Protein AF-0000000076158398 (afdb_homodimer)

Structure (mmCIF, N/CA/C/O backbone):
data_AF-0000000076158398-model_v1
#
loop_
_entity.id
_entity.type
_entity.pdbx_description
1 polymer 'FAD-binding PCMH-type domain-containing protein'
#
loop_
_atom_site.group_PDB
_atom_site.id
_atom_site.type_symbol
_atom_site.label_atom_id
_atom_site.label_alt_id
_atom_site.label_comp_id
_atom_site.label_asym_id
_atom_site.label_entity_id
_atom_site.label_seq_id
_atom_site.pdbx_PDB_ins_code
_atom_site.Cartn_x
_atom_site.Cartn_y
_atom_site.Cartn_z
_atom_site.occupancy
_atom_site.B_iso_or_equiv
_atom_site.auth_seq_id
_atom_site.auth_comp_id
_atom_site.auth_asym_id
_atom_site.auth_atom_id
_atom_site.pdbx_PDB_model_num
ATOM 1 N N . MET A 1 1 ? -0.306 -36.719 -4.918 1 26.61 1 MET A N 1
ATOM 2 C CA . MET A 1 1 ? -0.001 -37.344 -6.203 1 26.61 1 MET A CA 1
ATOM 3 C C . MET A 1 1 ? 1.507 -37.438 -6.414 1 26.61 1 MET A C 1
ATOM 5 O O . MET A 1 1 ? 2.236 -36.5 -6.176 1 26.61 1 MET A O 1
ATOM 9 N N . ASP A 1 2 ? 2.043 -38.531 -6.297 1 33.72 2 ASP A N 1
ATOM 10 C CA . ASP A 1 2 ? 3.428 -38.938 -6.562 1 33.72 2 ASP A CA 1
ATOM 11 C C . ASP A 1 2 ? 3.898 -38.375 -7.91 1 33.72 2 ASP A C 1
ATOM 13 O O . ASP A 1 2 ? 3.098 -38.219 -8.828 1 33.72 2 ASP A O 1
ATOM 17 N N . VAL A 1 3 ? 4.977 -37.688 -7.906 1 36.06 3 VAL A N 1
ATOM 18 C CA . VAL A 1 3 ? 5.551 -37.25 -9.18 1 36.06 3 VAL A CA 1
ATOM 19 C C . VAL A 1 3 ? 5.285 -38.312 -10.242 1 36.06 3 VAL A C 1
ATOM 21 O O . VAL A 1 3 ? 4.938 -38 -11.383 1 36.06 3 VAL A O 1
ATOM 24 N N . ASP A 1 4 ? 5.367 -39.531 -9.734 1 40.75 4 ASP A N 1
ATOM 25 C CA . ASP A 1 4 ? 5.148 -40.625 -10.672 1 40.75 4 ASP A CA 1
ATOM 26 C C . ASP A 1 4 ? 3.699 -40.656 -11.148 1 40.75 4 ASP A C 1
ATOM 28 O O . ASP A 1 4 ? 3.432 -40.906 -12.32 1 40.75 4 ASP A O 1
ATOM 32 N N . GLN A 1 5 ? 2.85 -40.312 -10.234 1 38.97 5 GLN A N 1
ATOM 33 C CA . GLN A 1 5 ? 1.43 -40.312 -10.57 1 38.97 5 GLN A CA 1
ATOM 34 C C . GLN A 1 5 ? 1.07 -39.094 -11.43 1 38.97 5 GLN A C 1
ATOM 36 O O . GLN A 1 5 ? 0.305 -39.219 -12.391 1 38.97 5 GLN A O 1
ATOM 41 N N . LEU A 1 6 ? 1.661 -38 -11.117 1 35.81 6 LEU A N 1
ATOM 42 C CA . LEU A 1 6 ? 1.48 -36.844 -11.977 1 35.81 6 LEU A CA 1
ATOM 43 C C . LEU A 1 6 ? 2.029 -37.094 -13.375 1 35.81 6 LEU A C 1
ATOM 45 O O . LEU A 1 6 ? 1.368 -36.781 -14.367 1 35.81 6 LEU A O 1
ATOM 49 N N . LEU A 1 7 ? 3.18 -37.719 -13.422 1 40.75 7 LEU A N 1
ATOM 50 C CA . LEU A 1 7 ? 3.789 -38.062 -14.703 1 40.75 7 LEU A CA 1
ATOM 51 C C . LEU A 1 7 ? 2.947 -39.094 -15.461 1 40.75 7 LEU A C 1
ATOM 53 O O . LEU A 1 7 ? 2.803 -39 -16.688 1 40.75 7 LEU A O 1
ATOM 57 N N . GLN A 1 8 ? 2.406 -39.938 -14.672 1 44.41 8 GLN A N 1
ATOM 58 C CA . GLN A 1 8 ? 1.535 -40.906 -15.297 1 44.41 8 GLN A CA 1
ATOM 59 C C . GLN A 1 8 ? 0.284 -40.25 -15.875 1 44.41 8 GLN A C 1
ATOM 61 O O . GLN A 1 8 ? -0.149 -40.594 -16.984 1 44.41 8 GLN A O 1
ATOM 66 N N . LEU A 1 9 ? -0.227 -39.281 -15.203 1 39.94 9 LEU A N 1
ATOM 67 C CA . LEU A 1 9 ? -1.421 -38.594 -15.656 1 39.94 9 LEU A CA 1
ATOM 68 C C . LEU A 1 9 ? -1.114 -37.75 -16.891 1 39.94 9 LEU A C 1
ATOM 70 O O . LEU A 1 9 ? -1.893 -37.719 -17.844 1 39.94 9 LEU A O 1
ATOM 74 N N . LEU A 1 10 ? -0.004 -37.156 -16.797 1 41.72 10 LEU A N 1
ATOM 75 C CA . LEU A 1 10 ? 0.426 -36.406 -17.953 1 41.72 10 LEU A CA 1
ATOM 76 C C . LEU A 1 10 ? 0.712 -37.312 -19.141 1 41.72 10 LEU A C 1
ATOM 78 O O . LEU A 1 10 ? 0.401 -36.969 -20.281 1 41.72 10 LEU A O 1
ATOM 82 N N . ARG A 1 11 ? 1.265 -38.5 -18.812 1 45.75 11 ARG A N 1
ATOM 83 C CA . ARG A 1 11 ? 1.52 -39.531 -19.812 1 45.75 11 ARG A CA 1
ATOM 84 C C . ARG A 1 11 ? 0.226 -39.969 -20.484 1 45.75 11 ARG A C 1
ATOM 86 O O . ARG A 1 11 ? 0.204 -40.219 -21.703 1 45.75 11 ARG A O 1
ATOM 93 N N . ASN A 1 12 ? -0.706 -40.094 -19.672 1 44.56 12 ASN A N 1
ATOM 94 C CA . ASN A 1 12 ? -1.992 -40.562 -20.203 1 44.56 12 ASN A CA 1
ATOM 95 C C . ASN A 1 12 ? -2.609 -39.5 -21.125 1 44.56 12 ASN A C 1
ATOM 97 O O . ASN A 1 12 ? -3.217 -39.844 -22.141 1 44.56 12 ASN A O 1
ATOM 101 N N . ASP A 1 13 ? -2.455 -38.312 -20.75 1 38.97 13 ASP A N 1
ATOM 102 C CA . ASP A 1 13 ? -3.135 -37.25 -21.484 1 38.97 13 ASP A CA 1
ATOM 103 C C . ASP A 1 13 ? -2.312 -36.812 -22.688 1 38.97 13 ASP A C 1
ATOM 105 O O . ASP A 1 13 ? -2.869 -36.406 -23.719 1 38.97 13 ASP A O 1
ATOM 109 N N . HIS A 1 14 ? -0.946 -36.875 -22.547 1 42.91 14 HIS A N 1
ATOM 110 C CA . HIS A 1 14 ? -0.138 -36.281 -23.609 1 42.91 14 HIS A CA 1
ATOM 111 C C . HIS A 1 14 ? 0.733 -37.344 -24.281 1 42.91 14 HIS A C 1
ATOM 113 O O . HIS A 1 14 ? 1.525 -37 -25.172 1 42.91 14 HIS A O 1
ATOM 119 N N . GLY A 1 15 ? 0.537 -38.594 -24.047 1 41.97 15 GLY A N 1
ATOM 120 C CA . GLY A 1 15 ? 1.145 -39.75 -24.688 1 41.97 15 GLY A CA 1
ATOM 121 C C . GLY A 1 15 ? 2.654 -39.781 -24.547 1 41.97 15 GLY A C 1
ATOM 122 O O . GLY A 1 15 ? 3.203 -39.219 -23.578 1 41.97 15 GLY A O 1
ATOM 123 N N . ASP A 1 16 ? 3.334 -40.375 -25.578 1 44.88 16 ASP A N 1
ATOM 124 C CA . ASP A 1 16 ? 4.727 -40.812 -25.625 1 44.88 16 ASP A CA 1
ATOM 125 C C . ASP A 1 16 ? 5.676 -39.625 -25.562 1 44.88 16 ASP A C 1
ATOM 127 O O . ASP A 1 16 ? 6.855 -39.781 -25.234 1 44.88 16 ASP A O 1
ATOM 131 N N . ARG A 1 17 ? 5.27 -38.469 -25.859 1 44.91 17 ARG A N 1
ATOM 132 C CA . ARG A 1 17 ? 6.133 -37.281 -25.906 1 44.91 17 ARG A CA 1
ATOM 133 C C . ARG A 1 17 ? 6.543 -36.844 -24.5 1 44.91 17 ARG A C 1
ATOM 135 O O . ARG A 1 17 ? 7.625 -36.281 -24.312 1 44.91 17 ARG A O 1
ATOM 142 N N . ILE A 1 18 ? 5.789 -37.125 -23.531 1 45.56 18 ILE A N 1
ATOM 143 C CA . ILE A 1 18 ? 6.07 -36.812 -22.141 1 45.56 18 ILE A CA 1
ATOM 144 C C . ILE A 1 18 ? 7.098 -37.781 -21.578 1 45.56 18 ILE A C 1
ATOM 146 O O . ILE A 1 18 ? 7.906 -37.438 -20.719 1 45.56 18 ILE A O 1
ATOM 150 N N . ASN A 1 19 ? 7.062 -39 -22.016 1 46.5 19 ASN A N 1
ATOM 151 C CA . ASN A 1 19 ? 8.047 -40 -21.594 1 46.5 19 ASN A CA 1
ATOM 152 C C . ASN A 1 19 ? 9.469 -39.562 -21.891 1 46.5 19 ASN A C 1
ATOM 154 O O . ASN A 1 19 ? 10.375 -39.75 -21.078 1 46.5 19 ASN A O 1
ATOM 158 N N . ASP A 1 20 ? 9.586 -38.875 -22.969 1 48 20 ASP A N 1
ATOM 159 C CA . ASP A 1 20 ? 10.922 -38.438 -23.375 1 48 20 ASP A CA 1
ATOM 160 C C . ASP A 1 20 ? 11.391 -37.25 -22.531 1 48 20 ASP A C 1
ATOM 162 O O . ASP A 1 20 ? 12.555 -37.219 -22.125 1 48 20 ASP A O 1
ATOM 166 N N . VAL A 1 21 ? 10.406 -36.438 -22.203 1 47.53 21 VAL A N 1
ATOM 167 C CA . VAL A 1 21 ? 10.766 -35.281 -21.391 1 47.53 21 VAL A CA 1
ATOM 168 C C . VAL A 1 21 ? 11.047 -35.719 -19.953 1 47.53 21 VAL A C 1
ATOM 170 O O . VAL A 1 21 ? 12.008 -35.25 -19.344 1 47.53 21 VAL A O 1
ATOM 173 N N . ALA A 1 22 ? 10.273 -36.594 -19.453 1 48.44 22 ALA A N 1
ATOM 174 C CA . ALA A 1 22 ? 10.508 -37.094 -18.109 1 48.44 22 ALA A CA 1
ATOM 175 C C . ALA A 1 22 ? 11.859 -37.812 -18.016 1 48.44 22 ALA A C 1
ATOM 177 O O . ALA A 1 22 ? 12.586 -37.625 -17.031 1 48.44 22 ALA A O 1
ATOM 178 N N . ALA A 1 23 ? 12.133 -38.594 -18.984 1 55.09 23 ALA A N 1
ATOM 179 C CA . ALA A 1 23 ? 13.438 -39.281 -19.016 1 55.09 23 ALA A CA 1
ATOM 180 C C . ALA A 1 23 ? 14.57 -38.25 -19.125 1 55.09 23 ALA A C 1
ATOM 182 O O . ALA A 1 23 ? 15.602 -38.406 -18.453 1 55.09 23 ALA A O 1
ATOM 183 N N . LEU A 1 24 ? 14.211 -37.156 -19.797 1 53.91 24 LEU A N 1
ATOM 184 C CA . LEU A 1 24 ? 15.242 -36.156 -19.984 1 53.91 24 LEU A CA 1
ATOM 185 C C . LEU A 1 24 ? 15.414 -35.312 -18.719 1 53.91 24 LEU A C 1
ATOM 187 O O . LEU A 1 24 ? 16.547 -34.969 -18.344 1 53.91 24 LEU A O 1
ATOM 191 N N . ILE A 1 25 ? 14.328 -35.156 -18.016 1 52.47 25 ILE A N 1
ATOM 192 C CA . ILE A 1 25 ? 14.398 -34.406 -16.766 1 52.47 25 ILE A CA 1
ATOM 193 C C . ILE A 1 25 ? 15.133 -35.25 -15.719 1 52.47 25 ILE A C 1
ATOM 195 O O . ILE A 1 25 ? 15.969 -34.719 -14.969 1 52.47 25 ILE A O 1
ATOM 199 N N . ARG A 1 26 ? 14.844 -36.531 -15.688 1 56.84 26 ARG A N 1
ATOM 200 C CA . ARG A 1 26 ? 15.578 -37.406 -14.789 1 56.84 26 ARG A CA 1
ATOM 201 C C . ARG A 1 26 ? 17.062 -37.406 -15.133 1 56.84 26 ARG A C 1
ATOM 203 O O . ARG A 1 26 ? 17.922 -37.375 -14.242 1 56.84 26 ARG A O 1
ATOM 210 N N . MET A 1 27 ? 17.359 -37.375 -16.406 1 59.78 27 MET A N 1
ATOM 211 C CA . MET A 1 27 ? 18.75 -37.375 -16.844 1 59.78 27 MET A CA 1
ATOM 212 C C . MET A 1 27 ? 19.406 -36.031 -16.516 1 59.78 27 MET A C 1
ATOM 214 O O . MET A 1 27 ? 20.578 -36 -16.125 1 59.78 27 MET A O 1
ATOM 218 N N . LEU A 1 28 ? 18.578 -34.969 -16.609 1 57.34 28 LEU A N 1
ATOM 219 C CA . LEU A 1 28 ? 19.078 -33.656 -16.25 1 57.34 28 LEU A CA 1
ATOM 220 C C . LEU A 1 28 ? 19.438 -33.594 -14.773 1 57.34 28 LEU A C 1
ATOM 222 O O . LEU A 1 28 ? 20.484 -33.031 -14.414 1 57.34 28 LEU A O 1
ATOM 226 N N . HIS A 1 29 ? 18.656 -34.125 -13.938 1 55.5 29 HIS A N 1
ATOM 227 C CA . HIS A 1 29 ? 18.922 -34.188 -12.5 1 55.5 29 HIS A CA 1
ATOM 228 C C . HIS A 1 29 ? 20.156 -35.031 -12.211 1 55.5 29 HIS A C 1
ATOM 230 O O . HIS A 1 29 ? 20.953 -34.688 -11.352 1 55.5 29 HIS A O 1
ATOM 236 N N . GLU A 1 30 ? 20.266 -36.094 -12.914 1 60.34 30 GLU A N 1
ATOM 237 C CA . GLU A 1 30 ? 21.438 -36.969 -12.75 1 60.34 30 GLU A CA 1
ATOM 238 C C . GLU A 1 30 ? 22.719 -36.219 -13.148 1 60.34 30 GLU A C 1
ATOM 240 O O . GLU A 1 30 ? 23.734 -36.312 -12.461 1 60.34 30 GLU A O 1
ATOM 245 N N . HIS A 1 31 ? 22.578 -35.469 -14.219 1 59.12 31 HIS A N 1
ATOM 246 C CA . HIS A 1 31 ? 23.734 -34.719 -14.656 1 59.12 31 HIS A CA 1
ATOM 247 C C . HIS A 1 31 ? 24.062 -33.594 -13.68 1 59.12 31 HIS A C 1
ATOM 249 O O . HIS A 1 31 ? 25.234 -33.281 -13.422 1 59.12 31 HIS A O 1
ATOM 255 N N . HIS A 1 32 ? 23.078 -32.969 -13.109 1 55.41 32 HIS A N 1
ATOM 256 C CA . HIS A 1 32 ? 23.234 -31.938 -12.102 1 55.41 32 HIS A CA 1
ATOM 257 C C . HIS A 1 32 ? 23.891 -32.5 -10.836 1 55.41 32 HIS A C 1
ATOM 259 O O . HIS A 1 32 ? 24.828 -31.906 -10.305 1 55.41 32 HIS A O 1
ATOM 265 N N . GLU A 1 33 ? 23.469 -33.562 -10.414 1 59.75 33 GLU A N 1
ATOM 266 C CA . GLU A 1 33 ? 24.031 -34.219 -9.234 1 59.75 33 GLU A CA 1
ATOM 267 C C . GLU A 1 33 ? 25.469 -34.688 -9.477 1 59.75 33 GLU A C 1
ATOM 269 O O . GLU A 1 33 ? 26.297 -34.656 -8.57 1 59.75 33 GLU A O 1
ATOM 274 N N . ALA A 1 34 ? 25.766 -35 -10.703 1 63.75 34 ALA A N 1
ATOM 275 C CA . ALA A 1 34 ? 27.109 -35.469 -11.062 1 63.75 34 ALA A CA 1
ATOM 276 C C . ALA A 1 34 ? 28.016 -34.312 -11.461 1 63.75 34 ALA A C 1
ATOM 278 O O . ALA A 1 34 ? 29.188 -34.531 -11.789 1 63.75 34 ALA A O 1
ATOM 279 N N . ASN A 1 35 ? 27.453 -33.062 -11.367 1 58.34 35 ASN A N 1
ATOM 280 C CA . ASN A 1 35 ? 28.156 -31.844 -11.711 1 58.34 35 ASN A CA 1
ATOM 281 C C . ASN A 1 35 ? 28.719 -31.891 -13.125 1 58.34 35 ASN A C 1
ATOM 283 O O . ASN A 1 35 ? 29.844 -31.438 -13.375 1 58.34 35 ASN A O 1
ATOM 287 N N . ASN A 1 36 ? 28.125 -32.781 -13.914 1 55.84 36 ASN A N 1
ATOM 288 C CA . ASN A 1 36 ? 28.484 -32.781 -15.328 1 55.84 36 ASN A CA 1
ATOM 289 C C . ASN A 1 36 ? 27.812 -31.656 -16.094 1 55.84 36 ASN A C 1
ATOM 291 O O . ASN A 1 36 ? 26.766 -31.859 -16.734 1 55.84 36 ASN A O 1
ATOM 295 N N . ASN A 1 37 ? 28.312 -30.484 -16.141 1 54.47 37 ASN A N 1
ATOM 296 C CA . ASN A 1 37 ? 27.719 -29.25 -16.641 1 54.47 37 ASN A CA 1
ATOM 297 C C . ASN A 1 37 ? 27.5 -29.297 -18.156 1 54.47 37 ASN A C 1
ATOM 299 O O . ASN A 1 37 ? 26.516 -28.766 -18.656 1 54.47 37 ASN A O 1
ATOM 303 N N . ASP A 1 38 ? 28.406 -29.922 -18.859 1 58.16 38 ASP A N 1
ATOM 304 C CA . ASP A 1 38 ? 28.281 -30 -20.312 1 58.16 38 ASP A CA 1
ATOM 305 C C . ASP A 1 38 ? 27.062 -30.844 -20.719 1 58.16 38 ASP A C 1
ATOM 307 O O . ASP A 1 38 ? 26.266 -30.438 -21.578 1 58.16 38 ASP A O 1
ATOM 311 N N . LEU A 1 39 ? 26.906 -32 -20.141 1 63.22 39 LEU A N 1
ATOM 312 C CA . LEU A 1 39 ? 25.766 -32.875 -20.453 1 63.22 39 LEU A CA 1
ATOM 313 C C . LEU A 1 39 ? 24.469 -32.25 -19.922 1 63.22 39 LEU A C 1
ATOM 315 O O . LEU A 1 39 ? 23.422 -32.406 -20.562 1 63.22 39 LEU A O 1
ATOM 319 N N . PHE A 1 40 ? 24.625 -31.531 -18.828 1 56.44 40 PHE A N 1
ATOM 320 C CA . PHE A 1 40 ? 23.469 -30.812 -18.297 1 56.44 40 PHE A CA 1
ATOM 321 C C . PHE A 1 40 ? 22.984 -29.75 -19.281 1 56.44 40 PHE A C 1
ATOM 323 O O . PHE A 1 40 ? 21.797 -29.672 -19.594 1 56.44 40 PHE A O 1
ATOM 330 N N . ARG A 1 41 ? 23.891 -29.047 -19.812 1 54 41 ARG A N 1
ATOM 331 C CA . ARG A 1 41 ? 23.562 -28.031 -20.797 1 54 41 ARG A CA 1
ATOM 332 C C . ARG A 1 41 ? 23 -28.656 -22.062 1 54 41 ARG A C 1
ATOM 334 O O . ARG A 1 41 ? 22.016 -28.172 -22.625 1 54 41 ARG A O 1
ATOM 341 N N . ASP A 1 42 ? 23.594 -29.703 -22.516 1 58.56 42 ASP A N 1
ATOM 342 C CA . ASP A 1 42 ? 23.125 -30.359 -23.734 1 58.56 42 ASP A CA 1
ATOM 343 C C . ASP A 1 42 ? 21.719 -30.922 -23.547 1 58.56 42 ASP A C 1
ATOM 345 O O . ASP A 1 42 ? 20.875 -30.797 -24.453 1 58.56 42 ASP A O 1
ATOM 349 N N . MET A 1 43 ? 21.547 -31.438 -22.359 1 58.16 43 MET A N 1
ATOM 350 C CA . MET A 1 43 ? 20.234 -32 -22.078 1 58.16 43 MET A CA 1
ATOM 351 C C . MET A 1 43 ? 19.188 -30.906 -21.922 1 58.16 43 MET A C 1
ATOM 353 O O . MET A 1 43 ? 18.047 -31.047 -22.375 1 58.16 43 MET A O 1
ATOM 357 N N . LEU A 1 44 ? 19.625 -29.859 -21.359 1 52.81 44 LEU A N 1
ATOM 358 C CA . LEU A 1 44 ? 18.734 -28.703 -21.266 1 52.81 44 LEU A CA 1
ATOM 359 C C . LEU A 1 44 ? 18.391 -28.172 -22.656 1 52.81 44 LEU A C 1
ATOM 361 O O . LEU A 1 44 ? 17.25 -27.781 -22.906 1 52.81 44 LEU A O 1
ATOM 365 N N . HIS A 1 45 ? 19.297 -28.203 -23.5 1 50.34 45 HIS A N 1
ATOM 366 C CA . HIS A 1 45 ? 19.062 -27.828 -24.891 1 50.34 45 HIS A CA 1
ATOM 367 C C . HIS A 1 45 ? 18.109 -28.797 -25.578 1 50.34 45 HIS A C 1
ATOM 369 O O . HIS A 1 45 ? 17.203 -28.375 -26.297 1 50.34 45 HIS A O 1
ATOM 375 N N . GLU A 1 46 ? 18.344 -30.047 -25.344 1 50.72 46 GLU A N 1
ATOM 376 C CA . GLU A 1 46 ? 17.469 -31.078 -25.922 1 50.72 46 GLU A CA 1
ATOM 377 C C . GLU A 1 46 ? 16.062 -30.969 -25.375 1 50.72 46 GLU A C 1
ATOM 379 O O . GLU A 1 46 ? 15.086 -31.078 -26.125 1 50.72 46 GLU A O 1
ATOM 384 N N . ILE A 1 47 ? 16.078 -30.766 -24.078 1 49.5 47 ILE A N 1
ATOM 385 C CA . ILE A 1 47 ? 14.766 -30.594 -23.469 1 49.5 47 ILE A CA 1
ATOM 386 C C . ILE A 1 47 ? 14.117 -29.328 -24 1 49.5 47 ILE A C 1
ATOM 388 O O . ILE A 1 47 ? 12.914 -29.297 -24.266 1 49.5 47 ILE A O 1
ATOM 392 N N . GLY A 1 48 ? 14.914 -28.375 -24.141 1 44.59 48 GLY A N 1
ATOM 393 C CA . GLY A 1 48 ? 14.43 -27.125 -24.703 1 44.59 48 GLY A CA 1
ATOM 394 C C . GLY A 1 48 ? 13.883 -27.281 -26.125 1 44.59 48 GLY A C 1
ATOM 395 O O . GLY A 1 48 ? 12.891 -26.656 -26.484 1 44.59 48 GLY A O 1
ATOM 396 N N . GLN A 1 49 ? 14.516 -28.078 -26.859 1 44.69 49 GLN A N 1
ATOM 397 C CA . GLN A 1 49 ? 14.062 -28.344 -28.219 1 44.69 49 GLN A CA 1
ATOM 398 C C . GLN A 1 49 ? 12.797 -29.203 -28.219 1 44.69 49 GLN A C 1
ATOM 400 O O . GLN A 1 49 ? 11.922 -29.031 -29.062 1 44.69 49 GLN A O 1
ATOM 405 N N . LEU A 1 50 ? 12.906 -30.203 -27.422 1 41.44 50 LEU A N 1
ATOM 406 C CA . LEU A 1 50 ? 11.742 -31.078 -27.328 1 41.44 50 LEU A CA 1
ATOM 407 C C . LEU A 1 50 ? 10.594 -30.375 -26.594 1 41.44 50 LEU A C 1
ATOM 409 O O . LEU A 1 50 ? 9.43 -30.531 -26.969 1 41.44 50 LEU A O 1
ATOM 413 N N . ALA A 1 51 ? 11.078 -29.734 -25.594 1 38.06 51 ALA A N 1
ATOM 414 C CA . ALA A 1 51 ? 10.086 -29.031 -24.797 1 38.06 51 ALA A CA 1
ATOM 415 C C . ALA A 1 51 ? 9.539 -27.812 -25.531 1 38.06 51 ALA A C 1
ATOM 417 O O . ALA A 1 51 ? 8.367 -27.469 -25.391 1 38.06 51 ALA A O 1
ATOM 418 N N . ALA A 1 52 ? 10.336 -27.141 -26.344 1 35.69 52 ALA A N 1
ATOM 419 C CA . ALA A 1 52 ? 9.781 -26.094 -27.203 1 35.69 52 ALA A CA 1
ATOM 420 C C . ALA A 1 52 ? 8.695 -26.672 -28.125 1 35.69 52 ALA A C 1
ATOM 422 O O . ALA A 1 52 ? 7.652 -26.031 -28.328 1 35.69 52 ALA A O 1
ATOM 423 N N . ALA A 1 53 ? 8.984 -27.719 -28.75 1 31.97 53 ALA A N 1
ATOM 424 C CA . ALA A 1 53 ? 7.961 -28.359 -29.594 1 31.97 53 ALA A CA 1
ATOM 425 C C . ALA A 1 53 ? 6.75 -28.766 -28.75 1 31.97 53 ALA A C 1
ATOM 427 O O . ALA A 1 53 ? 5.609 -28.609 -29.188 1 31.97 53 ALA A O 1
ATOM 428 N N . VAL A 1 54 ? 6.984 -29.391 -27.688 1 30.91 54 VAL A N 1
ATOM 429 C CA . VAL A 1 54 ? 5.887 -29.719 -26.797 1 30.91 54 VAL A CA 1
ATOM 430 C C . VAL A 1 54 ? 5.324 -28.453 -26.172 1 30.91 54 VAL A C 1
ATOM 432 O O . VAL A 1 54 ? 4.109 -28.297 -26.047 1 30.91 54 VAL A O 1
ATOM 435 N N . ALA A 1 55 ? 6.215 -27.5 -25.938 1 30.69 55 ALA A N 1
ATOM 436 C CA . ALA A 1 55 ? 5.785 -26.172 -25.516 1 30.69 55 ALA A CA 1
ATOM 437 C C . ALA A 1 55 ? 5.156 -25.406 -26.672 1 30.69 55 ALA A C 1
ATOM 439 O O . ALA A 1 55 ? 4.113 -24.766 -26.516 1 30.69 55 ALA A O 1
ATOM 440 N N . LEU A 1 56 ? 5.938 -25.297 -27.875 1 29.95 56 LEU A N 1
ATOM 441 C CA . LEU A 1 56 ? 5.461 -24.578 -29.047 1 29.95 56 LEU A CA 1
ATOM 442 C C . LEU A 1 56 ? 4.223 -25.25 -29.625 1 29.95 56 LEU A C 1
ATOM 444 O O . LEU A 1 56 ? 3.305 -24.578 -30.094 1 29.95 56 LEU A O 1
ATOM 448 N N . ASP A 1 57 ? 4.273 -26.5 -29.953 1 28.77 57 ASP A N 1
ATOM 449 C CA . ASP A 1 57 ? 3.107 -27.219 -30.453 1 28.77 57 ASP A CA 1
ATOM 450 C C . ASP A 1 57 ? 1.906 -27.016 -29.531 1 28.77 57 ASP A C 1
ATOM 452 O O . ASP A 1 57 ? 0.769 -26.906 -30 1 28.77 57 ASP A O 1
ATOM 456 N N . ALA A 1 58 ? 2.189 -26.906 -28.281 1 27.7 58 ALA A N 1
ATOM 457 C CA . ALA A 1 58 ? 1.094 -26.469 -27.422 1 27.7 58 ALA A CA 1
ATOM 458 C C . ALA A 1 58 ? 0.791 -24.984 -27.609 1 27.7 58 ALA A C 1
ATOM 460 O O . ALA A 1 58 ? -0.371 -24.578 -27.578 1 27.7 58 ALA A O 1
ATOM 461 N N . PHE A 1 59 ? 1.862 -24.156 -27.922 1 28.02 59 PHE A N 1
ATOM 462 C CA . PHE A 1 59 ? 1.662 -22.75 -28.188 1 28.02 59 PHE A CA 1
ATOM 463 C C . PHE A 1 59 ? 1.548 -22.484 -29.688 1 28.02 59 PHE A C 1
ATOM 465 O O . PHE A 1 59 ? 0.823 -21.578 -30.109 1 28.02 59 PHE A O 1
ATOM 472 N N . GLY A 1 60 ? 2.357 -23.016 -30.531 1 27.58 60 GLY A N 1
ATOM 473 C CA . GLY A 1 60 ? 2.627 -22.625 -31.922 1 27.58 60 GLY A CA 1
ATOM 474 C C . GLY A 1 60 ? 1.455 -22.891 -32.844 1 27.58 60 GLY A C 1
ATOM 475 O O . GLY A 1 60 ? 1.475 -22.469 -34 1 27.58 60 GLY A O 1
ATOM 476 N N . HIS A 1 61 ? 0.749 -23.938 -32.594 1 27.25 61 HIS A N 1
ATOM 477 C CA . HIS A 1 61 ? -0.134 -24.172 -33.719 1 27.25 61 HIS A CA 1
ATOM 478 C C . HIS A 1 61 ? -0.999 -22.938 -34 1 27.25 61 HIS A C 1
ATOM 480 O O . HIS A 1 61 ? -1.833 -22.953 -34.906 1 27.25 61 HIS A O 1
ATOM 486 N N . LEU A 1 62 ? -0.991 -21.969 -33.031 1 26.95 62 LEU A N 1
ATOM 487 C CA . LEU A 1 62 ? -1.997 -20.969 -33.406 1 26.95 62 LEU A CA 1
ATOM 488 C C . LEU A 1 62 ? -1.476 -20.047 -34.5 1 26.95 62 LEU A C 1
ATOM 490 O O . LEU A 1 62 ? -2.246 -19.297 -35.094 1 26.95 62 LEU A O 1
ATOM 494 N N . PHE A 1 63 ? -0.175 -19.844 -34.656 1 27.16 63 PHE A N 1
ATOM 495 C CA . PHE A 1 63 ? 0.13 -18.797 -35.625 1 27.16 63 PHE A CA 1
ATOM 496 C C . PHE A 1 63 ? 0.231 -19.375 -37.031 1 27.16 63 PHE A C 1
ATOM 498 O O . PHE A 1 63 ? 0.788 -18.734 -37.938 1 27.16 63 PHE A O 1
ATOM 505 N N . GLY A 1 64 ? 0.01 -20.641 -37.312 1 25.36 64 GLY A N 1
ATOM 506 C CA . GLY A 1 64 ? 0.262 -20.859 -38.75 1 25.36 64 GLY A CA 1
ATOM 507 C C . GLY A 1 64 ? -0.617 -20 -39.625 1 25.36 64 GLY A C 1
ATOM 508 O O . GLY A 1 64 ? -1.759 -19.703 -39.281 1 25.36 64 GLY A O 1
ATOM 509 N N . ASP A 1 65 ? -0.134 -19.219 -40.531 1 26.34 65 ASP A N 1
ATOM 510 C CA . ASP A 1 65 ? -0.665 -18.562 -41.719 1 26.34 65 ASP A CA 1
ATOM 511 C C . ASP A 1 65 ? -1.568 -19.5 -42.5 1 26.34 65 ASP A C 1
ATOM 513 O O . ASP A 1 65 ? -1.898 -19.234 -43.656 1 26.34 65 ASP A O 1
ATOM 517 N N . GLY A 1 66 ? -1.399 -20.906 -42.375 1 26.55 66 GLY A N 1
ATOM 518 C CA . GLY A 1 66 ? -2.006 -21.562 -43.531 1 26.55 66 GLY A CA 1
ATOM 519 C C . GLY A 1 66 ? -3.426 -21.094 -43.781 1 26.55 66 GLY A C 1
ATOM 520 O O . GLY A 1 66 ? -4.035 -20.422 -42.969 1 26.55 66 GLY A O 1
ATOM 521 N N . GLU A 1 67 ? -4.082 -21.594 -44.969 1 27.7 67 GLU A N 1
ATOM 522 C CA . GLU A 1 67 ? -5.344 -21.438 -45.688 1 27.7 67 GLU A CA 1
ATOM 523 C C . GLU A 1 67 ? -6.531 -21.438 -44.719 1 27.7 67 GLU A C 1
ATOM 525 O O . GLU A 1 67 ? -6.453 -22.031 -43.625 1 27.7 67 GLU A O 1
ATOM 530 N N . GLU A 1 68 ? -7.598 -20.656 -45 1 29.67 68 GLU A N 1
ATOM 531 C CA . GLU A 1 68 ? -8.945 -20.266 -44.625 1 29.67 68 GLU A CA 1
ATOM 532 C C . GLU A 1 68 ? -9.766 -21.469 -44.156 1 29.67 68 GLU A C 1
ATOM 534 O O . GLU A 1 68 ? -10.867 -21.703 -44.656 1 29.67 68 GLU A O 1
ATOM 539 N N . ALA A 1 69 ? -9.203 -22.656 -44.031 1 29.14 69 ALA A N 1
ATOM 540 C CA . ALA A 1 69 ? -10.375 -23.516 -43.906 1 29.14 69 ALA A CA 1
ATOM 541 C C . ALA A 1 69 ? -11.297 -23.047 -42.812 1 29.14 69 ALA A C 1
ATOM 543 O O . ALA A 1 69 ? -10.828 -22.656 -41.719 1 29.14 69 ALA A O 1
ATOM 544 N N . PRO A 1 70 ? -12.617 -22.609 -43.156 1 27.56 70 PRO A N 1
ATOM 545 C CA . PRO A 1 70 ? -13.703 -22.219 -42.281 1 27.56 70 PRO A CA 1
ATOM 546 C C . PRO A 1 70 ? -13.812 -23.109 -41.031 1 27.56 70 PRO A C 1
ATOM 548 O O . PRO A 1 70 ? -14.008 -24.328 -41.156 1 27.56 70 PRO A O 1
ATOM 551 N N . VAL A 1 71 ? -12.82 -23.109 -40.219 1 29.8 71 VAL A N 1
ATOM 552 C CA . VAL A 1 71 ? -13.188 -23.891 -39.031 1 29.8 71 VAL A CA 1
ATOM 553 C C . VAL A 1 71 ? -14.648 -23.625 -38.688 1 29.8 71 VAL A C 1
ATOM 555 O O . VAL A 1 71 ? -15.062 -22.469 -38.562 1 29.8 71 VAL A O 1
ATOM 558 N N . GLN A 1 72 ? -15.523 -24.312 -39.25 1 28.7 72 GLN A N 1
ATOM 559 C CA . GLN A 1 72 ? -16.906 -24.25 -38.781 1 28.7 72 GLN A CA 1
ATOM 560 C C . GLN A 1 72 ? -16.984 -24.109 -37.281 1 28.7 72 GLN A C 1
ATOM 562 O O . GLN A 1 72 ? -16.344 -24.859 -36.531 1 28.7 72 GLN A O 1
ATOM 567 N N . PRO A 1 73 ? -17.234 -22.906 -36.781 1 30.02 73 PRO A N 1
ATOM 568 C CA . PRO A 1 73 ? -17.562 -22.703 -35.344 1 30.02 73 PRO A CA 1
ATOM 569 C C . PRO A 1 73 ? -18.359 -23.859 -34.75 1 30.02 73 PRO A C 1
ATOM 571 O O . PRO A 1 73 ? -19.453 -24.156 -35.25 1 30.02 73 PRO A O 1
ATOM 574 N N . VAL A 1 74 ? -17.875 -25.016 -34.75 1 30.95 74 VAL A N 1
ATOM 575 C CA . VAL A 1 74 ? -18.797 -25.844 -33.969 1 30.95 74 VAL A CA 1
ATOM 576 C C . VAL A 1 74 ? -19.375 -25.047 -32.812 1 30.95 74 VAL A C 1
ATOM 578 O O . VAL A 1 74 ? -18.656 -24.312 -32.156 1 30.95 74 VAL A O 1
ATOM 581 N N . PRO A 1 75 ? -20.625 -24.672 -32.781 1 32.25 75 PRO A N 1
ATOM 582 C CA . PRO A 1 75 ? -21.297 -24.062 -31.641 1 32.25 75 PRO A CA 1
ATOM 583 C C . PRO A 1 75 ? -20.859 -24.656 -30.312 1 32.25 75 PRO A C 1
ATOM 585 O O . PRO A 1 75 ? -21.297 -25.75 -29.938 1 32.25 75 PRO A O 1
ATOM 588 N N . LEU A 1 76 ? -19.625 -25 -30.078 1 34.59 76 LEU A N 1
ATOM 589 C CA . LEU A 1 76 ? -19.281 -25.484 -28.734 1 34.59 76 LEU A CA 1
ATOM 590 C C . LEU A 1 76 ? -19.906 -24.578 -27.672 1 34.59 76 LEU A C 1
ATOM 592 O O . LEU A 1 76 ? -19.719 -23.359 -27.703 1 34.59 76 LEU A O 1
ATOM 596 N N . GLN A 1 77 ? -21.078 -24.75 -27.234 1 36.25 77 GLN A N 1
ATOM 597 C CA . GLN A 1 77 ? -21.672 -24.125 -26.062 1 36.25 77 GLN A CA 1
ATOM 598 C C . GLN A 1 77 ? -20.672 -24.047 -24.906 1 36.25 77 GLN A C 1
ATOM 600 O O . GLN A 1 77 ? -20.469 -25.031 -24.188 1 36.25 77 GLN A O 1
ATOM 605 N N . ILE A 1 78 ? -19.531 -23.547 -24.969 1 44.88 78 ILE A N 1
ATOM 606 C CA . ILE A 1 78 ? -18.672 -23.312 -23.797 1 44.88 78 ILE A CA 1
ATOM 607 C C . ILE A 1 78 ? -19.484 -22.641 -22.703 1 44.88 78 ILE A C 1
ATOM 609 O O . ILE A 1 78 ? -19.984 -21.531 -22.875 1 44.88 78 ILE A O 1
ATOM 613 N N . PRO A 1 79 ? -20.078 -23.391 -21.734 1 55.16 79 PRO A N 1
ATOM 614 C CA . PRO A 1 79 ? -20.781 -22.734 -20.625 1 55.16 79 PRO A CA 1
ATOM 615 C C . PRO A 1 79 ? -19.984 -21.578 -20.031 1 55.16 79 PRO A C 1
ATOM 617 O O . PRO A 1 79 ? -18.75 -21.547 -20.125 1 55.16 79 PRO A O 1
ATOM 620 N N . GLU A 1 80 ? -20.594 -20.453 -19.797 1 67.75 80 GLU A N 1
ATOM 621 C CA . GLU A 1 80 ? -20.031 -19.281 -19.125 1 67.75 80 GLU A CA 1
ATOM 622 C C . GLU A 1 80 ? -19.25 -19.688 -17.875 1 67.75 80 GLU A C 1
ATOM 624 O O . GLU A 1 80 ? -19.719 -20.484 -17.078 1 67.75 80 GLU A O 1
ATOM 629 N N . PRO A 1 81 ? -17.906 -19.438 -17.875 1 80.44 81 PRO A N 1
ATOM 630 C CA . PRO A 1 81 ? -17.109 -19.781 -16.688 1 80.44 81 PRO A CA 1
ATOM 631 C C . PRO A 1 81 ? -17.734 -19.234 -15.398 1 80.44 81 PRO A C 1
ATOM 633 O O . PRO A 1 81 ? -18.422 -18.219 -15.414 1 80.44 81 PRO A O 1
ATOM 636 N N . LEU A 1 82 ? -17.609 -20.094 -14.391 1 87.56 82 LEU A N 1
ATOM 637 C CA . LEU A 1 82 ? -17.938 -19.594 -13.062 1 87.56 82 LEU A CA 1
ATOM 638 C C . LEU A 1 82 ? -16.953 -18.516 -12.625 1 87.56 82 LEU A C 1
ATOM 640 O O . LEU A 1 82 ? -15.766 -18.609 -12.914 1 87.56 82 LEU A O 1
ATOM 644 N N . ARG A 1 83 ? -17.469 -17.484 -12 1 89.75 83 ARG A N 1
ATOM 645 C CA . ARG A 1 83 ? -16.625 -16.375 -11.547 1 89.75 83 ARG A CA 1
ATOM 646 C C . ARG A 1 83 ? -16.844 -16.109 -10.062 1 89.75 83 ARG A C 1
ATOM 648 O O . ARG A 1 83 ? -17.5 -15.125 -9.688 1 89.75 83 ARG A O 1
ATOM 655 N N . PRO A 1 84 ? -16.188 -17 -9.211 1 94.44 84 PRO A N 1
ATOM 656 C CA . PRO A 1 84 ? -16.344 -16.781 -7.773 1 94.44 84 PRO A CA 1
ATOM 657 C C . PRO A 1 84 ? -15.758 -15.438 -7.316 1 94.44 84 PRO A C 1
ATOM 659 O O . PRO A 1 84 ? -14.75 -14.977 -7.863 1 94.44 84 PRO A O 1
ATOM 662 N N . THR A 1 85 ? -16.406 -14.875 -6.27 1 93.81 85 THR A N 1
ATOM 663 C CA . THR A 1 85 ? -15.984 -13.57 -5.766 1 93.81 85 THR A CA 1
ATOM 664 C C . THR A 1 85 ? -15.477 -13.68 -4.332 1 93.81 85 THR A C 1
ATOM 666 O O . THR A 1 85 ? -15.148 -12.672 -3.703 1 93.81 85 THR A O 1
ATOM 669 N N . SER A 1 86 ? -15.492 -14.875 -3.836 1 96.19 86 SER A N 1
ATOM 670 C CA . SER A 1 86 ? -15 -15.148 -2.49 1 96.19 86 SER A CA 1
ATOM 671 C C . SER A 1 86 ? -14.477 -16.578 -2.369 1 96.19 86 SER A C 1
ATOM 673 O O . SER A 1 86 ? -14.758 -17.422 -3.227 1 96.19 86 SER A O 1
ATOM 675 N N . LEU A 1 87 ? -13.734 -16.75 -1.29 1 96.81 87 LEU A N 1
ATOM 676 C CA . LEU A 1 87 ? -13.258 -18.109 -1.016 1 96.81 87 LEU A CA 1
ATOM 677 C C . LEU A 1 87 ? -14.43 -19.062 -0.832 1 96.81 87 LEU A C 1
ATOM 679 O O . LEU A 1 87 ? -14.414 -20.188 -1.359 1 96.81 87 LEU A O 1
ATOM 683 N N . ASN A 1 88 ? -15.422 -18.594 -0.122 1 96.88 88 ASN A N 1
ATOM 684 C CA . ASN A 1 88 ? -16.594 -19.438 0.112 1 96.88 88 ASN A CA 1
ATOM 685 C C . ASN A 1 88 ? -17.281 -19.812 -1.195 1 96.88 88 ASN A C 1
ATOM 687 O O . ASN A 1 88 ? -17.672 -20.969 -1.387 1 96.88 88 ASN A O 1
ATOM 691 N N . GLU A 1 89 ? -17.438 -18.859 -2.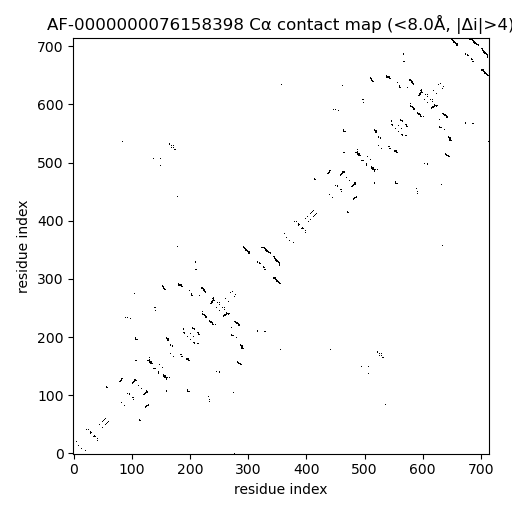055 1 96 89 GLU A N 1
ATOM 692 C CA . GLU A 1 89 ? -18.047 -19.141 -3.35 1 96 89 GLU A CA 1
ATOM 693 C C . GLU A 1 89 ? -17.188 -20.094 -4.18 1 96 89 GLU A C 1
ATOM 695 O O . GLU A 1 89 ? -17.719 -20.953 -4.875 1 96 89 GLU A O 1
ATOM 700 N N . LEU A 1 90 ? -15.906 -19.906 -4.137 1 95.12 90 LEU A N 1
ATOM 701 C CA . LEU A 1 90 ? -15 -20.797 -4.84 1 95.12 90 LEU A CA 1
ATOM 702 C C . LEU A 1 90 ? -15.141 -22.234 -4.324 1 95.12 90 LEU A C 1
ATOM 704 O O . LEU A 1 90 ? -15.258 -23.172 -5.117 1 95.12 90 LEU A O 1
ATOM 708 N N . ILE A 1 91 ? -15.156 -22.328 -2.998 1 95.19 91 ILE A N 1
ATOM 709 C CA . ILE A 1 91 ? -15.305 -23.641 -2.369 1 95.19 91 ILE A CA 1
ATOM 710 C C . ILE A 1 91 ? -16.625 -24.266 -2.785 1 95.19 91 ILE A C 1
ATOM 712 O O . ILE A 1 91 ? -16.688 -25.453 -3.123 1 95.19 91 ILE A O 1
ATOM 716 N N . GLN A 1 92 ? -17.656 -23.5 -2.816 1 94.94 92 GLN A N 1
ATOM 717 C CA . GLN A 1 92 ? -18.969 -24 -3.223 1 94.94 92 GLN A CA 1
ATOM 718 C C . GLN A 1 92 ? -18.953 -24.453 -4.68 1 94.94 92 GLN A C 1
ATOM 720 O O . GLN A 1 92 ? -19.516 -25.5 -5.012 1 94.94 92 GLN A O 1
ATOM 725 N N . ASN A 1 93 ? -18.344 -23.625 -5.531 1 91.62 93 ASN A N 1
ATOM 726 C CA . ASN A 1 93 ? -18.234 -24 -6.938 1 91.62 93 ASN A CA 1
ATOM 727 C C . ASN A 1 93 ? -17.531 -25.344 -7.117 1 91.62 93 ASN A C 1
ATOM 729 O O . ASN A 1 93 ? -17.969 -26.172 -7.902 1 91.62 93 ASN A O 1
ATOM 733 N N . ILE A 1 94 ? -16.469 -25.547 -6.387 1 88.94 94 ILE A N 1
ATOM 734 C CA . ILE A 1 94 ? -15.695 -26.781 -6.469 1 88.94 94 ILE A CA 1
ATOM 735 C C . ILE A 1 94 ? -16.531 -27.938 -5.938 1 88.94 94 ILE A C 1
ATOM 737 O O . ILE A 1 94 ? -16.562 -29.031 -6.531 1 88.94 94 ILE A O 1
ATOM 741 N N . THR A 1 95 ? -17.203 -27.672 -4.824 1 90.5 95 THR A N 1
ATOM 742 C CA . THR A 1 95 ? -18.062 -28.688 -4.223 1 90.5 95 THR A CA 1
ATOM 743 C C . THR A 1 95 ? -19.141 -29.141 -5.195 1 90.5 95 THR A C 1
ATOM 745 O O . THR A 1 95 ? -19.344 -30.328 -5.398 1 90.5 95 THR A O 1
ATOM 748 N N . ASP A 1 96 ? -19.781 -28.188 -5.832 1 88.06 96 ASP A N 1
ATOM 749 C CA . ASP A 1 96 ? -20.859 -28.484 -6.781 1 88.06 96 ASP A CA 1
ATOM 750 C C . ASP A 1 96 ? -20.312 -29.281 -7.969 1 88.06 96 ASP A C 1
ATOM 752 O O . ASP A 1 96 ? -20.969 -30.219 -8.43 1 88.06 96 ASP A O 1
ATOM 756 N N . ALA A 1 97 ? -19.203 -28.875 -8.438 1 81.81 97 ALA A N 1
ATOM 757 C CA . ALA A 1 97 ? -18.594 -29.578 -9.57 1 81.81 97 ALA A CA 1
ATOM 758 C C . ALA A 1 97 ? -18.234 -31.016 -9.188 1 81.81 97 ALA A C 1
ATOM 760 O O . ALA A 1 97 ? -18.453 -31.953 -9.961 1 81.81 97 ALA A O 1
ATOM 761 N N . ALA A 1 98 ? -17.672 -31.188 -8.047 1 79.69 98 ALA A N 1
ATOM 762 C CA . ALA A 1 98 ? -17.281 -32.5 -7.566 1 79.69 98 ALA A CA 1
ATOM 763 C C . ALA A 1 98 ? -18.484 -33.438 -7.406 1 79.69 98 ALA A C 1
ATOM 765 O O . ALA A 1 98 ? -18.438 -34.594 -7.789 1 79.69 98 ALA A O 1
ATOM 766 N N . GLN A 1 99 ? -19.484 -32.875 -6.938 1 83.25 99 GLN A N 1
ATOM 767 C CA . GLN A 1 99 ? -20.703 -33.656 -6.727 1 83.25 99 GLN A CA 1
ATOM 768 C C . GLN A 1 99 ? -21.359 -34.031 -8.055 1 83.25 99 GLN A C 1
ATOM 770 O O . GLN A 1 99 ? -21.984 -35.062 -8.172 1 83.25 99 GLN A O 1
ATOM 775 N N . GLY A 1 100 ? -21.172 -33.156 -8.992 1 78.88 100 GLY A N 1
ATOM 776 C CA . GLY A 1 100 ? -21.75 -33.406 -10.305 1 78.88 100 GLY A CA 1
ATOM 777 C C . GLY A 1 100 ? -20.875 -34.25 -11.195 1 78.88 100 GLY A C 1
ATOM 778 O O . GLY A 1 100 ? -21.25 -34.594 -12.312 1 78.88 100 GLY A O 1
ATOM 779 N N . GLY A 1 101 ? -19.688 -34.656 -10.734 1 72.56 101 GLY A N 1
ATOM 780 C CA . GLY A 1 101 ? -18.766 -35.469 -11.492 1 72.56 101 GLY A CA 1
ATOM 781 C C . GLY A 1 101 ? -18.047 -34.719 -12.594 1 72.56 101 GLY A C 1
ATOM 782 O O . GLY A 1 101 ? -17.578 -35.312 -13.562 1 72.56 101 GLY A O 1
ATOM 783 N N . ASN A 1 102 ? -18.141 -33.375 -12.445 1 68.56 102 ASN A N 1
ATOM 784 C CA . ASN A 1 102 ? -17.5 -32.531 -13.461 1 68.56 102 ASN A CA 1
ATOM 785 C C . ASN A 1 102 ? -16.078 -32.188 -13.062 1 68.56 102 ASN A C 1
ATOM 787 O O . ASN A 1 102 ? -15.766 -32.031 -11.875 1 68.56 102 ASN A O 1
ATOM 791 N N . THR A 1 103 ? -15.242 -32.156 -14.094 1 67.5 103 THR A N 1
ATOM 792 C CA . THR A 1 103 ? -13.891 -31.672 -13.859 1 67.5 103 THR A CA 1
ATOM 793 C C . THR A 1 103 ? -13.867 -30.141 -13.844 1 67.5 103 THR A C 1
ATOM 795 O O . THR A 1 103 ? -14.648 -29.5 -14.547 1 67.5 103 THR A O 1
ATOM 798 N N . ILE A 1 104 ? -13.086 -29.609 -12.859 1 67.88 104 ILE A N 1
ATOM 799 C CA . ILE A 1 104 ? -12.992 -28.156 -12.742 1 67.88 104 ILE A CA 1
ATOM 800 C C . ILE A 1 104 ? -11.555 -27.719 -13.008 1 67.88 104 ILE A C 1
ATOM 802 O O . ILE A 1 104 ? -10.602 -28.391 -12.609 1 67.88 104 ILE A O 1
ATOM 806 N N . LYS A 1 105 ? -11.484 -26.688 -13.797 1 66.44 105 LYS A N 1
ATOM 807 C CA . LYS A 1 105 ? -10.172 -26.109 -14.039 1 66.44 105 LYS A CA 1
ATOM 808 C C . LYS A 1 105 ? -10.203 -24.594 -13.82 1 66.44 105 LYS A C 1
ATOM 810 O O . LYS A 1 105 ? -11.156 -23.922 -14.211 1 66.44 105 LYS A O 1
ATOM 815 N N . ALA A 1 106 ? -9.188 -24.109 -13.078 1 64.88 106 ALA A N 1
ATOM 816 C CA . ALA A 1 106 ? -9.055 -22.656 -12.867 1 64.88 106 ALA A CA 1
ATOM 817 C C . ALA A 1 106 ? -8.391 -22 -14.07 1 64.88 106 ALA A C 1
ATOM 819 O O . ALA A 1 106 ? -7.465 -22.547 -14.664 1 64.88 106 ALA A O 1
ATOM 820 N N . VAL A 1 107 ? -9.078 -20.906 -14.562 1 60.91 107 VAL A N 1
ATOM 821 C CA . VAL A 1 107 ? -8.492 -20.125 -15.641 1 60.91 107 VAL A CA 1
ATOM 822 C C . VAL A 1 107 ? -8.227 -18.688 -15.164 1 60.91 107 VAL A C 1
ATOM 824 O O . VAL A 1 107 ? -8.953 -18.172 -14.32 1 60.91 107 VAL A O 1
ATOM 827 N N . GLY A 1 108 ? -7.012 -18.172 -15.211 1 55.44 108 GLY A N 1
ATOM 828 C CA . GLY A 1 108 ? -6.719 -16.781 -14.945 1 55.44 108 GLY A CA 1
ATOM 829 C C . GLY A 1 108 ? -7.039 -15.867 -16.109 1 55.44 108 GLY A C 1
ATOM 830 O O . GLY A 1 108 ? -8.039 -16.062 -16.812 1 55.44 108 GLY A O 1
ATOM 831 N N . THR A 1 109 ? -6.258 -14.789 -16.359 1 49.84 109 THR A N 1
ATOM 832 C CA . THR A 1 109 ? -6.422 -13.898 -17.5 1 49.84 109 THR A CA 1
ATOM 833 C C . THR A 1 109 ? -6.191 -14.648 -18.812 1 49.84 109 THR A C 1
ATOM 835 O O . THR A 1 109 ? -5.395 -15.586 -18.859 1 49.84 109 THR A O 1
ATOM 838 N N . GLN A 1 110 ? -7.266 -14.758 -19.516 1 42.19 110 GLN A N 1
ATOM 839 C CA . GLN A 1 110 ? -7.348 -15.5 -20.766 1 42.19 110 GLN A CA 1
ATOM 840 C C . GLN A 1 110 ? -6.031 -15.43 -21.547 1 42.19 110 GLN A C 1
ATOM 842 O O . GLN A 1 110 ? -5.891 -16.047 -22.594 1 42.19 110 GLN A O 1
ATOM 847 N N . HIS A 1 111 ? -5.277 -14.648 -21.078 1 41.94 111 HIS A N 1
ATOM 848 C CA . HIS A 1 111 ? -4.078 -14.609 -21.906 1 41.94 111 HIS A CA 1
ATOM 849 C C . HIS A 1 111 ? -3.338 -15.945 -21.859 1 41.94 111 HIS A C 1
ATOM 851 O O . HIS A 1 111 ? -2.559 -16.266 -22.766 1 41.94 111 HIS A O 1
ATOM 857 N N . SER A 1 112 ? -3.551 -16.469 -20.719 1 39.84 112 SER A N 1
ATOM 858 C CA . SER A 1 112 ? -2.83 -17.734 -20.656 1 39.84 112 SER A CA 1
ATOM 859 C C . SER A 1 112 ? -3.498 -18.797 -21.531 1 39.84 112 SER A C 1
ATOM 861 O O . SER A 1 112 ? -2.891 -19.812 -21.844 1 39.84 112 SER A O 1
ATOM 863 N N . VAL A 1 113 ? -4.82 -18.562 -21.656 1 37.59 113 VAL A N 1
ATOM 864 C CA . VAL A 1 113 ? -5.562 -19.531 -22.453 1 37.59 113 VAL A CA 1
ATOM 865 C C . VAL A 1 113 ? -5.109 -19.469 -23.906 1 37.59 113 VAL A C 1
ATOM 867 O O . VAL A 1 113 ? -5.395 -20.359 -24.703 1 37.59 113 VAL A O 1
ATOM 870 N N . GLU A 1 114 ? -4.809 -18.25 -24.156 1 34.94 114 GLU A N 1
ATOM 871 C CA . GLU A 1 114 ? -4.539 -18.047 -25.578 1 34.94 114 GLU A CA 1
ATOM 872 C C . GLU A 1 114 ? -3.5 -19.031 -26.078 1 34.94 114 GLU A C 1
ATOM 874 O O . GLU A 1 114 ? -3.482 -19.375 -27.266 1 34.94 114 GLU A O 1
ATOM 879 N N . TRP A 1 115 ? -2.742 -19.359 -25.062 1 35.09 115 TRP A N 1
ATOM 880 C CA . TRP A 1 115 ? -1.595 -20.031 -25.672 1 35.09 115 TRP A CA 1
ATOM 881 C C . TRP A 1 115 ? -1.699 -21.547 -25.531 1 35.09 115 TRP A C 1
ATOM 883 O O . TRP A 1 115 ? -0.871 -22.281 -26.062 1 35.09 115 TRP A O 1
ATOM 893 N N . THR A 1 116 ? -2.535 -22 -24.5 1 34.66 116 THR A N 1
ATOM 894 C CA . THR A 1 116 ? -2.559 -23.453 -24.312 1 34.66 116 THR A CA 1
ATOM 895 C C . THR A 1 116 ? -3.977 -24 -24.469 1 34.66 116 THR A C 1
ATOM 897 O O . THR A 1 116 ? -4.949 -23.297 -24.156 1 34.66 116 THR A O 1
ATOM 900 N N . ASP A 1 117 ? -4.242 -24.797 -25.469 1 35.25 117 ASP A N 1
ATOM 901 C CA . ASP A 1 117 ? -5.469 -25.578 -25.547 1 35.25 117 ASP A CA 1
ATOM 902 C C . ASP A 1 117 ? -5.891 -26.078 -24.156 1 35.25 117 ASP A C 1
ATOM 904 O O . ASP A 1 117 ? -6.734 -26.969 -24.047 1 35.25 117 ASP A O 1
ATOM 908 N N . ILE A 1 118 ? -5.172 -25.734 -23.219 1 38.97 118 ILE A N 1
ATOM 909 C CA . ILE A 1 118 ? -5.527 -26.281 -21.922 1 38.97 118 ILE A CA 1
ATOM 910 C C . ILE A 1 118 ? -6.934 -25.844 -21.531 1 38.97 118 ILE A C 1
ATOM 912 O O . ILE A 1 118 ? -7.492 -26.312 -20.547 1 38.97 118 ILE A O 1
ATOM 916 N N . GLY A 1 119 ? -7.371 -24.828 -22.156 1 43 119 GLY A N 1
ATOM 917 C CA . GLY A 1 119 ? -8.719 -24.406 -21.797 1 43 119 GLY A CA 1
ATOM 918 C C . GLY A 1 119 ? -9.789 -25.375 -22.234 1 43 119 GLY A C 1
ATOM 919 O O . GLY A 1 119 ? -10.969 -25.203 -21.906 1 43 119 GLY A O 1
ATOM 920 N N . HIS A 1 120 ? -9.414 -26.141 -23.297 1 41.59 120 HIS A N 1
ATOM 921 C CA . HIS A 1 120 ? -10.539 -26.938 -23.781 1 41.59 120 HIS A CA 1
ATOM 922 C C . HIS A 1 120 ? -10.844 -28.094 -22.844 1 41.59 120 HIS A C 1
ATOM 924 O O . HIS A 1 120 ? -10.211 -29.141 -22.922 1 41.59 120 HIS A O 1
ATOM 930 N N . ILE A 1 121 ? -10.953 -27.844 -21.609 1 46.81 121 ILE A N 1
ATOM 931 C CA . ILE A 1 121 ? -11.391 -29 -20.844 1 46.81 121 ILE A CA 1
ATOM 932 C C . ILE A 1 121 ? -12.906 -29.125 -20.891 1 46.81 121 ILE A C 1
ATOM 934 O O . ILE A 1 121 ? -13.609 -28.125 -21.047 1 46.81 121 ILE A O 1
ATOM 938 N N . ASP A 1 122 ? -13.391 -30.312 -21.297 1 51.75 122 ASP A N 1
ATOM 939 C CA . ASP A 1 122 ? -14.766 -30.781 -21.109 1 51.75 122 ASP A CA 1
ATOM 940 C C . ASP A 1 122 ? -15.258 -30.5 -19.688 1 51.75 122 ASP A C 1
ATOM 942 O O . ASP A 1 122 ? -16.359 -30.922 -19.312 1 51.75 122 ASP A O 1
ATOM 946 N N . GLY A 1 123 ? -14.781 -29.375 -18.953 1 61.78 123 GLY A N 1
ATOM 947 C CA . GLY A 1 123 ? -15.258 -29.156 -17.594 1 61.78 123 GLY A CA 1
ATOM 948 C C . GLY A 1 123 ? -15.57 -27.703 -17.297 1 61.78 123 GLY A C 1
ATOM 949 O O . GLY A 1 123 ? -15.625 -26.875 -18.219 1 61.78 123 GLY A O 1
ATOM 950 N N . THR A 1 124 ? -16.062 -27.578 -16.141 1 70.94 124 THR A N 1
ATOM 951 C CA . THR A 1 124 ? -16.406 -26.266 -15.641 1 70.94 124 THR A CA 1
ATOM 952 C C . THR A 1 124 ? -15.156 -25.406 -15.477 1 70.94 124 THR A C 1
ATOM 954 O O . THR A 1 124 ? -14.164 -25.844 -14.898 1 70.94 124 THR A O 1
ATOM 957 N N . GLN A 1 125 ? -15.188 -24.359 -16.156 1 77.62 125 GLN A N 1
ATOM 958 C CA . GLN A 1 125 ? -14.094 -23.406 -16.016 1 77.62 125 GLN A CA 1
ATOM 959 C C . GLN A 1 125 ? -14.375 -22.391 -14.922 1 77.62 125 GLN A C 1
ATOM 961 O O . GLN A 1 125 ? -15.508 -21.922 -14.781 1 77.62 125 GLN A O 1
ATOM 966 N N . ILE A 1 126 ? -13.336 -22.203 -14.117 1 84.56 126 ILE A N 1
ATOM 967 C CA . ILE A 1 126 ? -13.445 -21.188 -13.078 1 84.56 126 ILE A CA 1
ATOM 968 C C . ILE A 1 126 ? -12.539 -20 -13.422 1 84.56 126 ILE A C 1
ATOM 970 O O . ILE A 1 126 ? -11.32 -20.156 -13.539 1 84.56 126 ILE A O 1
ATOM 974 N N . ASP A 1 127 ? -13.133 -18.859 -13.656 1 85.44 127 ASP A N 1
ATOM 975 C CA . ASP A 1 127 ? -12.43 -17.609 -13.859 1 85.44 127 ASP A CA 1
ATOM 976 C C . ASP A 1 127 ? -12.062 -16.953 -12.523 1 85.44 127 ASP A C 1
ATOM 978 O O . ASP A 1 127 ? -12.938 -16.469 -11.797 1 85.44 127 ASP A O 1
ATOM 982 N N . MET A 1 128 ? -10.805 -16.891 -12.258 1 91.31 128 MET A N 1
ATOM 983 C CA . MET A 1 128 ? -10.312 -16.438 -10.953 1 91.31 128 MET A CA 1
ATOM 984 C C . MET A 1 128 ? -10.148 -14.914 -10.93 1 91.31 128 MET A C 1
ATOM 986 O O . MET A 1 128 ? -9.711 -14.352 -9.93 1 91.31 128 MET A O 1
ATOM 990 N N . SER A 1 129 ? -10.594 -14.195 -11.914 1 87.44 129 SER A N 1
ATOM 991 C CA . SER A 1 129 ? -10.25 -12.797 -12.125 1 87.44 129 SER A CA 1
ATOM 992 C C . SER A 1 129 ? -10.852 -11.906 -11.039 1 87.44 129 SER A C 1
ATOM 994 O O . SER A 1 129 ? -10.344 -10.82 -10.766 1 87.44 129 SER A O 1
ATOM 996 N N . GLU A 1 130 ? -11.93 -12.43 -10.391 1 92.38 130 GLU A N 1
ATOM 997 C CA . GLU A 1 130 ? -12.57 -11.609 -9.367 1 92.38 130 GLU A CA 1
ATOM 998 C C . GLU A 1 130 ? -11.93 -11.844 -7.996 1 92.38 130 GLU A C 1
ATOM 1000 O O . GLU A 1 130 ? -12.234 -11.141 -7.035 1 92.38 130 GLU A O 1
ATOM 1005 N N . LEU A 1 131 ? -11.109 -12.812 -7.883 1 95.88 131 LEU A N 1
ATOM 1006 C CA . LEU A 1 131 ? -10.32 -13.078 -6.688 1 95.88 131 LEU A CA 1
ATOM 1007 C C . LEU A 1 131 ? -8.906 -12.516 -6.828 1 95.88 131 LEU A C 1
ATOM 1009 O O . LEU A 1 131 ? -7.949 -13.273 -6.992 1 95.88 131 LEU A O 1
ATOM 1013 N N . ASN A 1 132 ? -8.859 -11.18 -6.762 1 96.06 132 ASN A N 1
ATOM 1014 C CA . ASN A 1 132 ? -7.625 -10.477 -7.105 1 96.06 132 ASN A CA 1
ATOM 1015 C C . ASN A 1 132 ? -7.211 -9.5 -6.012 1 96.06 132 ASN A C 1
ATOM 1017 O O . ASN A 1 132 ? -6.438 -8.57 -6.266 1 96.06 132 ASN A O 1
ATOM 1021 N N . ASP A 1 133 ? -7.637 -9.695 -4.781 1 96.81 133 ASP A N 1
ATOM 1022 C CA . ASP A 1 133 ? -7.383 -8.758 -3.693 1 96.81 133 ASP A CA 1
ATOM 1023 C C . ASP A 1 133 ? -6.164 -9.18 -2.875 1 96.81 133 ASP A C 1
ATOM 1025 O O . ASP A 1 133 ? -5.781 -10.352 -2.881 1 96.81 133 ASP A O 1
ATOM 1029 N N . VAL A 1 134 ? -5.594 -8.18 -2.201 1 96.25 134 VAL A N 1
ATOM 1030 C CA . VAL A 1 134 ? -4.609 -8.461 -1.164 1 96.25 134 VAL A CA 1
ATOM 1031 C C . VAL A 1 134 ? -5.281 -9.18 0.003 1 96.25 134 VAL A C 1
ATOM 1033 O O . VAL A 1 134 ? -6.461 -8.961 0.281 1 96.25 134 VAL A O 1
ATOM 1036 N N . ILE A 1 135 ? -4.555 -10.07 0.635 1 96.25 135 ILE A N 1
ATOM 1037 C CA . ILE A 1 135 ? -5.008 -10.75 1.842 1 96.25 135 ILE A CA 1
ATOM 1038 C C . ILE A 1 135 ? -4.102 -10.383 3.014 1 96.25 135 ILE A C 1
ATOM 1040 O O . ILE A 1 135 ? -2.881 -10.523 2.93 1 96.25 135 ILE A O 1
ATOM 1044 N N . HIS A 1 136 ? -4.66 -9.891 4.09 1 93.81 136 HIS A N 1
ATOM 1045 C CA . HIS A 1 136 ? -3.871 -9.562 5.273 1 93.81 136 HIS A CA 1
ATOM 1046 C C . HIS A 1 136 ? -3.404 -10.828 5.988 1 93.81 136 HIS A C 1
ATOM 1048 O O . HIS A 1 136 ? -4.207 -11.719 6.266 1 93.81 136 HIS A O 1
ATOM 1054 N N . ILE A 1 137 ? -2.172 -10.844 6.258 1 94.19 137 ILE A N 1
ATOM 1055 C CA . ILE A 1 137 ? -1.577 -11.984 6.949 1 94.19 137 ILE A CA 1
ATOM 1056 C C . ILE A 1 137 ? -1.679 -11.781 8.461 1 94.19 137 ILE A C 1
ATOM 1058 O O . ILE A 1 137 ? -1.326 -10.719 8.977 1 94.19 137 ILE A O 1
ATOM 1062 N N . ASN A 1 138 ? -2.221 -12.773 9.125 1 94.12 138 ASN A N 1
ATOM 1063 C CA . ASN A 1 138 ? -2.215 -12.75 10.586 1 94.12 138 ASN A CA 1
ATOM 1064 C C . ASN A 1 138 ? -0.812 -12.977 11.141 1 94.12 138 ASN A C 1
ATOM 1066 O O . ASN A 1 138 ? -0.246 -14.062 11 1 94.12 138 ASN A O 1
ATOM 1070 N N . ARG A 1 139 ? -0.345 -12.039 11.773 1 93.25 139 ARG A N 1
ATOM 1071 C CA . ARG A 1 139 ? 1.012 -12.07 12.312 1 93.25 139 ARG A CA 1
ATOM 1072 C C . ARG A 1 139 ? 1.208 -13.273 13.234 1 93.25 139 ARG A C 1
ATOM 1074 O O . ARG A 1 139 ? 2.295 -13.852 13.281 1 93.25 139 ARG A O 1
ATOM 1081 N N . ASN A 1 140 ? 0.226 -13.641 13.914 1 94.25 140 ASN A N 1
ATOM 1082 C CA . ASN A 1 140 ? 0.337 -14.648 14.969 1 94.25 140 ASN A CA 1
ATOM 1083 C C . ASN A 1 140 ? 0.547 -16.047 14.383 1 94.25 140 ASN A C 1
ATOM 1085 O O . ASN A 1 140 ? 0.948 -16.969 15.094 1 94.25 140 ASN A O 1
ATOM 1089 N N . VAL A 1 141 ? 0.258 -16.219 13.141 1 96.94 141 VAL A N 1
ATOM 1090 C CA . VAL A 1 141 ? 0.438 -17.547 12.547 1 96.94 141 VAL A CA 1
ATOM 1091 C C . VAL A 1 141 ? 1.881 -17.703 12.07 1 96.94 141 VAL A C 1
ATOM 1093 O O . VAL A 1 141 ? 2.318 -18.828 11.766 1 96.94 141 VAL A O 1
ATOM 1096 N N . LEU A 1 142 ? 2.627 -16.609 11.977 1 96.44 142 LEU A N 1
ATOM 1097 C CA . LEU A 1 142 ? 3.99 -16.641 11.461 1 96.44 142 LEU A CA 1
ATOM 1098 C C . LEU A 1 142 ? 4.98 -17.016 12.555 1 96.44 142 LEU A C 1
ATOM 1100 O O . LEU A 1 142 ? 4.762 -16.719 13.734 1 96.44 142 LEU A O 1
ATOM 1104 N N . ASN A 1 143 ? 6.039 -17.672 12.117 1 95 143 ASN A N 1
ATOM 1105 C CA . ASN A 1 143 ? 7.137 -17.844 13.07 1 95 143 ASN A CA 1
ATOM 1106 C C . ASN A 1 143 ? 7.832 -16.516 13.359 1 95 143 ASN A C 1
ATOM 1108 O O . ASN A 1 143 ? 7.598 -15.516 12.656 1 95 143 ASN A O 1
ATOM 1112 N N . ALA A 1 144 ? 8.648 -16.406 14.367 1 89.44 144 ALA A N 1
ATOM 1113 C CA . ALA A 1 144 ? 9.195 -15.164 14.898 1 89.44 144 ALA A CA 1
ATOM 1114 C C . ALA A 1 144 ? 9.969 -14.398 13.82 1 89.44 144 ALA A C 1
ATOM 1116 O O . ALA A 1 144 ? 9.797 -13.188 13.672 1 89.44 144 ALA A O 1
ATOM 1117 N N . VAL A 1 145 ? 10.805 -15.016 13.039 1 88.44 145 VAL A N 1
ATOM 1118 C CA . VAL A 1 145 ? 11.641 -14.391 12.016 1 88.44 145 VAL A CA 1
ATOM 1119 C C . VAL A 1 145 ? 10.75 -13.742 10.953 1 88.44 145 VAL A C 1
ATOM 1121 O O . VAL A 1 145 ? 11.008 -12.617 10.531 1 88.44 145 VAL A O 1
ATOM 1124 N N . ASN A 1 146 ? 9.734 -14.414 10.625 1 92.81 146 ASN A N 1
ATOM 1125 C CA . ASN A 1 146 ? 8.891 -13.938 9.539 1 92.81 146 ASN A CA 1
ATOM 1126 C C . ASN A 1 146 ? 7.887 -12.898 10.016 1 92.81 146 ASN A C 1
ATOM 1128 O O . ASN A 1 146 ? 7.355 -12.125 9.211 1 92.81 146 ASN A O 1
ATOM 1132 N N . GLN A 1 147 ? 7.645 -12.797 11.32 1 91.56 147 GLN A N 1
ATOM 1133 C CA . GLN A 1 147 ? 6.879 -11.68 11.867 1 91.56 147 GLN A CA 1
ATOM 1134 C C . GLN A 1 147 ? 7.586 -10.352 11.625 1 91.56 147 GLN A C 1
ATOM 1136 O O . GLN A 1 147 ? 6.949 -9.359 11.273 1 91.56 147 GLN A O 1
ATOM 1141 N N . GLU A 1 148 ? 8.844 -10.312 11.695 1 87.12 148 GLU A N 1
ATOM 1142 C CA . GLU A 1 148 ? 9.641 -9.117 11.422 1 87.12 148 GLU A CA 1
ATOM 1143 C C . GLU A 1 148 ? 9.578 -8.742 9.945 1 87.12 148 GLU A C 1
ATOM 1145 O O . GLU A 1 148 ? 9.5 -7.555 9.609 1 87.12 148 GLU A O 1
ATOM 1150 N N . MET A 1 149 ? 9.547 -9.742 9.148 1 89.25 149 MET A N 1
ATOM 1151 C CA . MET A 1 149 ? 9.492 -9.5 7.711 1 89.25 149 MET A CA 1
ATOM 1152 C C . MET A 1 149 ? 8.148 -8.906 7.312 1 89.25 149 MET A C 1
ATOM 1154 O O . MET A 1 149 ? 8.07 -8.117 6.371 1 89.25 149 MET A O 1
ATOM 1158 N N . LEU A 1 150 ? 7.105 -9.234 8.055 1 90.56 150 LEU A N 1
ATOM 1159 C CA . LEU A 1 150 ? 5.773 -8.688 7.812 1 90.56 150 LEU A CA 1
ATOM 1160 C C . LEU A 1 150 ? 5.734 -7.195 8.102 1 90.56 150 LEU A C 1
ATOM 1162 O O . LEU A 1 150 ? 5.102 -6.43 7.371 1 90.56 150 LEU A O 1
ATOM 1166 N N . ASP A 1 151 ? 6.473 -6.742 9.078 1 84.12 151 ASP A N 1
ATOM 1167 C CA . ASP A 1 151 ? 6.496 -5.344 9.492 1 84.12 151 ASP A CA 1
ATOM 1168 C C . ASP A 1 151 ? 7.031 -4.449 8.383 1 84.12 151 ASP A C 1
ATOM 1170 O O . ASP A 1 151 ? 6.566 -3.32 8.203 1 84.12 151 ASP A O 1
ATOM 1174 N N . ASN A 1 152 ? 7.883 -4.91 7.641 1 79.38 152 ASN A N 1
ATOM 1175 C CA . ASN A 1 152 ? 8.523 -4.125 6.59 1 79.38 152 ASN A CA 1
ATOM 1176 C C . ASN A 1 152 ? 7.922 -4.426 5.219 1 79.38 152 ASN A C 1
ATOM 1178 O O . ASN A 1 152 ? 8.516 -4.09 4.191 1 79.38 152 ASN A O 1
ATOM 1182 N N . ARG A 1 153 ? 6.832 -5.168 5.211 1 87.5 153 ARG A N 1
ATOM 1183 C CA . ARG A 1 153 ? 6.098 -5.523 4 1 87.5 153 ARG A CA 1
ATOM 1184 C C . ARG A 1 153 ? 6.953 -6.375 3.068 1 87.5 153 ARG A C 1
ATOM 1186 O O . ARG A 1 153 ? 6.867 -6.242 1.847 1 87.5 153 ARG A O 1
ATOM 1193 N N . MET A 1 154 ? 7.777 -7.125 3.691 1 92.06 154 MET A N 1
ATOM 1194 C CA . MET A 1 154 ? 8.648 -7.988 2.896 1 92.06 154 MET A CA 1
ATOM 1195 C C . MET A 1 154 ? 7.961 -9.312 2.58 1 92.06 154 MET A C 1
ATOM 1197 O O . MET A 1 154 ? 8.531 -10.164 1.9 1 92.06 154 MET A O 1
ATOM 1201 N N . ILE A 1 155 ? 6.809 -9.484 3.146 1 94.88 155 ILE A N 1
ATOM 1202 C CA . ILE A 1 155 ? 5.918 -10.594 2.834 1 94.88 155 ILE A CA 1
ATOM 1203 C C . ILE A 1 155 ? 4.527 -10.062 2.498 1 94.88 155 ILE A C 1
ATOM 1205 O O . ILE A 1 155 ? 4.023 -9.156 3.166 1 94.88 155 ILE A O 1
ATOM 1209 N N . CYS A 1 156 ? 3.916 -10.531 1.487 1 94.5 156 CYS A N 1
ATOM 1210 C CA . CYS A 1 156 ? 2.566 -10.133 1.111 1 94.5 156 CYS A CA 1
ATOM 1211 C C . CYS A 1 156 ? 1.775 -11.312 0.565 1 94.5 156 CYS A C 1
ATOM 1213 O O . CYS A 1 156 ? 2.359 -12.305 0.119 1 94.5 156 CYS A O 1
ATOM 1215 N N . CYS A 1 157 ? 0.526 -11.234 0.634 1 96.88 157 CYS A N 1
ATOM 1216 C CA . CYS A 1 157 ? -0.372 -12.297 0.193 1 96.88 157 CYS A CA 1
ATOM 1217 C C . CYS A 1 157 ? -1.466 -11.75 -0.713 1 96.88 157 CYS A C 1
ATOM 1219 O O . CYS A 1 157 ? -2.061 -10.711 -0.414 1 96.88 157 CYS A O 1
ATOM 1221 N N . PHE A 1 158 ? -1.654 -12.398 -1.832 1 96.81 158 PHE A N 1
ATOM 1222 C CA . PHE A 1 158 ? -2.699 -12.008 -2.771 1 96.81 158 PHE A CA 1
ATOM 1223 C C . PHE A 1 158 ? -3.531 -13.211 -3.191 1 96.81 158 PHE A C 1
ATOM 1225 O O . PHE A 1 158 ? -3.031 -14.336 -3.221 1 96.81 158 PHE A O 1
ATOM 1232 N N . GLU A 1 159 ? -4.766 -12.945 -3.51 1 97.31 159 GLU A N 1
ATOM 1233 C CA . GLU A 1 159 ? -5.574 -13.938 -4.211 1 97.31 159 GLU A CA 1
ATOM 1234 C C . GLU A 1 159 ? -4.961 -14.289 -5.562 1 97.31 159 GLU A C 1
ATOM 1236 O O . GLU A 1 159 ? -4.344 -13.445 -6.211 1 97.31 159 GLU A O 1
ATOM 1241 N N . ALA A 1 160 ? -5.184 -15.477 -5.977 1 94.06 160 ALA A N 1
ATOM 1242 C CA . ALA A 1 160 ? -4.457 -16.047 -7.109 1 94.06 160 ALA A CA 1
ATOM 1243 C C . ALA A 1 160 ? -4.875 -15.391 -8.422 1 94.06 160 ALA A C 1
ATOM 1245 O O . ALA A 1 160 ? -4.164 -15.477 -9.422 1 94.06 160 ALA A O 1
ATOM 1246 N N . GLY A 1 161 ? -5.996 -14.773 -8.469 1 93.44 161 GLY A N 1
ATOM 1247 C CA . GLY A 1 161 ? -6.457 -14.109 -9.68 1 93.44 161 GLY A CA 1
ATOM 1248 C C . GLY A 1 161 ? -5.844 -12.742 -9.883 1 93.44 161 GLY A C 1
ATOM 1249 O O . GLY A 1 161 ? -6.008 -12.125 -10.938 1 93.44 161 GLY A O 1
ATOM 1250 N N . ALA A 1 162 ? -5.105 -12.234 -8.906 1 94.69 162 ALA A N 1
ATOM 1251 C CA . ALA A 1 162 ? -4.438 -10.945 -9.047 1 94.69 162 ALA A CA 1
ATOM 1252 C C . ALA A 1 162 ? -3.406 -10.984 -10.172 1 94.69 162 ALA A C 1
ATOM 1254 O O . ALA A 1 162 ? -2.725 -11.992 -10.359 1 94.69 162 ALA A O 1
ATOM 1255 N N . THR A 1 163 ? -3.314 -9.906 -10.883 1 90.44 163 THR A N 1
ATOM 1256 C CA . THR A 1 163 ? -2.291 -9.789 -11.914 1 90.44 163 THR A CA 1
ATOM 1257 C C . THR A 1 163 ? -0.99 -9.25 -11.328 1 90.44 163 THR A C 1
ATOM 1259 O O . THR A 1 163 ? -0.979 -8.719 -10.211 1 90.44 163 THR A O 1
ATOM 1262 N N . LEU A 1 164 ? 0.042 -9.438 -12.07 1 89.88 164 LEU A N 1
ATOM 1263 C CA . LEU A 1 164 ? 1.31 -8.836 -11.672 1 89.88 164 LEU A CA 1
ATOM 1264 C C . LEU A 1 164 ? 1.176 -7.32 -11.547 1 89.88 164 LEU A C 1
ATOM 1266 O O . LEU A 1 164 ? 1.801 -6.707 -10.672 1 89.88 164 LEU A O 1
ATOM 1270 N N . ALA A 1 165 ? 0.382 -6.734 -12.359 1 88 165 ALA A N 1
ATOM 1271 C CA . ALA A 1 165 ? 0.131 -5.301 -12.289 1 88 165 ALA A CA 1
ATOM 1272 C C . ALA A 1 165 ? -0.514 -4.918 -10.961 1 88 165 ALA A C 1
ATOM 1274 O O . ALA A 1 165 ? -0.159 -3.902 -10.359 1 88 165 ALA A O 1
ATOM 1275 N N . HIS A 1 166 ? -1.447 -5.73 -10.523 1 93.19 166 HIS A N 1
ATOM 1276 C CA . HIS A 1 166 ? -2.07 -5.516 -9.219 1 93.19 166 HIS A CA 1
ATOM 1277 C C . HIS A 1 166 ? -1.031 -5.516 -8.102 1 93.19 166 HIS A C 1
ATOM 1279 O O . HIS A 1 166 ? -1.002 -4.605 -7.273 1 93.19 166 HIS A O 1
ATOM 1285 N N . VAL A 1 167 ? -0.234 -6.492 -8.172 1 94.44 167 VAL A N 1
ATOM 1286 C CA . VAL A 1 167 ? 0.769 -6.668 -7.125 1 94.44 167 VAL A CA 1
ATOM 1287 C C . VAL A 1 167 ? 1.745 -5.492 -7.145 1 94.44 167 VAL A C 1
ATOM 1289 O O . VAL A 1 167 ? 2.047 -4.914 -6.098 1 94.44 167 VAL A O 1
ATOM 1292 N N . GLN A 1 168 ? 2.166 -5.16 -8.336 1 92.31 168 GLN A N 1
ATOM 1293 C CA . GLN A 1 168 ? 3.102 -4.051 -8.477 1 92.31 168 GLN A CA 1
ATOM 1294 C C . GLN A 1 168 ? 2.508 -2.754 -7.93 1 92.31 168 GLN A C 1
ATOM 1296 O O . GLN A 1 168 ? 3.176 -2.02 -7.199 1 92.31 168 GLN A O 1
ATOM 1301 N N . GLU A 1 169 ? 1.335 -2.496 -8.305 1 92.88 169 GLU A N 1
ATOM 1302 C CA . GLU A 1 169 ? 0.68 -1.262 -7.883 1 92.88 169 GLU A CA 1
ATOM 1303 C C . GLU A 1 169 ? 0.506 -1.216 -6.367 1 92.88 169 GLU A C 1
ATOM 1305 O O . GLU A 1 169 ? 0.669 -0.161 -5.75 1 92.88 169 GLU A O 1
ATOM 1310 N N . TYR A 1 170 ? 0.151 -2.299 -5.812 1 95.44 170 TYR A N 1
ATOM 1311 C CA . TYR A 1 170 ? -0.032 -2.365 -4.367 1 95.44 170 TYR A CA 1
ATOM 1312 C C . TYR A 1 170 ? 1.287 -2.137 -3.639 1 95.44 170 TYR A C 1
ATOM 1314 O O . TYR A 1 170 ? 1.332 -1.426 -2.631 1 95.44 170 TYR A O 1
ATOM 1322 N N . LEU A 1 171 ? 2.332 -2.76 -4.129 1 95.31 171 LEU A N 1
ATOM 1323 C CA . LEU A 1 171 ? 3.637 -2.713 -3.477 1 95.31 171 LEU A CA 1
ATOM 1324 C C . LEU A 1 171 ? 4.285 -1.345 -3.66 1 95.31 171 LEU A C 1
ATOM 1326 O O . LEU A 1 171 ? 4.984 -0.859 -2.766 1 95.31 171 LEU A O 1
ATOM 1330 N N . TRP A 1 172 ? 4.109 -0.813 -4.785 1 95.31 172 TRP A N 1
ATOM 1331 C CA . TRP A 1 172 ? 4.691 0.48 -5.129 1 95.31 172 TRP A CA 1
ATOM 1332 C C . TRP A 1 172 ? 3.74 1.282 -6.016 1 95.31 172 TRP A C 1
ATOM 1334 O O . TRP A 1 172 ? 3.867 1.271 -7.242 1 95.31 172 TRP A O 1
ATOM 1344 N N . PRO A 1 173 ? 2.857 2.07 -5.375 1 92.31 173 PRO A N 1
ATOM 1345 C CA . PRO A 1 173 ? 1.88 2.836 -6.152 1 92.31 173 PRO A CA 1
ATOM 1346 C C . PRO A 1 173 ? 2.535 3.828 -7.109 1 92.31 173 PRO A C 1
ATOM 1348 O O . PRO A 1 173 ? 3.607 4.359 -6.816 1 92.31 173 PRO A O 1
ATOM 1351 N N . LEU A 1 174 ? 1.868 4.129 -8.195 1 85.38 174 LEU A N 1
ATOM 1352 C CA . LEU A 1 174 ? 2.391 4.906 -9.32 1 85.38 174 LEU A CA 1
ATOM 1353 C C . LEU A 1 174 ? 2.832 6.289 -8.859 1 85.38 174 LEU A C 1
ATOM 1355 O O . LEU A 1 174 ? 3.875 6.789 -9.289 1 85.38 174 LEU A O 1
ATOM 1359 N N . GLY A 1 175 ? 2.158 6.836 -8 1 84.25 175 GLY A N 1
ATOM 1360 C CA . GLY A 1 175 ? 2.422 8.195 -7.566 1 84.25 175 GLY A CA 1
ATOM 1361 C C . GLY A 1 175 ? 3.711 8.328 -6.777 1 84.25 175 GLY A C 1
ATOM 1362 O O . GLY A 1 175 ? 4.203 9.445 -6.566 1 84.25 175 GLY A O 1
ATOM 1363 N N . PHE A 1 176 ? 4.324 7.199 -6.406 1 93.06 176 PHE A N 1
ATOM 1364 C CA . PHE A 1 176 ? 5.527 7.23 -5.582 1 93.06 176 PHE A CA 1
ATOM 1365 C C . PHE A 1 176 ? 6.73 6.719 -6.363 1 93.06 176 PHE A C 1
ATOM 1367 O O . PHE A 1 176 ? 7.828 6.598 -5.812 1 93.06 176 PHE A O 1
ATOM 1374 N N . ARG A 1 177 ? 6.559 6.504 -7.625 1 90.81 177 ARG A N 1
ATOM 1375 C CA . ARG A 1 177 ? 7.609 5.82 -8.375 1 90.81 177 ARG A CA 1
ATOM 1376 C C . ARG A 1 177 ? 8.656 6.812 -8.875 1 90.81 177 ARG A C 1
ATOM 1378 O O . ARG A 1 177 ? 9.594 6.43 -9.578 1 90.81 177 ARG A O 1
ATOM 1385 N N . THR A 1 178 ? 8.609 8.086 -8.469 1 86.69 178 THR A N 1
ATOM 1386 C CA . THR A 1 178 ? 9.656 9.07 -8.719 1 86.69 178 THR A CA 1
ATOM 1387 C C . THR A 1 178 ? 10.32 9.5 -7.418 1 86.69 178 THR A C 1
ATOM 1389 O O . THR A 1 178 ? 10.992 10.531 -7.363 1 86.69 178 THR A O 1
ATOM 1392 N N . THR A 1 179 ? 10.195 8.703 -6.48 1 90.81 179 THR A N 1
ATOM 1393 C CA . THR A 1 179 ? 10.703 8.992 -5.141 1 90.81 179 THR A CA 1
ATOM 1394 C C . THR A 1 179 ? 12.227 8.922 -5.113 1 90.81 179 THR A C 1
ATOM 1396 O O . THR A 1 179 ? 12.836 8.305 -5.98 1 90.81 179 THR A O 1
ATOM 1399 N N . ARG A 1 180 ? 12.75 9.547 -4.105 1 89.94 180 ARG A N 1
ATOM 1400 C CA . ARG A 1 180 ? 14.18 9.445 -3.834 1 89.94 180 ARG A CA 1
ATOM 1401 C C . ARG A 1 180 ? 14.469 8.367 -2.791 1 89.94 180 ARG A C 1
ATOM 1403 O O . ARG A 1 180 ? 15.633 8.078 -2.494 1 89.94 180 ARG A O 1
ATOM 1410 N N . ASN A 1 181 ? 13.406 7.777 -2.262 1 93.62 181 ASN A N 1
ATOM 1411 C CA . ASN A 1 181 ? 13.516 6.754 -1.227 1 93.62 181 ASN A CA 1
ATOM 1412 C C . ASN A 1 181 ? 12.836 5.457 -1.645 1 93.62 181 ASN A C 1
ATOM 1414 O O . ASN A 1 181 ? 11.922 4.98 -0.96 1 93.62 181 ASN A O 1
ATOM 1418 N N . PRO A 1 182 ? 13.352 4.832 -2.736 1 92.62 182 PRO A N 1
ATOM 1419 C CA . PRO A 1 182 ? 12.664 3.635 -3.225 1 92.62 182 PRO A CA 1
ATOM 1420 C C . PRO A 1 182 ? 12.641 2.508 -2.195 1 92.62 182 PRO A C 1
ATOM 1422 O O . PRO A 1 182 ? 11.75 1.66 -2.221 1 92.62 182 PRO A O 1
ATOM 1425 N N . GLU A 1 183 ? 13.586 2.498 -1.254 1 92.75 183 GLU A N 1
ATOM 1426 C CA . GLU A 1 183 ? 13.672 1.437 -0.255 1 92.75 183 GLU A CA 1
ATOM 1427 C C . GLU A 1 183 ? 12.461 1.457 0.675 1 92.75 183 GLU A C 1
ATOM 1429 O O . GLU A 1 183 ? 12.227 0.5 1.414 1 92.75 183 GLU A O 1
ATOM 1434 N N . ARG A 1 184 ? 11.664 2.531 0.608 1 95 184 ARG A N 1
ATOM 1435 C CA . ARG A 1 184 ? 10.461 2.615 1.431 1 95 184 ARG A CA 1
ATOM 1436 C C . ARG A 1 184 ? 9.297 1.872 0.78 1 95 184 ARG A C 1
ATOM 1438 O O . ARG A 1 184 ? 8.242 1.704 1.393 1 95 184 ARG A O 1
ATOM 1445 N N . TYR A 1 185 ? 9.523 1.447 -0.385 1 95 185 TYR A N 1
ATOM 1446 C CA . TYR A 1 185 ? 8.547 0.68 -1.145 1 95 185 TYR A CA 1
ATOM 1447 C C . TYR A 1 185 ? 9.094 -0.696 -1.507 1 95 185 TYR A C 1
ATOM 1449 O O . TYR A 1 185 ? 10.227 -1.028 -1.167 1 95 185 TYR A O 1
ATOM 1457 N N . ARG A 1 186 ? 8.188 -1.479 -2.088 1 95.31 186 ARG A N 1
ATOM 1458 C CA . ARG A 1 186 ? 8.578 -2.855 -2.367 1 95.31 186 ARG A CA 1
ATOM 1459 C C . ARG A 1 186 ? 8.312 -3.217 -3.824 1 95.31 186 ARG A C 1
ATOM 1461 O O . ARG A 1 186 ? 7.508 -2.564 -4.492 1 95.31 186 ARG A O 1
ATOM 1468 N N . VAL A 1 187 ? 9.023 -4.223 -4.266 1 92.5 187 VAL A N 1
ATOM 1469 C CA . VAL A 1 187 ? 8.797 -4.824 -5.578 1 92.5 187 VAL A CA 1
ATOM 1470 C C . VAL A 1 187 ? 9.023 -6.332 -5.496 1 92.5 187 VAL A C 1
ATOM 1472 O O . VAL A 1 187 ? 9.602 -6.828 -4.527 1 92.5 187 VAL A O 1
ATOM 1475 N N . LEU A 1 188 ? 8.43 -6.988 -6.426 1 89.25 188 LEU A N 1
ATOM 1476 C CA . LEU A 1 188 ? 8.812 -8.391 -6.586 1 89.25 188 LEU A CA 1
ATOM 1477 C C . LEU A 1 188 ? 10.25 -8.508 -7.07 1 89.25 188 LEU A C 1
ATOM 1479 O O . LEU A 1 188 ? 10.703 -7.723 -7.902 1 89.25 188 LEU A O 1
ATOM 1483 N N . PRO A 1 189 ? 10.984 -9.477 -6.527 1 81.56 189 PRO A N 1
ATOM 1484 C CA . PRO A 1 189 ? 12.383 -9.633 -6.926 1 81.56 189 PRO A CA 1
ATOM 1485 C C . PRO A 1 189 ? 12.555 -9.805 -8.438 1 81.56 189 PRO A C 1
ATOM 1487 O O . PRO A 1 189 ? 13.594 -9.438 -8.992 1 81.56 189 PRO A O 1
ATOM 1490 N N . ASN A 1 190 ? 11.633 -10.484 -9.055 1 76.19 190 ASN A N 1
ATOM 1491 C CA . ASN A 1 190 ? 11.625 -10.688 -10.5 1 76.19 190 ASN A CA 1
ATOM 1492 C C . ASN A 1 190 ? 10.211 -10.633 -11.062 1 76.19 190 ASN A C 1
ATOM 1494 O O . ASN A 1 190 ? 9.25 -10.984 -10.383 1 76.19 190 ASN A O 1
ATOM 1498 N N . GLN A 1 191 ? 10.156 -10.047 -12.273 1 69.12 191 GLN A N 1
ATOM 1499 C CA . GLN A 1 191 ? 8.836 -10 -12.906 1 69.12 191 GLN A CA 1
ATOM 1500 C C . GLN A 1 191 ? 8.945 -10.141 -14.422 1 69.12 191 GLN A C 1
ATOM 1502 O O . GLN A 1 191 ? 10.016 -9.914 -14.992 1 69.12 191 GLN A O 1
ATOM 1507 N N . THR A 1 192 ? 7.855 -10.57 -14.867 1 66.81 192 THR A N 1
ATOM 1508 C CA . THR A 1 192 ? 7.773 -10.695 -16.312 1 66.81 192 THR A CA 1
ATOM 1509 C C . THR A 1 192 ? 7.625 -9.32 -16.969 1 66.81 192 THR A C 1
ATOM 1511 O O . THR A 1 192 ? 7.312 -8.336 -16.297 1 66.81 192 THR A O 1
ATOM 1514 N N . GLY A 1 193 ? 7.965 -9.281 -18.234 1 67.75 193 GLY A N 1
ATOM 1515 C CA . GLY A 1 193 ? 7.73 -8.062 -18.984 1 67.75 193 GLY A CA 1
ATOM 1516 C C . GLY A 1 193 ? 6.262 -7.707 -19.109 1 67.75 193 GLY A C 1
ATOM 1517 O O . GLY A 1 193 ? 5.898 -6.527 -19.125 1 67.75 193 GLY A O 1
ATOM 1518 N N . CYS A 1 194 ? 5.426 -8.727 -19.188 1 69.75 194 CYS A N 1
ATOM 1519 C CA . CYS A 1 194 ? 3.982 -8.516 -19.234 1 69.75 194 CYS A CA 1
ATOM 1520 C C . CYS A 1 194 ? 3.377 -8.539 -17.844 1 69.75 194 CYS A C 1
ATOM 1522 O O . CYS A 1 194 ? 3.539 -9.508 -17.109 1 69.75 194 CYS A O 1
ATOM 1524 N N . THR A 1 195 ? 2.66 -7.512 -17.516 1 79 195 THR A N 1
ATOM 1525 C CA . THR A 1 195 ? 2.201 -7.395 -16.141 1 79 195 THR A CA 1
ATOM 1526 C C . THR A 1 195 ? 0.716 -7.723 -16.031 1 79 195 THR A C 1
ATOM 1528 O O . THR A 1 195 ? 0.175 -7.828 -14.93 1 79 195 THR A O 1
ATOM 1531 N N . ASN A 1 196 ? 0.058 -8 -17.156 1 79.44 196 ASN A N 1
ATOM 1532 C CA . ASN A 1 196 ? -1.366 -8.312 -17.125 1 79.44 196 ASN A CA 1
ATOM 1533 C C . ASN A 1 196 ? -1.606 -9.82 -17.031 1 79.44 196 ASN A C 1
ATOM 1535 O O . ASN A 1 196 ? -2.602 -10.328 -17.547 1 79.44 196 ASN A O 1
ATOM 1539 N N . LEU A 1 197 ? -0.696 -10.523 -16.422 1 81.81 197 LEU A N 1
ATOM 1540 C CA . LEU A 1 197 ? -0.802 -11.953 -16.172 1 81.81 197 LEU A CA 1
ATOM 1541 C C . LEU A 1 197 ? -1.15 -12.234 -14.719 1 81.81 197 LEU A C 1
ATOM 1543 O O . LEU A 1 197 ? -0.592 -11.609 -13.812 1 81.81 197 LEU A O 1
ATOM 1547 N N . SER A 1 198 ? -2.107 -13.133 -14.594 1 86.88 198 SER A N 1
ATOM 1548 C CA . SER A 1 198 ? -2.49 -13.5 -13.234 1 86.88 198 SER A CA 1
ATOM 1549 C C . SER A 1 198 ? -1.361 -14.242 -12.523 1 86.88 198 SER A C 1
ATOM 1551 O O . SER A 1 198 ? -0.513 -14.859 -13.172 1 86.88 198 SER A O 1
ATOM 1553 N N . LEU A 1 199 ? -1.413 -14.172 -11.234 1 89.19 199 LEU A N 1
ATOM 1554 C CA . LEU A 1 199 ? -0.433 -14.898 -10.438 1 89.19 199 LEU A CA 1
ATOM 1555 C C . LEU A 1 199 ? -0.531 -16.391 -10.688 1 89.19 199 LEU A C 1
ATOM 1557 O O . LEU A 1 199 ? 0.486 -17.062 -10.883 1 89.19 199 LEU A O 1
ATOM 1561 N N . SER A 1 200 ? -1.742 -16.875 -10.625 1 83.62 200 SER A N 1
ATOM 1562 C CA . SER A 1 200 ? -1.925 -18.312 -10.836 1 83.62 200 SER A CA 1
ATOM 1563 C C . SER A 1 200 ? -1.389 -18.75 -12.195 1 83.62 200 SER A C 1
ATOM 1565 O O . SER A 1 200 ? -0.678 -19.75 -12.297 1 83.62 200 SER A O 1
ATOM 1567 N N . GLY A 1 201 ? -1.761 -17.984 -13.195 1 76.25 201 GLY A N 1
ATOM 1568 C CA . GLY A 1 201 ? -1.272 -18.312 -14.523 1 76.25 201 GLY A CA 1
ATOM 1569 C C . GLY A 1 201 ? 0.236 -18.203 -14.648 1 76.25 201 GLY A C 1
ATOM 1570 O O . GLY A 1 201 ? 0.873 -19.062 -15.266 1 76.25 201 GLY A O 1
ATOM 1571 N N . THR A 1 202 ? 0.795 -17.219 -14.078 1 78.31 202 THR A N 1
ATOM 1572 C CA . THR A 1 202 ? 2.229 -16.969 -14.172 1 78.31 202 THR A CA 1
ATOM 1573 C C . THR A 1 202 ? 3.016 -18.031 -13.398 1 78.31 202 THR A C 1
ATOM 1575 O O . THR A 1 202 ? 4.02 -18.547 -13.891 1 78.31 202 THR A O 1
ATOM 1578 N N . ILE A 1 203 ? 2.559 -18.375 -12.25 1 80.12 203 ILE A N 1
ATOM 1579 C CA . ILE A 1 203 ? 3.281 -19.297 -11.383 1 80.12 203 ILE A CA 1
ATOM 1580 C C . ILE A 1 203 ? 3.086 -20.734 -11.859 1 80.12 203 ILE A C 1
ATOM 1582 O O . ILE A 1 203 ? 4.035 -21.516 -11.883 1 80.12 203 ILE A O 1
ATOM 1586 N N . ALA A 1 204 ? 1.88 -21.031 -12.25 1 69.81 204 ALA A N 1
ATOM 1587 C CA . ALA A 1 204 ? 1.565 -22.391 -12.688 1 69.81 204 ALA A CA 1
ATOM 1588 C C . ALA A 1 204 ? 2.338 -22.75 -13.945 1 69.81 204 ALA A C 1
ATOM 1590 O O . ALA A 1 204 ? 2.66 -23.922 -14.172 1 69.81 204 ALA A O 1
ATOM 1591 N N . THR A 1 205 ? 2.625 -21.734 -14.766 1 62.84 205 THR A N 1
ATOM 1592 C CA . THR A 1 205 ? 3.277 -22.016 -16.047 1 62.84 205 THR A CA 1
ATOM 1593 C C . THR A 1 205 ? 4.785 -21.828 -15.93 1 62.84 205 THR A C 1
ATOM 1595 O O . THR A 1 205 ? 5.516 -22.031 -16.906 1 62.84 205 THR A O 1
ATOM 1598 N N . GLY A 1 206 ? 5.277 -21.547 -14.75 1 61.12 206 GLY A N 1
ATOM 1599 C CA . GLY A 1 206 ? 6.703 -21.359 -14.547 1 61.12 206 GLY A CA 1
ATOM 1600 C C . GLY A 1 206 ? 7.27 -20.172 -15.32 1 61.12 206 GLY A C 1
ATOM 1601 O O . GLY A 1 206 ? 8.414 -20.219 -15.773 1 61.12 206 GLY A O 1
ATOM 1602 N N . ALA A 1 207 ? 6.406 -19.234 -15.641 1 51.16 207 ALA A N 1
ATOM 1603 C CA . ALA A 1 207 ? 6.891 -18.047 -16.328 1 51.16 207 ALA A CA 1
ATOM 1604 C C . ALA A 1 207 ? 8.117 -17.469 -15.633 1 51.16 207 ALA A C 1
ATOM 1606 O O . ALA A 1 207 ? 8.195 -17.469 -14.406 1 51.16 207 ALA A O 1
ATOM 1607 N N . HIS A 1 208 ? 9.289 -17.422 -16.406 1 51.06 208 HIS A N 1
ATOM 1608 C CA . HIS A 1 208 ? 10.531 -16.922 -15.836 1 51.06 208 HIS A CA 1
ATOM 1609 C C . HIS A 1 208 ? 10.789 -15.484 -16.25 1 51.06 208 HIS A C 1
ATOM 1611 O O . HIS A 1 208 ? 10.258 -15.016 -17.25 1 51.06 208 HIS A O 1
ATOM 1617 N N . GLY A 1 209 ? 11.148 -14.57 -15.352 1 48.28 209 GLY A N 1
ATOM 1618 C CA . GLY A 1 209 ? 11.68 -13.258 -15.688 1 48.28 209 GLY A CA 1
ATOM 1619 C C . GLY A 1 209 ? 13.102 -13.305 -16.203 1 48.28 209 GLY A C 1
ATOM 1620 O O . GLY A 1 209 ? 13.562 -14.344 -16.688 1 48.28 209 GLY A O 1
ATOM 1621 N N . ASN A 1 210 ? 13.656 -12.156 -16.391 1 47.12 210 ASN A N 1
ATOM 1622 C CA . ASN A 1 210 ? 15.031 -12 -16.859 1 47.12 210 ASN A CA 1
ATOM 1623 C C . ASN A 1 210 ? 16.031 -12.227 -15.727 1 47.12 210 ASN A C 1
ATOM 1625 O O . ASN A 1 210 ? 15.727 -12.008 -14.555 1 47.12 210 ASN A O 1
ATOM 1629 N N . GLY A 1 211 ? 17.188 -12.875 -16.016 1 48.72 211 GLY A N 1
ATOM 1630 C CA . GLY A 1 211 ? 18.312 -12.984 -15.109 1 48.72 211 GLY A CA 1
ATOM 1631 C C . GLY A 1 211 ? 18.656 -14.414 -14.758 1 48.72 211 GLY A C 1
ATOM 1632 O O . GLY A 1 211 ? 17.781 -15.219 -14.453 1 48.72 211 GLY A O 1
ATOM 1633 N N . LEU A 1 212 ? 19.906 -14.719 -14.922 1 47.41 212 LEU A N 1
ATOM 1634 C CA . LEU A 1 212 ? 20.422 -16.062 -14.727 1 47.41 212 LEU A CA 1
ATOM 1635 C C . LEU A 1 212 ? 20.297 -16.5 -13.266 1 47.41 212 LEU A C 1
ATOM 1637 O O . LEU A 1 212 ? 20.078 -17.672 -12.977 1 47.41 212 LEU A O 1
ATOM 1641 N N . THR A 1 213 ? 20.5 -15.391 -12.461 1 48.12 213 THR A N 1
ATOM 1642 C CA . THR A 1 213 ? 20.562 -15.75 -11.047 1 48.12 213 THR A CA 1
ATOM 1643 C C . THR A 1 213 ? 19.266 -15.367 -10.328 1 48.12 213 THR A C 1
ATOM 1645 O O . THR A 1 213 ? 19.156 -15.516 -9.109 1 48.12 213 THR A O 1
ATOM 1648 N N . LYS A 1 214 ? 18.391 -14.836 -11.133 1 57.25 214 LYS A N 1
ATOM 1649 C CA . LYS A 1 214 ? 17.172 -14.359 -10.469 1 57.25 214 LYS A CA 1
ATOM 1650 C C . LYS A 1 214 ? 16.094 -15.438 -10.477 1 57.25 214 LYS A C 1
ATOM 1652 O O . LYS A 1 214 ? 15.961 -16.188 -11.438 1 57.25 214 LYS A O 1
ATOM 1657 N N . PRO A 1 215 ? 15.516 -15.484 -9.305 1 56.47 215 PRO A N 1
ATOM 1658 C CA . PRO A 1 215 ? 14.5 -16.531 -9.18 1 56.47 215 PRO A CA 1
ATOM 1659 C C . PRO A 1 215 ? 13.297 -16.297 -10.094 1 56.47 215 PRO A C 1
ATOM 1661 O O . PRO A 1 215 ? 12.992 -15.148 -10.43 1 56.47 215 PRO A O 1
ATOM 1664 N N . ILE A 1 216 ? 12.82 -17.359 -10.617 1 64.94 216 ILE A N 1
ATOM 1665 C CA . ILE A 1 216 ? 11.516 -17.281 -11.273 1 64.94 216 ILE A CA 1
ATOM 1666 C C . ILE A 1 216 ? 10.453 -16.875 -10.25 1 64.94 216 ILE A C 1
ATOM 1668 O O . ILE A 1 216 ? 10.688 -16.922 -9.047 1 64.94 216 ILE A O 1
ATOM 1672 N N . ILE A 1 217 ? 9.336 -16.359 -10.641 1 68.94 217 ILE A N 1
ATOM 1673 C CA . ILE A 1 217 ? 8.266 -15.891 -9.758 1 68.94 217 ILE A CA 1
ATOM 1674 C C . ILE A 1 217 ? 7.906 -16.984 -8.758 1 68.94 217 ILE A C 1
ATOM 1676 O O . ILE A 1 217 ? 7.609 -16.703 -7.598 1 68.94 217 ILE A O 1
ATOM 1680 N N . ALA A 1 218 ? 8.07 -18.188 -9.227 1 72 218 ALA A N 1
ATOM 1681 C CA . ALA A 1 218 ? 7.742 -19.312 -8.359 1 72 218 ALA A CA 1
ATOM 1682 C C . ALA A 1 218 ? 8.688 -19.375 -7.164 1 72 218 ALA A C 1
ATOM 1684 O O . ALA A 1 218 ? 8.297 -19.812 -6.082 1 72 218 ALA A O 1
ATOM 1685 N N . ASP A 1 219 ? 9.867 -18.812 -7.312 1 78.38 219 ASP A N 1
ATOM 1686 C CA . ASP A 1 219 ? 10.867 -18.875 -6.25 1 78.38 219 ASP A CA 1
ATOM 1687 C C . ASP A 1 219 ? 10.562 -17.859 -5.156 1 78.38 219 ASP A C 1
ATOM 1689 O O . ASP A 1 219 ? 11.102 -17.938 -4.051 1 78.38 219 ASP A O 1
ATOM 1693 N N . MET A 1 220 ? 9.742 -16.984 -5.512 1 88.62 220 MET A N 1
ATOM 1694 C CA . MET A 1 220 ? 9.43 -15.977 -4.512 1 88.62 220 MET A CA 1
ATOM 1695 C C . MET A 1 220 ? 8.242 -16.406 -3.65 1 88.62 220 MET A C 1
ATOM 1697 O O . MET A 1 220 ? 7.938 -15.758 -2.646 1 88.62 220 MET A O 1
ATOM 1701 N N . VAL A 1 221 ? 7.629 -17.5 -4.016 1 93.12 221 VAL A N 1
ATOM 1702 C CA . VAL A 1 221 ? 6.461 -17.969 -3.277 1 93.12 221 VAL A CA 1
ATOM 1703 C C . VAL A 1 221 ? 6.902 -18.609 -1.963 1 93.12 221 VAL A C 1
ATOM 1705 O O . VAL A 1 221 ? 7.773 -19.484 -1.952 1 93.12 221 VAL A O 1
ATOM 1708 N N . LEU A 1 222 ? 6.348 -18.156 -0.878 1 96.25 222 LEU A N 1
ATOM 1709 C CA . LEU A 1 222 ? 6.652 -18.688 0.449 1 96.25 222 LEU A CA 1
ATOM 1710 C C . LEU A 1 222 ? 5.586 -19.688 0.896 1 96.25 222 LEU A C 1
ATOM 1712 O O . LEU A 1 222 ? 5.863 -20.578 1.688 1 96.25 222 LEU A O 1
ATOM 1716 N N . SER A 1 223 ? 4.422 -19.453 0.481 1 96.81 223 SER A N 1
ATOM 1717 C CA . SER A 1 223 ? 3.248 -20.203 0.905 1 96.81 223 SER A CA 1
ATOM 1718 C C . SER A 1 223 ? 2.096 -20.031 -0.077 1 96.81 223 SER A C 1
ATOM 1720 O O . SER A 1 223 ? 2.004 -19.016 -0.76 1 96.81 223 SER A O 1
ATOM 1722 N N . PHE A 1 224 ? 1.276 -21.016 -0.243 1 95.69 224 PHE A N 1
ATOM 1723 C CA . PHE A 1 224 ? 0.056 -20.844 -1.021 1 95.69 224 PHE A CA 1
ATOM 1724 C C . PHE A 1 224 ? -1.06 -21.734 -0.486 1 95.69 224 PHE A C 1
ATOM 1726 O O . PHE A 1 224 ? -0.794 -22.75 0.16 1 95.69 224 PHE A O 1
ATOM 1733 N N . LEU A 1 225 ? -2.285 -21.312 -0.667 1 96.88 225 LEU A N 1
ATOM 1734 C CA . LEU A 1 225 ? -3.467 -22.062 -0.252 1 96.88 225 LEU A CA 1
ATOM 1735 C C . LEU A 1 225 ? -4.059 -22.828 -1.423 1 96.88 225 LEU A C 1
ATOM 1737 O O . LEU A 1 225 ? -4.613 -22.234 -2.352 1 96.88 225 LEU A O 1
ATOM 1741 N N . LEU A 1 226 ? -3.93 -24.125 -1.353 1 93.19 226 LEU A N 1
ATOM 1742 C CA . LEU A 1 226 ? -4.398 -25.047 -2.383 1 93.19 226 LEU A CA 1
ATOM 1743 C C . LEU A 1 226 ? -5.691 -25.719 -1.955 1 93.19 226 LEU A C 1
ATOM 1745 O O . LEU A 1 226 ? -5.758 -26.328 -0.882 1 93.19 226 LEU A O 1
ATOM 1749 N N . LEU A 1 227 ? -6.695 -25.547 -2.768 1 91.5 227 LEU A N 1
ATOM 1750 C CA . LEU A 1 227 ? -7.957 -26.25 -2.551 1 91.5 227 LEU A CA 1
ATOM 1751 C C . LEU A 1 227 ? -7.988 -27.562 -3.318 1 91.5 227 LEU A C 1
ATOM 1753 O O . LEU A 1 227 ? -7.758 -27.594 -4.527 1 91.5 227 LEU A O 1
ATOM 1757 N N . THR A 1 228 ? -8.203 -28.609 -2.605 1 87.62 228 THR A N 1
ATOM 1758 C CA . THR A 1 228 ? -8.344 -29.938 -3.195 1 87.62 228 THR A CA 1
ATOM 1759 C C . THR A 1 228 ? -9.664 -30.578 -2.781 1 87.62 228 THR A C 1
ATOM 1761 O O . THR A 1 228 ? -10.406 -30.016 -1.968 1 87.62 228 THR A O 1
ATOM 1764 N N . VAL A 1 229 ? -9.977 -31.656 -3.475 1 85.44 229 VAL A N 1
ATOM 1765 C CA . VAL A 1 229 ? -11.164 -32.438 -3.123 1 85.44 229 VAL A CA 1
ATOM 1766 C C . VAL A 1 229 ? -10.742 -33.812 -2.611 1 85.44 229 VAL A C 1
ATOM 1768 O O . VAL A 1 229 ? -9.953 -34.5 -3.258 1 85.44 229 VAL A O 1
ATOM 1771 N N . ASN A 1 230 ? -11.242 -34.094 -1.4 1 82.44 230 ASN A N 1
ATOM 1772 C CA . ASN A 1 230 ? -10.875 -35.406 -0.861 1 82.44 230 ASN A CA 1
ATOM 1773 C C . ASN A 1 230 ? -11.781 -36.5 -1.405 1 82.44 230 ASN A C 1
ATOM 1775 O O . ASN A 1 230 ? -12.625 -36.25 -2.266 1 82.44 230 ASN A O 1
ATOM 1779 N N . ALA A 1 231 ? -11.562 -37.75 -0.935 1 78.12 231 ALA A N 1
ATOM 1780 C CA . ALA A 1 231 ? -12.25 -38.938 -1.455 1 78.12 231 ALA A CA 1
ATOM 1781 C C . ALA A 1 231 ? -13.758 -38.844 -1.205 1 78.12 231 ALA A C 1
ATOM 1783 O O . ALA A 1 231 ? -14.547 -39.406 -1.955 1 78.12 231 ALA A O 1
ATOM 1784 N N . ASN A 1 232 ? -14.18 -38.125 -0.195 1 82.69 232 ASN A N 1
ATOM 1785 C CA . ASN A 1 232 ? -15.594 -37.969 0.156 1 82.69 232 ASN A CA 1
ATOM 1786 C C . ASN A 1 232 ? -16.25 -36.844 -0.636 1 82.69 232 ASN A C 1
ATOM 1788 O O . ASN A 1 232 ? -17.453 -36.594 -0.5 1 82.69 232 ASN A O 1
ATOM 1792 N N . GLY A 1 233 ? -15.461 -36.156 -1.452 1 80.19 233 GLY A N 1
ATOM 1793 C CA . GLY A 1 233 ? -16 -35.062 -2.242 1 80.19 233 GLY A CA 1
ATOM 1794 C C . GLY A 1 233 ? -15.961 -33.719 -1.521 1 80.19 233 GLY A C 1
ATOM 1795 O O . GLY A 1 233 ? -16.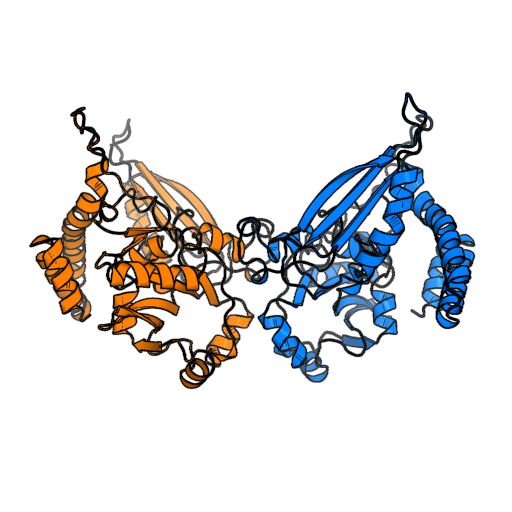5 -32.75 -2.01 1 80.19 233 GLY A O 1
ATOM 1796 N N . ASP A 1 234 ? -15.328 -33.75 -0.35 1 88.81 234 ASP A N 1
ATOM 1797 C CA . ASP A 1 234 ? -15.227 -32.5 0.42 1 88.81 234 ASP A CA 1
ATOM 1798 C C . ASP A 1 234 ? -14.016 -31.688 -0.016 1 88.81 234 ASP A C 1
ATOM 1800 O O . ASP A 1 234 ? -12.953 -32.25 -0.305 1 88.81 234 ASP A O 1
ATOM 1804 N N . VAL A 1 235 ? -14.25 -30.391 -0.056 1 93.25 235 VAL A N 1
ATOM 1805 C CA . VAL A 1 235 ? -13.125 -29.516 -0.365 1 93.25 235 VAL A CA 1
ATOM 1806 C C . VAL A 1 235 ? -12.203 -29.406 0.849 1 93.25 235 VAL A C 1
ATOM 1808 O O . VAL A 1 235 ? -12.664 -29.188 1.971 1 93.25 235 VAL A O 1
ATOM 1811 N N . VAL A 1 236 ? -10.922 -29.625 0.668 1 92.31 236 VAL A N 1
ATOM 1812 C CA . VAL A 1 236 ? -9.891 -29.484 1.698 1 92.31 236 VAL A CA 1
ATOM 1813 C C . VAL A 1 236 ? -9.008 -28.281 1.401 1 92.31 236 VAL A C 1
ATOM 1815 O O . VAL A 1 236 ? -8.562 -28.094 0.268 1 92.31 236 VAL A O 1
ATOM 1818 N N . GLN A 1 237 ? -8.867 -27.469 2.396 1 96.62 237 GLN A N 1
ATOM 1819 C CA . GLN A 1 237 ? -8 -26.297 2.297 1 96.62 237 GLN A CA 1
ATOM 1820 C C . GLN A 1 237 ? -6.605 -26.609 2.826 1 96.62 237 GLN A C 1
ATOM 1822 O O . GLN A 1 237 ? -6.426 -26.844 4.02 1 96.62 237 GLN A O 1
ATOM 1827 N N . ASN A 1 238 ? -5.625 -26.594 1.896 1 94.69 238 ASN A N 1
ATOM 1828 C CA . ASN A 1 238 ? -4.254 -26.922 2.258 1 94.69 238 ASN A CA 1
ATOM 1829 C C . ASN A 1 238 ? -3.32 -25.719 2.09 1 94.69 238 ASN A C 1
ATOM 1831 O O . ASN A 1 238 ? -3.115 -25.25 0.974 1 94.69 238 ASN A O 1
ATOM 1835 N N . GLN A 1 239 ? -2.822 -25.219 3.207 1 97.75 239 GLN A N 1
ATOM 1836 C CA . GLN A 1 239 ? -1.715 -24.281 3.092 1 97.75 239 GLN A CA 1
ATOM 1837 C C . GLN A 1 239 ? -0.385 -25.016 2.936 1 97.75 239 GLN A C 1
ATOM 1839 O O . GLN A 1 239 ? 0.016 -25.781 3.814 1 97.75 239 GLN A O 1
ATOM 1844 N N . ILE A 1 240 ? 0.254 -24.781 1.805 1 95.75 240 ILE A N 1
ATOM 1845 C CA . ILE A 1 240 ? 1.449 -25.531 1.445 1 95.75 240 ILE A CA 1
ATOM 1846 C C . ILE A 1 240 ? 2.678 -24.625 1.539 1 95.75 240 ILE A C 1
ATOM 1848 O O . ILE A 1 240 ? 2.68 -23.516 1.008 1 95.75 240 ILE A O 1
ATOM 1852 N N . GLU A 1 241 ? 3.701 -25.141 2.266 1 96.94 241 GLU A N 1
ATOM 1853 C CA . GLU A 1 241 ? 4.961 -24.438 2.477 1 96.94 241 GLU A CA 1
ATOM 1854 C C . GLU A 1 241 ? 6.148 -25.391 2.4 1 96.94 241 GLU A C 1
ATOM 1856 O O . GLU A 1 241 ? 5.977 -26.609 2.506 1 96.94 241 GLU A O 1
ATOM 1861 N N . PRO A 1 242 ? 7.328 -24.781 2.117 1 95.06 242 PRO A N 1
ATOM 1862 C CA . PRO A 1 242 ? 8.508 -25.641 2.295 1 95.06 242 PRO A CA 1
ATOM 1863 C C . PRO A 1 242 ? 8.688 -26.094 3.738 1 95.06 242 PRO A C 1
ATOM 1865 O O . PRO A 1 242 ? 8.039 -25.578 4.645 1 95.06 242 PRO A O 1
ATOM 1868 N N . GLU A 1 243 ? 9.562 -27.031 3.936 1 94.62 243 GLU A N 1
ATOM 1869 C CA . GLU A 1 243 ? 9.82 -27.594 5.262 1 94.62 243 GLU A CA 1
ATOM 1870 C C . GLU A 1 243 ? 10.164 -26.484 6.262 1 94.62 243 GLU A C 1
ATOM 1872 O O . GLU A 1 243 ? 9.742 -26.547 7.422 1 94.62 243 GLU A O 1
ATOM 1877 N N . ASP A 1 244 ? 10.961 -25.531 5.789 1 94.94 244 ASP A N 1
ATOM 1878 C CA . ASP A 1 244 ? 11.312 -24.391 6.617 1 94.94 244 ASP A CA 1
ATOM 1879 C C . ASP A 1 244 ? 10.367 -23.219 6.359 1 94.94 244 ASP A C 1
ATOM 1881 O O . ASP A 1 244 ? 10.812 -22.062 6.266 1 94.94 244 ASP A O 1
ATOM 1885 N N . GLY A 1 245 ? 9.125 -23.5 6.297 1 96.56 245 GLY A N 1
ATOM 1886 C CA . GLY A 1 245 ? 8.102 -22.531 5.945 1 96.56 245 GLY A CA 1
ATOM 1887 C C . GLY A 1 245 ? 7.984 -21.391 6.945 1 96.56 245 GLY A C 1
ATOM 1888 O O . GLY A 1 245 ? 8.641 -21.406 7.988 1 96.56 245 GLY A O 1
ATOM 1889 N N . ILE A 1 246 ? 7.16 -20.484 6.691 1 97.5 246 ILE A N 1
ATOM 1890 C CA . ILE A 1 246 ? 7.082 -19.219 7.41 1 97.5 246 ILE A CA 1
ATOM 1891 C C . ILE A 1 246 ? 6.082 -19.344 8.562 1 97.5 246 ILE A C 1
ATOM 1893 O O . ILE A 1 246 ? 6.039 -18.484 9.445 1 97.5 246 ILE A O 1
ATOM 1897 N N . THR A 1 247 ? 5.273 -20.359 8.586 1 97.88 247 THR A N 1
ATOM 1898 C CA . THR A 1 247 ? 4.133 -20.469 9.492 1 97.88 247 THR A CA 1
ATOM 1899 C C . THR A 1 247 ? 4.473 -21.328 10.695 1 97.88 247 THR A C 1
ATOM 1901 O O . THR A 1 247 ? 5.121 -22.375 10.562 1 97.88 247 THR A O 1
ATOM 1904 N N . ASP A 1 248 ? 4.082 -20.891 11.867 1 97.19 248 ASP A N 1
ATOM 1905 C CA . ASP A 1 248 ? 4.141 -21.703 13.078 1 97.19 248 ASP A CA 1
ATOM 1906 C C . ASP A 1 248 ? 2.982 -22.688 13.133 1 97.19 248 ASP A C 1
ATOM 1908 O O . ASP A 1 248 ? 1.817 -22.281 13.195 1 97.19 248 ASP A O 1
ATOM 1912 N N . GLN A 1 249 ? 3.303 -23.953 13.234 1 95.31 249 GLN A N 1
ATOM 1913 C CA . GLN A 1 249 ? 2.307 -25.016 13.109 1 95.31 249 GLN A CA 1
ATOM 1914 C C . GLN A 1 249 ? 1.263 -24.922 14.219 1 95.31 249 GLN A C 1
ATOM 1916 O O . GLN A 1 249 ? 0.06 -24.984 13.961 1 95.31 249 GLN A O 1
ATOM 1921 N N . GLN A 1 250 ? 1.699 -24.781 15.414 1 96.25 250 GLN A N 1
ATOM 1922 C CA . GLN A 1 250 ? 0.787 -24.75 16.547 1 96.25 250 GLN A CA 1
ATOM 1923 C C . GLN A 1 250 ? -0.138 -23.547 16.484 1 96.25 250 GLN A C 1
ATOM 1925 O O . GLN A 1 250 ? -1.35 -23.672 16.672 1 96.25 250 GLN A O 1
ATOM 1930 N N . ALA A 1 251 ? 0.495 -22.453 16.234 1 96.81 251 ALA A N 1
ATOM 1931 C CA . ALA A 1 251 ? -0.296 -21.219 16.141 1 96.81 251 ALA A CA 1
ATOM 1932 C C . ALA A 1 251 ? -1.293 -21.297 14.992 1 96.81 251 ALA A C 1
ATOM 1934 O O . ALA A 1 251 ? -2.439 -20.859 15.125 1 96.81 251 ALA A O 1
ATOM 1935 N N . PHE A 1 252 ? -0.88 -21.844 13.914 1 97.69 252 PHE A N 1
ATOM 1936 C CA . PHE A 1 252 ? -1.725 -21.953 12.734 1 97.69 252 PHE A CA 1
ATOM 1937 C C . PHE A 1 252 ? -2.943 -22.828 13.016 1 97.69 252 PHE A C 1
ATOM 1939 O O . PHE A 1 252 ? -4.07 -22.453 12.695 1 97.69 252 PHE A O 1
ATOM 1946 N N . GLU A 1 253 ? -2.77 -23.906 13.617 1 96.5 253 GLU A N 1
ATOM 1947 C CA . GLU A 1 253 ? -3.852 -24.844 13.914 1 96.5 253 GLU A CA 1
ATOM 1948 C C . GLU A 1 253 ? -4.855 -24.234 14.891 1 96.5 253 GLU A C 1
ATOM 1950 O O . GLU A 1 253 ? -6.055 -24.5 14.805 1 96.5 253 GLU A O 1
ATOM 1955 N N . ALA A 1 254 ? -4.355 -23.438 15.719 1 97.19 254 ALA A N 1
ATOM 1956 C CA . ALA A 1 254 ? -5.219 -22.781 16.703 1 97.19 254 ALA A CA 1
ATOM 1957 C C . ALA A 1 254 ? -6.09 -21.719 16.047 1 97.19 254 ALA A C 1
ATOM 1959 O O . ALA A 1 254 ? -7.254 -21.531 16.406 1 97.19 254 ALA A O 1
ATOM 1960 N N . ILE A 1 255 ? -5.578 -21.078 15.07 1 96.69 255 ILE A N 1
ATOM 1961 C CA . ILE A 1 255 ? -6.25 -19.922 14.469 1 96.69 255 ILE A CA 1
ATOM 1962 C C . ILE A 1 255 ? -7.078 -20.391 13.273 1 96.69 255 ILE A C 1
ATOM 1964 O O . ILE A 1 255 ? -8.164 -19.844 13.016 1 96.69 255 ILE A O 1
ATOM 1968 N N . HIS A 1 256 ? -6.535 -21.328 12.555 1 97.06 256 HIS A N 1
ATOM 1969 C CA . HIS A 1 256 ? -7.199 -21.844 11.359 1 97.06 256 HIS A CA 1
ATOM 1970 C C . HIS A 1 256 ? -7.426 -23.344 11.461 1 97.06 256 HIS A C 1
ATOM 1972 O O . HIS A 1 256 ? -6.891 -24.109 10.664 1 97.06 256 HIS A O 1
ATOM 1978 N N . PRO A 1 257 ? -8.328 -23.719 12.32 1 96.31 257 PRO A N 1
ATOM 1979 C CA . PRO A 1 257 ? -8.562 -25.156 12.484 1 96.31 257 PRO A CA 1
ATOM 1980 C C . PRO A 1 257 ? -9.18 -25.797 11.242 1 96.31 257 PRO A C 1
ATOM 1982 O O . PRO A 1 257 ? -9.125 -27.016 11.078 1 96.31 257 PRO A O 1
ATOM 1985 N N . GLU A 1 258 ? -9.727 -25.016 10.359 1 95.62 258 GLU A N 1
ATOM 1986 C CA . GLU A 1 258 ? -10.414 -25.516 9.172 1 95.62 258 GLU A CA 1
ATOM 1987 C C . GLU A 1 258 ? -9.43 -25.766 8.031 1 95.62 258 GLU A C 1
ATOM 1989 O O . GLU A 1 258 ? -9.805 -26.328 6.996 1 95.62 258 GLU A O 1
ATOM 1994 N N . LYS A 1 259 ? -8.203 -25.375 8.18 1 97.56 259 LYS A N 1
ATOM 1995 C CA . LYS A 1 259 ? -7.176 -25.531 7.148 1 97.56 259 LYS A CA 1
ATOM 1996 C C . LYS A 1 259 ? -6.094 -26.516 7.586 1 97.56 259 LYS A C 1
ATOM 1998 O O . LYS A 1 259 ? -5.824 -26.656 8.781 1 97.56 259 LYS A O 1
ATOM 2003 N N . ASN A 1 260 ? -5.527 -27.156 6.613 1 96.38 260 ASN A N 1
ATOM 2004 C CA . ASN A 1 260 ? -4.398 -28.047 6.828 1 96.38 260 ASN A CA 1
ATOM 2005 C C . ASN A 1 260 ? -3.078 -27.391 6.438 1 96.38 260 ASN A C 1
ATOM 2007 O O . ASN A 1 260 ? -2.93 -26.906 5.316 1 96.38 260 ASN A O 1
ATOM 2011 N N . LEU A 1 261 ? -2.129 -27.375 7.383 1 98 261 LEU A N 1
ATOM 2012 C CA . LEU A 1 261 ? -0.8 -26.859 7.074 1 98 261 LEU A CA 1
ATOM 2013 C C . LEU A 1 261 ? 0.147 -27.984 6.695 1 98 261 LEU A C 1
ATOM 2015 O O . LEU A 1 261 ? 0.33 -28.938 7.465 1 98 261 LEU A O 1
ATOM 2019 N N . ILE A 1 262 ? 0.676 -27.922 5.473 1 95.31 262 ILE A N 1
ATOM 2020 C CA . ILE A 1 262 ? 1.645 -28.906 4.984 1 95.31 262 ILE A CA 1
ATOM 2021 C C . ILE A 1 262 ? 2.986 -28.219 4.738 1 95.31 262 ILE A C 1
ATOM 2023 O O . ILE A 1 262 ? 3.102 -27.359 3.854 1 95.31 262 ILE A O 1
ATOM 2027 N N . GLN A 1 263 ? 3.926 -28.562 5.555 1 96.81 263 GLN A N 1
ATOM 2028 C CA . GLN A 1 263 ? 5.281 -28.062 5.383 1 96.81 263 GLN A CA 1
ATOM 2029 C C . GLN A 1 263 ? 6.234 -29.156 4.93 1 96.81 263 GLN A C 1
ATOM 2031 O O . GLN A 1 263 ? 6.781 -29.891 5.758 1 96.81 263 GLN A O 1
ATOM 2036 N N . ASP A 1 264 ? 6.348 -29.234 3.633 1 91.19 264 ASP A N 1
ATOM 2037 C CA . ASP A 1 264 ? 7.105 -30.297 2.971 1 91.19 264 ASP A CA 1
ATOM 2038 C C . ASP A 1 264 ? 7.688 -29.797 1.647 1 91.19 264 ASP A C 1
ATOM 2040 O O . ASP A 1 264 ? 6.953 -29.328 0.777 1 91.19 264 ASP A O 1
ATOM 2044 N N . ASP A 1 265 ? 9.023 -29.969 1.542 1 88.38 265 ASP A N 1
ATOM 2045 C CA . ASP A 1 265 ? 9.711 -29.422 0.37 1 88.38 265 ASP A CA 1
ATOM 2046 C C . ASP A 1 265 ? 9.195 -30.078 -0.912 1 88.38 265 ASP A C 1
ATOM 2048 O O . ASP A 1 265 ? 8.961 -29.391 -1.911 1 88.38 265 ASP A O 1
ATOM 2052 N N . ASN A 1 266 ? 9.031 -31.328 -0.913 1 80.38 266 ASN A N 1
ATOM 2053 C CA . ASN A 1 266 ? 8.625 -32.062 -2.111 1 80.38 266 ASN A CA 1
ATOM 2054 C C . ASN A 1 266 ? 7.203 -31.688 -2.535 1 80.38 266 ASN A C 1
ATOM 2056 O O . ASN A 1 266 ? 6.949 -31.438 -3.713 1 80.38 266 ASN A O 1
ATOM 2060 N N . ILE A 1 267 ? 6.332 -31.641 -1.561 1 82.12 267 ILE A N 1
ATOM 2061 C CA . ILE A 1 267 ? 4.945 -31.297 -1.853 1 82.12 267 ILE A CA 1
ATOM 2062 C C . ILE A 1 267 ? 4.859 -29.844 -2.334 1 82.12 267 ILE A C 1
ATOM 2064 O O . ILE A 1 267 ? 4.129 -29.547 -3.279 1 82.12 267 ILE A O 1
ATOM 2068 N N . PHE A 1 268 ? 5.66 -29.016 -1.747 1 88.75 268 PHE A N 1
ATOM 2069 C CA . PHE A 1 268 ? 5.668 -27.609 -2.1 1 88.75 268 PHE A CA 1
ATOM 2070 C C . PHE A 1 268 ? 6.105 -27.406 -3.547 1 88.75 268 PHE A C 1
ATOM 2072 O O . PHE A 1 268 ? 5.406 -26.766 -4.332 1 88.75 268 PHE A O 1
ATOM 2079 N N . GLN A 1 269 ? 7.129 -28 -3.891 1 80.31 269 GLN A N 1
ATOM 2080 C CA . GLN A 1 269 ? 7.676 -27.844 -5.234 1 80.31 269 GLN A CA 1
ATOM 2081 C C . GLN A 1 269 ? 6.758 -28.469 -6.281 1 80.31 269 GLN A C 1
ATOM 2083 O O . GLN A 1 269 ? 6.555 -27.891 -7.355 1 80.31 269 GLN A O 1
ATOM 2088 N N . ALA A 1 270 ? 6.188 -29.562 -5.949 1 75.25 270 ALA A N 1
ATOM 2089 C CA . ALA A 1 270 ? 5.32 -30.266 -6.887 1 75.25 270 ALA A CA 1
ATOM 2090 C C . ALA A 1 270 ? 4.031 -29.484 -7.141 1 75.25 270 ALA A C 1
ATOM 2092 O O . ALA A 1 270 ? 3.551 -29.422 -8.273 1 75.25 270 ALA A O 1
ATOM 2093 N N . ALA A 1 271 ? 3.537 -28.891 -6.07 1 79.5 271 ALA A N 1
ATOM 2094 C CA . ALA A 1 271 ? 2.238 -28.234 -6.172 1 79.5 271 ALA A CA 1
ATOM 2095 C C . ALA A 1 271 ? 2.381 -26.828 -6.75 1 79.5 271 ALA A C 1
ATOM 2097 O O . ALA A 1 271 ? 1.413 -26.266 -7.266 1 79.5 271 ALA A O 1
ATOM 2098 N N . LEU A 1 272 ? 3.51 -26.219 -6.602 1 78.69 272 LEU A N 1
ATOM 2099 C CA . LEU A 1 272 ? 3.74 -24.859 -7.031 1 78.69 272 LEU A CA 1
ATOM 2100 C C . LEU A 1 272 ? 3.6 -24.719 -8.547 1 78.69 272 LEU A C 1
ATOM 2102 O O . LEU A 1 272 ? 3.008 -23.766 -9.039 1 78.69 272 LEU A O 1
ATOM 2106 N N . VAL A 1 273 ? 4.164 -25.578 -9.305 1 66.5 273 VAL A N 1
ATOM 2107 C CA . VAL A 1 273 ? 4.07 -25.547 -10.758 1 66.5 273 VAL A CA 1
ATOM 2108 C C . VAL A 1 273 ? 3.111 -26.625 -11.242 1 66.5 273 VAL A C 1
ATOM 2110 O O . VAL A 1 273 ? 3.525 -27.578 -11.914 1 66.5 273 VAL A O 1
ATOM 2113 N N . ASN A 1 274 ? 1.838 -26.531 -10.719 1 57.59 274 ASN A N 1
ATOM 2114 C CA . ASN A 1 274 ? 0.904 -27.656 -10.836 1 57.59 274 ASN A CA 1
ATOM 2115 C C . ASN A 1 274 ? 0.17 -27.641 -12.172 1 57.59 274 ASN A C 1
ATOM 2117 O O . ASN A 1 274 ? -0.652 -28.516 -12.445 1 57.59 274 ASN A O 1
ATOM 2121 N N . ILE A 1 275 ? 0.579 -26.969 -13.109 1 50.56 275 ILE A N 1
ATOM 2122 C CA . ILE A 1 275 ? 0.011 -26.891 -14.453 1 50.56 275 ILE A CA 1
ATOM 2123 C C . ILE A 1 275 ? -1.506 -27.047 -14.383 1 50.56 275 ILE A C 1
ATOM 2125 O O . ILE A 1 275 ? -2.125 -27.562 -15.32 1 50.56 275 ILE A O 1
ATOM 2129 N N . GLY A 1 276 ? -2.098 -26.734 -13.164 1 56 276 GLY A N 1
ATOM 2130 C CA . GLY A 1 276 ? -3.541 -26.734 -12.984 1 56 276 GLY A CA 1
ATOM 2131 C C . GLY A 1 276 ? -4.086 -28.109 -12.617 1 56 276 GLY A C 1
ATOM 2132 O O . GLY A 1 276 ? -5.301 -28.297 -12.57 1 56 276 GLY A O 1
ATOM 2133 N N . GLY A 1 277 ? -3.291 -29.047 -12.297 1 59.78 277 GLY A N 1
ATOM 2134 C CA . GLY A 1 277 ? -3.779 -30.406 -12.133 1 59.78 277 GLY A CA 1
ATOM 2135 C C . GLY A 1 277 ? -3.887 -30.828 -10.68 1 59.78 277 GLY A C 1
ATOM 2136 O O . GLY A 1 277 ? -4.453 -31.875 -10.383 1 59.78 277 GLY A O 1
ATOM 2137 N N . MET A 1 278 ? -3.475 -30.078 -9.766 1 68.38 278 MET A N 1
ATOM 2138 C CA . MET A 1 278 ? -3.42 -30.531 -8.383 1 68.38 278 MET A CA 1
ATOM 2139 C C . MET A 1 278 ? -4.492 -29.844 -7.539 1 68.38 278 MET A C 1
ATOM 2141 O O . MET A 1 278 ? -4.691 -30.188 -6.375 1 68.38 278 MET A O 1
ATOM 2145 N N . GLY A 1 279 ? -5.285 -29.047 -8.07 1 79.75 279 GLY A N 1
ATOM 2146 C CA . GLY A 1 279 ? -6.27 -28.25 -7.359 1 79.75 279 GLY A CA 1
ATOM 2147 C C . GLY A 1 279 ? -6.297 -26.797 -7.805 1 79.75 279 GLY A C 1
ATOM 2148 O O . GLY A 1 279 ? -5.766 -26.453 -8.859 1 79.75 279 GLY A O 1
ATOM 2149 N N . ILE A 1 280 ? -7.008 -26.125 -7.109 1 86.38 280 ILE A N 1
ATOM 2150 C CA . ILE A 1 280 ? -7.133 -24.719 -7.43 1 86.38 280 ILE A CA 1
ATOM 2151 C C . ILE A 1 280 ? -6.492 -23.875 -6.324 1 86.38 280 ILE A C 1
ATOM 2153 O O . ILE A 1 280 ? -6.848 -24 -5.152 1 86.38 280 ILE A O 1
ATOM 2157 N N . VAL A 1 281 ? -5.5 -23.078 -6.715 1 91.62 281 VAL A N 1
ATOM 2158 C CA . VAL A 1 281 ? -4.855 -22.203 -5.742 1 91.62 281 VAL A CA 1
ATOM 2159 C C . VAL A 1 281 ? -5.719 -20.969 -5.512 1 91.62 281 VAL A C 1
ATOM 2161 O O . VAL A 1 281 ? -6.117 -20.297 -6.465 1 91.62 281 VAL A O 1
ATOM 2164 N N . TYR A 1 282 ? -5.965 -20.703 -4.266 1 95.25 282 TYR A N 1
ATOM 2165 C CA . TYR A 1 282 ? -6.762 -19.531 -3.92 1 95.25 282 TYR A CA 1
ATOM 2166 C C . TYR A 1 282 ? -5.875 -18.297 -3.73 1 95.25 282 TYR A C 1
ATOM 2168 O O . TYR A 1 282 ? -6.258 -17.188 -4.094 1 95.25 282 TYR A O 1
ATOM 2176 N N . SER A 1 283 ? -4.711 -18.531 -3.1 1 97.12 283 SER A N 1
ATOM 2177 C CA . SER A 1 283 ? -3.857 -17.391 -2.795 1 97.12 283 SER A CA 1
ATOM 2178 C C . SER A 1 283 ? -2.389 -17.797 -2.732 1 97.12 283 SER A C 1
ATOM 2180 O O . SER A 1 283 ? -2.072 -18.969 -2.52 1 97.12 283 SER A O 1
ATOM 2182 N N . TYR A 1 284 ? -1.54 -16.781 -2.977 1 96.12 284 TYR A N 1
ATOM 2183 C CA . TYR A 1 284 ? -0.093 -16.938 -2.857 1 96.12 284 TYR A CA 1
ATOM 2184 C C . TYR A 1 284 ? 0.476 -15.922 -1.871 1 96.12 284 TYR A C 1
ATOM 2186 O O . TYR A 1 284 ? 0.059 -14.758 -1.854 1 96.12 284 TYR A O 1
ATOM 2194 N N . THR A 1 285 ? 1.388 -16.344 -1.04 1 96.94 285 THR A N 1
ATOM 2195 C CA . THR A 1 285 ? 2.223 -15.477 -0.22 1 96.94 285 THR A CA 1
ATOM 2196 C C . THR A 1 285 ? 3.637 -15.391 -0.789 1 96.94 285 THR A C 1
ATOM 2198 O O . THR A 1 285 ? 4.254 -16.422 -1.086 1 96.94 285 THR A O 1
ATOM 2201 N N . PHE A 1 286 ? 4.055 -14.109 -0.92 1 93.62 286 PHE A N 1
ATOM 2202 C CA . PHE A 1 286 ? 5.32 -13.875 -1.6 1 93.62 286 PHE A CA 1
ATOM 2203 C C . PHE A 1 286 ? 6.27 -13.07 -0.715 1 93.62 286 PHE A C 1
ATOM 2205 O O . PHE A 1 286 ? 5.824 -12.305 0.146 1 93.62 286 PHE A O 1
ATOM 2212 N N . ARG A 1 287 ? 7.535 -13.359 -1.07 1 93.56 287 ARG A N 1
ATOM 2213 C CA . ARG A 1 287 ? 8.562 -12.453 -0.573 1 93.56 287 ARG A CA 1
ATOM 2214 C C . ARG A 1 287 ? 8.727 -11.25 -1.495 1 93.56 287 ARG A C 1
ATOM 2216 O O . ARG A 1 287 ? 8.648 -11.383 -2.719 1 93.56 287 ARG A O 1
ATOM 2223 N N . THR A 1 288 ? 8.914 -10.102 -0.917 1 93.81 288 THR A N 1
ATOM 2224 C CA . THR A 1 288 ? 9.211 -8.883 -1.663 1 93.81 288 THR A CA 1
ATOM 2225 C C . THR A 1 288 ? 10.586 -8.344 -1.294 1 93.81 288 THR A C 1
ATOM 2227 O O . THR A 1 288 ? 11.227 -8.844 -0.371 1 93.81 288 THR A O 1
ATOM 2230 N N . VAL A 1 289 ? 11.094 -7.445 -2.088 1 91.81 289 VAL A N 1
ATOM 2231 C CA . VAL A 1 289 ? 12.359 -6.77 -1.809 1 91.81 289 VAL A CA 1
ATOM 2232 C C . VAL A 1 289 ? 12.164 -5.254 -1.904 1 91.81 289 VAL A C 1
ATOM 2234 O O . VAL A 1 289 ? 11.141 -4.785 -2.395 1 91.81 289 VAL A O 1
ATOM 2237 N N . ASN A 1 290 ? 13.133 -4.551 -1.382 1 93.94 290 ASN A N 1
ATOM 2238 C CA . ASN A 1 290 ? 13.102 -3.102 -1.542 1 93.94 290 ASN A CA 1
ATOM 2239 C C . ASN A 1 290 ? 13.008 -2.701 -3.012 1 93.94 290 ASN A C 1
ATOM 2241 O O . ASN A 1 290 ? 13.68 -3.293 -3.863 1 93.94 290 ASN A O 1
ATOM 2245 N N . ALA A 1 291 ? 12.164 -1.743 -3.283 1 93.44 291 ALA A N 1
ATOM 2246 C CA . ALA A 1 291 ? 12.117 -1.204 -4.641 1 93.44 291 ALA A CA 1
ATOM 2247 C C . ALA A 1 291 ? 13.438 -0.542 -5.016 1 93.44 291 ALA A C 1
ATOM 2249 O O . ALA A 1 291 ? 14.195 -0.117 -4.141 1 93.44 291 ALA A O 1
ATOM 2250 N N . PHE A 1 292 ? 13.75 -0.537 -6.227 1 91 292 PHE A N 1
ATOM 2251 C CA . PHE A 1 292 ? 14.969 0.045 -6.773 1 91 292 PHE A CA 1
ATOM 2252 C C . PHE A 1 292 ? 14.742 0.532 -8.203 1 91 292 PHE A C 1
ATOM 2254 O O . PHE A 1 292 ? 13.758 0.154 -8.844 1 91 292 PHE A O 1
ATOM 2261 N N . PHE A 1 293 ? 15.648 1.371 -8.633 1 90.5 293 PHE A N 1
ATOM 2262 C CA . PHE A 1 293 ? 15.594 1.877 -10 1 90.5 293 PHE A CA 1
ATOM 2263 C C . PHE A 1 293 ? 16.641 1.186 -10.875 1 90.5 293 PHE A C 1
ATOM 2265 O O . PHE A 1 293 ? 17.703 0.794 -10.391 1 90.5 293 PHE A O 1
ATOM 2272 N N . LEU A 1 294 ? 16.266 0.984 -12.102 1 88.62 294 LEU A N 1
ATOM 2273 C CA . LEU A 1 294 ? 17.172 0.455 -13.109 1 88.62 294 LEU A CA 1
ATOM 2274 C C . LEU A 1 294 ? 17.344 1.438 -14.258 1 88.62 294 LEU A C 1
ATOM 2276 O O . LEU A 1 294 ? 16.391 2.125 -14.641 1 88.62 294 LEU A O 1
ATOM 2280 N N . THR A 1 295 ? 18.531 1.543 -14.734 1 90.62 295 THR A N 1
ATOM 2281 C CA . THR A 1 295 ? 18.828 2.262 -15.969 1 90.62 295 THR A CA 1
ATOM 2282 C C . THR A 1 295 ? 19.047 1.288 -17.125 1 90.62 295 THR A C 1
ATOM 2284 O O . THR A 1 295 ? 19.844 0.358 -17.016 1 90.62 295 THR A O 1
ATOM 2287 N N . GLU A 1 296 ? 18.281 1.508 -18.141 1 89.44 296 GLU A N 1
ATOM 2288 C CA . GLU A 1 296 ? 18.422 0.681 -19.344 1 89.44 296 GLU A CA 1
ATOM 2289 C C . GLU A 1 296 ? 19.375 1.326 -20.344 1 89.44 296 GLU A C 1
ATOM 2291 O O . GLU A 1 296 ? 19.234 2.506 -20.672 1 89.44 296 GLU A O 1
ATOM 2296 N N . ASN A 1 297 ? 20.344 0.547 -20.75 1 89.12 297 ASN A N 1
ATOM 2297 C CA . ASN A 1 297 ? 21.234 0.944 -21.828 1 89.12 297 ASN A CA 1
ATOM 2298 C C . ASN A 1 297 ? 21.125 0.005 -23.031 1 89.12 297 ASN A C 1
ATOM 2300 O O . ASN A 1 297 ? 21.234 -1.213 -22.891 1 89.12 297 ASN A O 1
ATOM 2304 N N . ARG A 1 298 ? 20.859 0.568 -24.141 1 88.25 298 ARG A N 1
ATOM 2305 C CA . ARG A 1 298 ? 20.781 -0.201 -25.391 1 88.25 298 ARG A CA 1
ATOM 2306 C C . ARG A 1 298 ? 21.891 0.222 -26.359 1 88.25 298 ARG A C 1
ATOM 2308 O O . ARG A 1 298 ? 22.094 1.416 -26.594 1 88.25 298 ARG A O 1
ATOM 2315 N N . GLN A 1 299 ? 22.547 -0.771 -26.812 1 88.19 299 GLN A N 1
ATOM 2316 C CA . GLN A 1 299 ? 23.578 -0.512 -27.797 1 88.19 299 GLN A CA 1
ATOM 2317 C C . GLN A 1 299 ? 23.406 -1.413 -29.016 1 88.19 299 GLN A C 1
ATOM 2319 O O . GLN A 1 299 ? 23.016 -2.574 -28.891 1 88.19 299 GLN A O 1
ATOM 2324 N N . PHE A 1 300 ? 23.641 -0.844 -30.125 1 87.5 300 PHE A N 1
ATOM 2325 C CA . PHE A 1 300 ? 23.672 -1.592 -31.391 1 87.5 300 PHE A CA 1
ATOM 2326 C C . PHE A 1 300 ? 25.094 -1.954 -31.781 1 87.5 300 PHE A C 1
ATOM 2328 O O . PHE A 1 300 ? 25.953 -1.075 -31.906 1 87.5 300 PHE A O 1
ATOM 2335 N N . VAL A 1 301 ? 25.281 -3.234 -31.922 1 85.75 301 VAL A N 1
ATOM 2336 C CA . VAL A 1 301 ? 26.625 -3.707 -32.25 1 85.75 301 VAL A CA 1
ATOM 2337 C C . VAL A 1 301 ? 26.562 -4.809 -33.281 1 85.75 301 VAL A C 1
ATOM 2339 O O . VAL A 1 301 ? 25.469 -5.223 -33.688 1 85.75 301 VAL A O 1
ATOM 2342 N N . THR A 1 302 ? 27.734 -5.184 -33.812 1 84.94 302 THR A N 1
ATOM 2343 C CA . THR A 1 302 ? 27.812 -6.348 -34.688 1 84.94 302 THR A CA 1
ATOM 2344 C C . THR A 1 302 ? 27.828 -7.637 -33.844 1 84.94 302 THR A C 1
ATOM 2346 O O . THR A 1 302 ? 28.078 -7.609 -32.656 1 84.94 302 THR A O 1
ATOM 2349 N N . TRP A 1 303 ? 27.531 -8.727 -34.531 1 86.06 303 TRP A N 1
ATOM 2350 C CA . TRP A 1 303 ? 27.562 -10.023 -33.844 1 86.06 303 TRP A CA 1
ATOM 2351 C C . TRP A 1 303 ? 28.938 -10.297 -33.25 1 86.06 303 TRP A C 1
ATOM 2353 O O . TRP A 1 303 ? 29.031 -10.812 -32.125 1 86.06 303 TRP A O 1
ATOM 2363 N N . GLU A 1 304 ? 30.016 -9.945 -3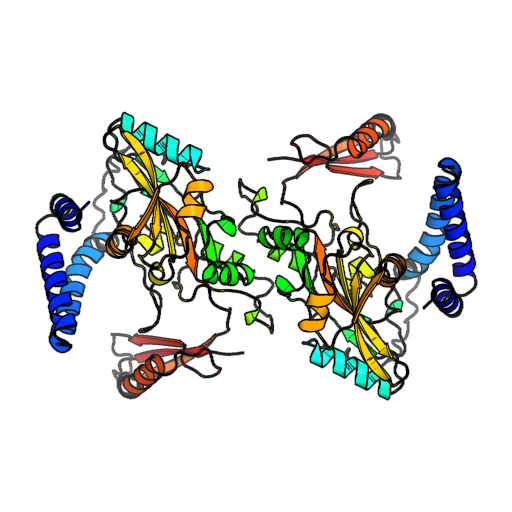4 1 85.94 304 GLU A N 1
ATOM 2364 C CA . GLU A 1 304 ? 31.375 -10.172 -33.5 1 85.94 304 GLU A CA 1
ATOM 2365 C C . GLU A 1 304 ? 31.641 -9.383 -32.219 1 85.94 304 GLU A C 1
ATOM 2367 O O . GLU A 1 304 ? 32.219 -9.906 -31.266 1 85.94 304 GLU A O 1
ATOM 2372 N N . GLU A 1 305 ? 31.141 -8.211 -32.219 1 88.88 305 GLU A N 1
ATOM 2373 C CA . GLU A 1 305 ? 31.297 -7.367 -31.047 1 88.88 305 GLU A CA 1
ATOM 2374 C C . GLU A 1 305 ? 30.5 -7.918 -29.875 1 88.88 305 GLU A C 1
ATOM 2376 O O . GLU A 1 305 ? 30.969 -7.887 -28.734 1 88.88 305 GLU A O 1
ATOM 2381 N N . ALA A 1 306 ? 29.297 -8.375 -30.125 1 89 306 ALA A N 1
ATOM 2382 C CA . ALA A 1 306 ? 28.453 -8.953 -29.078 1 89 306 ALA A CA 1
ATOM 2383 C C . ALA A 1 306 ? 29.125 -10.18 -28.453 1 89 306 ALA A C 1
ATOM 2385 O O . ALA A 1 306 ? 29.141 -10.328 -27.234 1 89 306 ALA A O 1
ATOM 2386 N N . GLN A 1 307 ? 29.688 -11 -29.281 1 88.81 307 GLN A N 1
ATOM 2387 C CA . GLN A 1 307 ? 30.359 -12.211 -28.812 1 88.81 307 GLN A CA 1
ATOM 2388 C C . GLN A 1 307 ? 31.5 -11.867 -27.859 1 88.81 307 GLN A C 1
ATOM 2390 O O . GLN A 1 307 ? 31.734 -12.578 -26.875 1 88.81 307 GLN A O 1
ATOM 2395 N N . ASP A 1 308 ? 32.125 -10.797 -28.188 1 91.88 308 ASP A N 1
ATOM 2396 C CA . ASP A 1 308 ? 33.219 -10.359 -27.359 1 91.88 308 ASP A CA 1
ATOM 2397 C C . ASP A 1 308 ? 32.75 -9.836 -26 1 91.88 308 ASP A C 1
ATOM 2399 O O . ASP A 1 308 ? 33.438 -9.945 -25 1 91.88 308 ASP A O 1
ATOM 2403 N N . GLU A 1 309 ? 31.562 -9.328 -25.953 1 90.88 309 GLU A N 1
ATOM 2404 C CA . GLU A 1 309 ? 31.031 -8.688 -24.75 1 90.88 309 GLU A CA 1
ATOM 2405 C C . GLU A 1 309 ? 30.312 -9.688 -23.859 1 90.88 309 GLU A C 1
ATOM 2407 O O . GLU A 1 309 ? 30.203 -9.484 -22.641 1 90.88 309 GLU A O 1
ATOM 2412 N N . ILE A 1 310 ? 29.812 -10.75 -24.406 1 89.5 310 ILE A N 1
ATOM 2413 C CA . ILE A 1 310 ? 28.922 -11.688 -23.734 1 89.5 310 ILE A CA 1
ATOM 2414 C C . ILE A 1 310 ? 29.625 -12.266 -22.5 1 89.5 310 ILE A C 1
ATOM 2416 O O . ILE A 1 310 ? 29.047 -12.32 -21.422 1 89.5 310 ILE A O 1
ATOM 2420 N N . PRO A 1 311 ? 30.953 -12.664 -22.609 1 89.44 311 PRO A N 1
ATOM 2421 C CA . PRO A 1 311 ? 31.609 -13.219 -21.406 1 89.44 311 PRO A CA 1
ATOM 2422 C C . PRO A 1 311 ? 31.656 -12.227 -20.25 1 89.44 311 PRO A C 1
ATOM 2424 O O . PRO A 1 311 ? 31.438 -12.609 -19.094 1 89.44 311 PRO A O 1
ATOM 2427 N N . GLU A 1 312 ? 31.875 -11.039 -20.594 1 90.44 312 GLU A N 1
ATOM 2428 C CA . GLU A 1 312 ? 31.922 -10.016 -19.547 1 90.44 312 GLU A CA 1
ATOM 2429 C C . GLU A 1 312 ? 30.547 -9.789 -18.938 1 90.44 312 GLU A C 1
ATOM 2431 O O . GLU A 1 312 ? 30.406 -9.664 -17.719 1 90.44 312 GLU A O 1
ATOM 2436 N N . LEU A 1 313 ? 29.578 -9.703 -19.75 1 88.94 313 LEU A N 1
ATOM 2437 C CA . LEU A 1 313 ? 28.203 -9.516 -19.266 1 88.94 313 LEU A CA 1
ATOM 2438 C C . LEU A 1 313 ? 27.781 -10.68 -18.375 1 88.94 313 LEU A C 1
ATOM 2440 O O . LEU A 1 313 ? 27.156 -10.469 -17.344 1 88.94 313 LEU A O 1
ATOM 2444 N N . TYR A 1 314 ? 28.125 -11.82 -18.828 1 86.25 314 TYR A N 1
ATOM 2445 C CA . TYR A 1 314 ? 27.812 -13.016 -18.047 1 86.25 314 TYR A CA 1
ATOM 2446 C C . TYR A 1 314 ? 28.5 -12.977 -16.688 1 86.25 314 TYR A C 1
ATOM 2448 O O . TYR A 1 314 ? 27.875 -13.25 -15.656 1 86.25 314 TYR A O 1
ATOM 2456 N N . ASN A 1 315 ? 29.766 -12.641 -16.688 1 87.62 315 ASN A N 1
ATOM 2457 C CA . ASN A 1 315 ? 30.516 -12.555 -15.445 1 87.62 315 ASN A CA 1
ATOM 2458 C C . ASN A 1 315 ? 29.938 -11.508 -14.508 1 87.62 315 ASN A C 1
ATOM 2460 O O . ASN A 1 315 ? 29.828 -11.734 -13.297 1 87.62 315 ASN A O 1
ATOM 2464 N N . ARG A 1 316 ? 29.531 -10.43 -15.008 1 88.31 316 ARG A N 1
ATOM 2465 C CA . ARG A 1 316 ? 28.922 -9.383 -14.195 1 88.31 316 ARG A CA 1
ATOM 2466 C C . ARG A 1 316 ? 27.594 -9.852 -13.602 1 88.31 316 ARG A C 1
ATOM 2468 O O . ARG A 1 316 ? 27.312 -9.609 -12.43 1 88.31 316 ARG A O 1
ATOM 2475 N N . ASN A 1 317 ? 26.812 -10.477 -14.398 1 84.44 317 ASN A N 1
ATOM 2476 C CA . ASN A 1 317 ? 25.5 -10.945 -13.961 1 84.44 317 ASN A CA 1
ATOM 2477 C C . ASN A 1 317 ? 25.625 -11.93 -12.805 1 84.44 317 ASN A C 1
ATOM 2479 O O . ASN A 1 317 ? 24.781 -11.938 -11.906 1 84.44 317 ASN A O 1
ATOM 2483 N N . ILE A 1 318 ? 26.703 -12.68 -12.781 1 81.56 318 ILE A N 1
ATOM 2484 C CA . ILE A 1 318 ? 26.891 -13.703 -11.758 1 81.56 318 ILE A CA 1
ATOM 2485 C C . ILE A 1 318 ? 27.484 -13.07 -10.5 1 81.56 318 ILE A C 1
ATOM 2487 O O . ILE A 1 318 ? 27.141 -13.469 -9.383 1 81.56 318 ILE A O 1
ATOM 2491 N N . ASN A 1 319 ? 28.219 -12.07 -10.672 1 82.62 319 ASN A N 1
ATOM 2492 C CA . ASN A 1 319 ? 29 -11.57 -9.555 1 82.62 319 ASN A CA 1
ATOM 2493 C C . ASN A 1 319 ? 28.375 -10.32 -8.938 1 82.62 319 ASN A C 1
ATOM 2495 O O . ASN A 1 319 ? 28.656 -9.977 -7.789 1 82.62 319 ASN A O 1
ATOM 2499 N N . GLU A 1 320 ? 27.609 -9.602 -9.68 1 81.19 320 GLU A N 1
ATOM 2500 C CA . GLU A 1 320 ? 27.031 -8.344 -9.227 1 81.19 320 GLU A CA 1
ATOM 2501 C C . GLU A 1 320 ? 25.594 -8.539 -8.766 1 81.19 320 GLU A C 1
ATOM 2503 O O . GLU A 1 320 ? 24.672 -7.914 -9.297 1 81.19 320 GLU A O 1
ATOM 2508 N N . GLN A 1 321 ? 25.391 -9.234 -7.664 1 78.56 321 GLN A N 1
ATOM 2509 C CA . GLN A 1 321 ? 24.062 -9.609 -7.227 1 78.56 321 GLN A CA 1
ATOM 2510 C C . GLN A 1 321 ? 23.453 -8.547 -6.309 1 78.56 321 GLN A C 1
ATOM 2512 O O . GLN A 1 321 ? 22.234 -8.445 -6.191 1 78.56 321 GLN A O 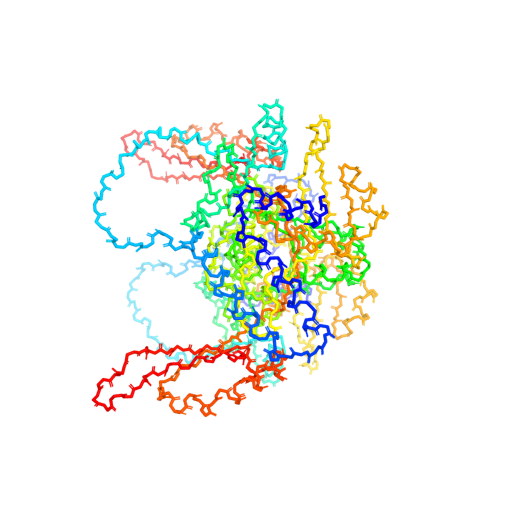1
ATOM 2517 N N . GLU A 1 322 ? 24.359 -7.707 -5.797 1 84.56 322 GLU A N 1
ATOM 2518 C CA . GLU A 1 322 ? 23.875 -6.707 -4.852 1 84.56 322 GLU A CA 1
ATOM 2519 C C . GLU A 1 322 ? 23.297 -5.492 -5.574 1 84.56 322 GLU A C 1
ATOM 2521 O O . GLU A 1 322 ? 23.844 -5.047 -6.582 1 84.56 322 GLU A O 1
ATOM 2526 N N . PRO A 1 323 ? 22.203 -5.008 -5.117 1 86.19 323 PRO A N 1
ATOM 2527 C CA . PRO A 1 323 ? 21.594 -3.83 -5.734 1 86.19 323 PRO A CA 1
ATOM 2528 C C . PRO A 1 323 ? 22.344 -2.539 -5.422 1 86.19 323 PRO A C 1
ATOM 2530 O O . PRO A 1 323 ? 21.828 -1.672 -4.719 1 86.19 323 PRO A O 1
ATOM 2533 N N . VAL A 1 324 ? 23.469 -2.441 -5.957 1 89.25 324 VAL A N 1
ATOM 2534 C CA . VAL A 1 324 ? 24.312 -1.256 -5.836 1 89.25 324 VAL A CA 1
ATOM 2535 C C . VAL A 1 324 ? 24.422 -0.555 -7.191 1 89.25 324 VAL A C 1
ATOM 2537 O O . VAL A 1 324 ? 24.422 -1.209 -8.234 1 89.25 324 VAL A O 1
ATOM 2540 N N . GLU A 1 325 ? 24.438 0.705 -7.066 1 90.19 325 GLU A N 1
ATOM 2541 C CA . GLU A 1 325 ? 24.5 1.5 -8.289 1 90.19 325 GLU A CA 1
ATOM 2542 C C . GLU A 1 325 ? 25.641 1.014 -9.195 1 90.19 325 GLU A C 1
ATOM 2544 O O . GLU A 1 325 ? 26.766 0.813 -8.742 1 90.19 325 GLU A O 1
ATOM 2549 N N . GLY A 1 326 ? 25.281 0.81 -10.391 1 90.69 326 GLY A N 1
ATOM 2550 C CA . GLY A 1 326 ? 26.281 0.411 -11.367 1 90.69 326 GLY A CA 1
ATOM 2551 C C . GLY A 1 326 ? 26.344 -1.09 -11.578 1 90.69 326 GLY A C 1
ATOM 2552 O O . GLY A 1 326 ? 26.828 -1.559 -12.617 1 90.69 326 GLY A O 1
ATOM 2553 N N . ASN A 1 327 ? 25.906 -1.851 -10.57 1 92.62 327 ASN A N 1
ATOM 2554 C CA . ASN A 1 327 ? 25.859 -3.301 -10.734 1 92.62 327 ASN A CA 1
ATOM 2555 C C . ASN A 1 327 ? 24.859 -3.711 -11.812 1 92.62 327 ASN A C 1
ATOM 2557 O O . ASN A 1 327 ? 23.828 -3.061 -11.992 1 92.62 327 ASN A O 1
ATOM 2561 N N . LEU A 1 328 ? 25.219 -4.828 -12.5 1 90.69 328 LEU A N 1
ATOM 2562 C CA . LEU A 1 328 ? 24.359 -5.355 -13.555 1 90.69 328 LEU A CA 1
ATOM 2563 C C . LEU A 1 328 ? 23.234 -6.207 -12.961 1 90.69 328 LEU A C 1
ATOM 2565 O O . LEU A 1 328 ? 23.5 -7.199 -12.281 1 90.69 328 LEU A O 1
ATOM 2569 N N . HIS A 1 329 ? 22.016 -5.719 -13.172 1 87 329 HIS A N 1
ATOM 2570 C CA . HIS A 1 329 ? 20.844 -6.496 -12.75 1 87 329 HIS A CA 1
ATOM 2571 C C . HIS A 1 329 ? 20.562 -7.629 -13.727 1 87 329 HIS A C 1
ATOM 2573 O O . HIS A 1 329 ? 20.375 -8.773 -13.312 1 87 329 HIS A O 1
ATOM 2579 N N . SER A 1 330 ? 20.516 -7.301 -14.992 1 85.19 330 SER A N 1
ATOM 2580 C CA . SER A 1 330 ? 20.25 -8.266 -16.047 1 85.19 330 SER A CA 1
ATOM 2581 C C . SER A 1 330 ? 20.625 -7.707 -17.422 1 85.19 330 SER A C 1
ATOM 2583 O O . SER A 1 330 ? 20.922 -6.516 -17.547 1 85.19 330 SER A O 1
ATOM 2585 N N . PHE A 1 331 ? 20.766 -8.602 -18.391 1 86.62 331 PHE A N 1
ATOM 2586 C CA . PHE A 1 331 ? 21 -8.172 -19.766 1 86.62 331 PHE A CA 1
ATOM 2587 C C . PHE A 1 331 ? 20.234 -9.047 -20.75 1 86.62 331 PHE A C 1
ATOM 2589 O O . PHE A 1 331 ? 19.828 -10.164 -20.406 1 86.62 331 PHE A O 1
ATOM 2596 N N . GLU A 1 332 ? 19.938 -8.469 -21.875 1 83 332 GLU A N 1
ATOM 2597 C CA . GLU A 1 332 ? 19.281 -9.148 -23 1 83 332 GLU A CA 1
ATOM 2598 C C . GLU A 1 332 ? 20.016 -8.883 -24.312 1 83 332 GLU A C 1
ATOM 2600 O O . GLU A 1 332 ? 20.547 -7.789 -24.531 1 83 332 GLU A O 1
ATOM 2605 N N . ILE A 1 333 ? 20.062 -9.977 -25.047 1 85.12 333 ILE A N 1
ATOM 2606 C CA . ILE A 1 333 ? 20.688 -9.883 -26.359 1 85.12 333 ILE A CA 1
ATOM 2607 C C . ILE A 1 333 ? 19.656 -10.211 -27.438 1 85.12 333 ILE A C 1
ATOM 2609 O O . ILE A 1 333 ? 19.078 -11.297 -27.438 1 85.12 333 ILE A O 1
ATOM 2613 N N . PHE A 1 334 ? 19.469 -9.219 -28.328 1 78.69 334 PHE A N 1
ATOM 2614 C CA . PHE A 1 334 ? 18.578 -9.406 -29.453 1 78.69 334 PHE A CA 1
ATOM 2615 C C . PHE A 1 334 ? 19.359 -9.523 -30.75 1 78.69 334 PHE A C 1
ATOM 2617 O O . PHE A 1 334 ? 20.062 -8.586 -31.156 1 78.69 334 PHE A O 1
ATOM 2624 N N . VAL A 1 335 ? 19.234 -10.703 -31.359 1 81.81 335 VAL A N 1
ATOM 2625 C CA . VAL A 1 335 ? 19.984 -10.969 -32.562 1 81.81 335 VAL A CA 1
ATOM 2626 C C . VAL A 1 335 ? 19.047 -10.953 -33.781 1 81.81 335 VAL A C 1
ATOM 2628 O O . VAL A 1 335 ? 18.031 -11.664 -33.781 1 81.81 335 VAL A O 1
ATOM 2631 N N . ASN A 1 336 ? 19.359 -10.023 -34.688 1 73.88 336 ASN A N 1
ATOM 2632 C CA . ASN A 1 336 ? 18.703 -10.109 -36 1 73.88 336 ASN A CA 1
ATOM 2633 C C . ASN A 1 336 ? 19.297 -11.203 -36.875 1 73.88 336 ASN A C 1
ATOM 2635 O O . ASN A 1 336 ? 20.453 -11.102 -37.281 1 73.88 336 ASN A O 1
ATOM 2639 N N . PRO A 1 337 ? 18.469 -12.219 -37.094 1 71.81 337 PRO A N 1
ATOM 2640 C CA . PRO A 1 337 ? 19.047 -13.375 -37.781 1 71.81 337 PRO A CA 1
ATOM 2641 C C . PRO A 1 337 ? 19.406 -13.086 -39.219 1 71.81 337 PRO A C 1
ATOM 2643 O O . PRO A 1 337 ? 20.094 -13.883 -39.875 1 71.81 337 PRO A O 1
ATOM 2646 N N . TYR A 1 338 ? 18.875 -11.961 -39.781 1 69.31 338 TYR A N 1
ATOM 2647 C CA . TYR A 1 338 ? 19.125 -11.664 -41.188 1 69.31 338 TYR A CA 1
ATOM 2648 C C . TYR A 1 338 ? 20.25 -10.656 -41.312 1 69.31 338 TYR A C 1
ATOM 2650 O O . TYR A 1 338 ? 20.297 -9.664 -40.594 1 69.31 338 TYR A O 1
ATOM 2658 N N . PRO A 1 339 ? 21.234 -11.141 -42.156 1 66.31 339 PRO A N 1
ATOM 2659 C CA . PRO A 1 339 ? 22.312 -10.172 -42.406 1 66.31 339 PRO A CA 1
ATOM 2660 C C . PRO A 1 339 ? 21.781 -8.812 -42.844 1 66.31 339 PRO A C 1
ATOM 2662 O O . PRO A 1 339 ? 20.797 -8.75 -43.594 1 66.31 339 PRO A O 1
ATOM 2665 N N . MET A 1 340 ? 22.047 -7.812 -42.125 1 61.84 340 MET A N 1
ATOM 2666 C CA . MET A 1 340 ? 21.641 -6.461 -42.5 1 61.84 340 MET A CA 1
ATOM 2667 C C . MET A 1 340 ? 22.578 -5.891 -43.562 1 61.84 340 MET A C 1
ATOM 2669 O O . MET A 1 340 ? 23.781 -6.188 -43.562 1 61.84 340 MET A O 1
ATOM 2673 N N . GLU A 1 341 ? 22.031 -5.328 -44.625 1 58.28 341 GLU A N 1
ATOM 2674 C CA . GLU A 1 341 ? 22.797 -4.586 -45.625 1 58.28 341 GLU A CA 1
ATOM 2675 C C . GLU A 1 341 ? 23.406 -3.326 -45.031 1 58.28 341 GLU A C 1
ATOM 2677 O O . GLU A 1 341 ? 22.906 -2.799 -44.031 1 58.28 341 GLU A O 1
ATOM 2682 N N . PRO A 1 342 ? 24.594 -2.873 -45.625 1 57.47 342 PRO A N 1
ATOM 2683 C CA . PRO A 1 342 ? 25.297 -3.428 -46.812 1 57.47 342 PRO A CA 1
ATOM 2684 C C . PRO A 1 342 ? 26.328 -4.484 -46.438 1 57.47 342 PRO A C 1
ATOM 2686 O O . PRO A 1 342 ? 26.812 -5.211 -47.281 1 57.47 342 PRO A O 1
ATOM 2689 N N . GLN A 1 343 ? 26.844 -4.457 -45.25 1 59.41 343 GLN A N 1
ATOM 2690 C CA . GLN A 1 343 ? 28.062 -5.242 -45.062 1 59.41 343 GLN A CA 1
ATOM 2691 C C . GLN A 1 343 ? 27.734 -6.668 -44.625 1 59.41 343 GLN A C 1
ATOM 2693 O O . GLN A 1 343 ? 28.641 -7.469 -44.406 1 59.41 343 GLN A O 1
ATOM 2698 N N . GLY A 1 344 ? 26.469 -7.172 -44.781 1 66 344 GLY A N 1
ATOM 2699 C CA . GLY A 1 344 ? 26.125 -8.555 -44.469 1 66 344 GLY A CA 1
ATOM 2700 C C . GLY A 1 344 ? 26.266 -8.906 -43 1 66 344 GLY A C 1
ATOM 2701 O O . GLY A 1 344 ? 26.391 -10.078 -42.656 1 66 344 GLY A O 1
ATOM 2702 N N . GLN A 1 345 ? 26.484 -7.871 -42.219 1 72.5 345 GLN A N 1
ATOM 2703 C CA . GLN A 1 345 ? 26.719 -8.172 -40.812 1 72.5 345 GLN A CA 1
ATOM 2704 C C . GLN A 1 345 ? 25.406 -8.383 -40.062 1 72.5 345 GLN A C 1
ATOM 2706 O O . GLN A 1 345 ? 24.391 -7.797 -40.438 1 72.5 345 GLN A O 1
ATOM 2711 N N . VAL A 1 346 ? 25.422 -9.445 -39.188 1 79.62 346 VAL A N 1
ATOM 2712 C CA . VAL A 1 346 ? 24.297 -9.695 -38.312 1 79.62 346 VAL A CA 1
ATOM 2713 C C . VAL A 1 346 ? 24.234 -8.625 -37.219 1 79.62 346 VAL A C 1
ATOM 2715 O O . VAL A 1 346 ? 25.234 -8.398 -36.5 1 79.62 346 VAL A O 1
ATOM 2718 N N . GLY A 1 347 ? 23.219 -7.781 -37.219 1 79.12 347 GLY A N 1
ATOM 2719 C CA . GLY A 1 347 ? 23.016 -6.758 -36.188 1 79.12 347 GLY A CA 1
ATOM 2720 C C . GLY A 1 347 ? 22.484 -7.312 -34.906 1 79.12 347 GLY A C 1
ATOM 2721 O O . GLY A 1 347 ? 21.656 -8.234 -34.875 1 79.12 347 GLY A O 1
ATOM 2722 N N . VAL A 1 348 ? 23.172 -6.84 -33.75 1 84.69 348 VAL A N 1
ATOM 2723 C CA . VAL A 1 348 ? 22.781 -7.27 -32.406 1 84.69 348 VAL A CA 1
ATOM 2724 C C . VAL A 1 348 ? 22.484 -6.055 -31.547 1 84.69 348 VAL A C 1
ATOM 2726 O O . VAL A 1 348 ? 23.203 -5.055 -31.594 1 84.69 348 VAL A O 1
ATOM 2729 N N . VAL A 1 349 ? 21.344 -6.117 -30.844 1 87.25 349 VAL A N 1
ATOM 2730 C CA . VAL A 1 349 ? 21.078 -5.129 -29.797 1 87.25 349 VAL A CA 1
ATOM 2731 C C . VAL A 1 349 ? 21.359 -5.734 -28.422 1 87.25 349 VAL A C 1
ATOM 2733 O O . VAL A 1 349 ? 20.797 -6.777 -28.078 1 87.25 349 VAL A O 1
ATOM 2736 N N . ILE A 1 350 ? 22.281 -5.094 -27.703 1 88.94 350 ILE A N 1
ATOM 2737 C CA . ILE A 1 350 ? 22.547 -5.48 -26.328 1 88.94 350 ILE A CA 1
ATOM 2738 C C . ILE A 1 350 ? 21.844 -4.504 -25.375 1 88.94 350 ILE A C 1
ATOM 2740 O O . ILE A 1 350 ? 22.062 -3.291 -25.469 1 88.94 350 ILE A O 1
ATOM 2744 N N . CYS A 1 351 ? 21 -5.078 -24.547 1 87.44 351 CYS A N 1
ATOM 2745 C CA . CYS A 1 351 ? 20.312 -4.293 -23.516 1 87.44 351 CYS A CA 1
ATOM 2746 C C . CYS A 1 351 ? 20.812 -4.664 -22.125 1 87.44 351 CYS A C 1
ATOM 2748 O O . CYS A 1 351 ? 20.766 -5.832 -21.734 1 87.44 351 CYS A O 1
ATOM 2750 N N . THR A 1 352 ? 21.328 -3.664 -21.484 1 89.38 352 THR A N 1
ATOM 2751 C CA . THR A 1 352 ? 21.75 -3.895 -20.109 1 89.38 352 THR A CA 1
ATOM 2752 C C . THR A 1 352 ? 20.891 -3.086 -19.141 1 89.38 352 THR A C 1
ATOM 2754 O O . THR A 1 352 ? 20.516 -1.945 -19.438 1 89.38 352 THR A O 1
ATOM 2757 N N . LEU A 1 353 ? 20.516 -3.713 -18.031 1 87.69 353 LEU A N 1
ATOM 2758 C CA . LEU A 1 353 ? 19.844 -3.053 -16.922 1 87.69 353 LEU A CA 1
ATOM 2759 C C . LEU A 1 353 ? 20.75 -2.994 -15.695 1 87.69 353 LEU A C 1
ATOM 2761 O O . LEU A 1 353 ? 21.172 -4.035 -15.18 1 87.69 353 LEU A O 1
ATOM 2765 N N . GLU A 1 354 ? 21.031 -1.787 -15.32 1 91.06 354 GLU A N 1
ATOM 2766 C CA . GLU A 1 354 ? 21.906 -1.593 -14.164 1 91.06 354 GLU A CA 1
ATOM 2767 C C . GLU A 1 354 ? 21.188 -0.87 -13.031 1 91.06 354 GLU A C 1
ATOM 2769 O O . GLU A 1 354 ? 20.359 0.015 -13.281 1 91.06 354 GLU A O 1
ATOM 2774 N N . TYR A 1 355 ? 21.516 -1.361 -11.852 1 90.62 355 TYR A N 1
ATOM 2775 C CA . TYR A 1 355 ? 20.953 -0.67 -10.695 1 90.62 355 TYR A CA 1
ATOM 2776 C C . TYR A 1 355 ? 21.328 0.805 -10.703 1 90.62 355 TYR A C 1
ATOM 2778 O O . TYR A 1 355 ? 22.469 1.156 -11.031 1 90.62 355 TYR A O 1
ATOM 2786 N N . SER A 1 356 ? 20.281 1.706 -10.406 1 88 356 SER A N 1
ATOM 2787 C CA . SER A 1 356 ? 20.5 3.15 -10.43 1 88 356 SER A CA 1
ATOM 2788 C C . SER A 1 356 ? 19.781 3.832 -9.266 1 88 356 SER A C 1
ATOM 2790 O O . SER A 1 356 ? 19.031 3.189 -8.523 1 88 356 SER A O 1
ATOM 2792 N N . ASN A 1 357 ? 20.094 5.133 -8.977 1 78.38 357 ASN A N 1
ATOM 2793 C CA . ASN A 1 357 ? 19.453 5.926 -7.934 1 78.38 357 ASN A CA 1
ATOM 2794 C C . ASN A 1 357 ? 18.438 6.906 -8.516 1 78.38 357 ASN A C 1
ATOM 2796 O O . ASN A 1 357 ? 18.609 7.395 -9.633 1 78.38 357 ASN A O 1
ATOM 2800 N N . MET B 1 1 ? 6.148 27.438 23.594 1 26.41 1 MET B N 1
ATOM 2801 C CA . MET B 1 1 ? 5.445 28.719 23.469 1 26.41 1 MET B CA 1
ATOM 2802 C C . MET B 1 1 ? 4.039 28.625 24.062 1 26.41 1 MET B C 1
ATOM 2804 O O . MET B 1 1 ? 3.311 27.672 23.781 1 26.41 1 MET B O 1
ATOM 2808 N N . ASP B 1 2 ? 3.812 29.109 25.141 1 33.62 2 ASP B N 1
ATOM 2809 C CA . ASP B 1 2 ? 2.543 29.266 25.844 1 33.62 2 ASP B CA 1
ATOM 2810 C C . ASP B 1 2 ? 1.457 29.797 24.906 1 33.62 2 ASP B C 1
ATOM 2812 O O . ASP B 1 2 ? 1.754 30.5 23.938 1 33.62 2 ASP B O 1
ATOM 2816 N N . VAL B 1 3 ? 0.358 29.141 24.875 1 35.88 3 VAL B N 1
ATOM 2817 C CA . VAL B 1 3 ? -0.764 29.672 24.094 1 35.88 3 VAL B CA 1
ATOM 2818 C C . VAL B 1 3 ? -0.759 31.203 24.156 1 35.88 3 VAL B C 1
ATOM 2820 O O . VAL B 1 3 ? -0.992 31.875 23.156 1 35.88 3 VAL B O 1
ATOM 2823 N N . ASP B 1 4 ? -0.376 31.625 25.328 1 40.22 4 ASP B N 1
ATOM 2824 C CA . ASP B 1 4 ? -0.352 33.062 25.516 1 40.22 4 ASP B CA 1
ATOM 2825 C C . ASP B 1 4 ? 0.745 33.719 24.672 1 40.22 4 ASP B C 1
ATOM 2827 O O . ASP B 1 4 ? 0.539 34.781 24.094 1 40.22 4 ASP B O 1
ATOM 2831 N N . GLN B 1 5 ? 1.813 32.969 24.578 1 39 5 GLN B N 1
ATOM 2832 C CA . GLN B 1 5 ? 2.93 33.5 23.781 1 39 5 GLN B CA 1
ATOM 2833 C C . GLN B 1 5 ? 2.646 33.375 22.297 1 39 5 GLN B C 1
ATOM 2835 O O . GLN B 1 5 ? 2.951 34.312 21.531 1 39 5 GLN B O 1
ATOM 2840 N N . LEU B 1 6 ? 2.029 32.312 21.922 1 35.78 6 LEU B N 1
ATOM 2841 C CA . LEU B 1 6 ? 1.598 32.188 20.531 1 35.78 6 LEU B CA 1
ATOM 2842 C C . LEU B 1 6 ? 0.58 33.281 20.188 1 35.78 6 LEU B C 1
ATOM 2844 O O . LEU B 1 6 ? 0.69 33.938 19.141 1 35.78 6 LEU B O 1
ATOM 2848 N N . LEU B 1 7 ? -0.326 33.531 21.078 1 40.69 7 LEU B N 1
ATOM 2849 C CA . LEU B 1 7 ? -1.337 34.562 20.875 1 40.69 7 LEU B CA 1
ATOM 2850 C C . LEU B 1 7 ? -0.703 35.938 20.844 1 40.69 7 LEU B C 1
ATOM 2852 O O . LEU B 1 7 ? -1.106 36.781 20.047 1 40.69 7 LEU B O 1
ATOM 2856 N N . GLN B 1 8 ? 0.28 36.031 21.656 1 44.03 8 GLN B N 1
ATOM 2857 C CA . GLN B 1 8 ? 0.99 37.312 21.656 1 44.03 8 GLN B CA 1
ATOM 2858 C C . GLN B 1 8 ? 1.719 37.531 20.344 1 44.03 8 GLN B C 1
ATOM 2860 O O . GLN B 1 8 ? 1.709 38.656 19.812 1 44.03 8 GLN B O 1
ATOM 2865 N N . LEU B 1 9 ? 2.26 36.5 19.797 1 39.53 9 LEU B N 1
ATOM 2866 C CA . LEU B 1 9 ? 2.984 36.594 18.531 1 39.53 9 LEU B CA 1
ATOM 2867 C C . LEU B 1 9 ? 2.025 36.875 17.375 1 39.53 9 LEU B C 1
ATOM 2869 O O . LEU B 1 9 ? 2.314 37.688 16.5 1 39.53 9 LEU B O 1
ATOM 2873 N N . LEU B 1 10 ? 0.958 36.219 17.469 1 41.5 10 LEU B N 1
ATOM 2874 C CA . LEU B 1 10 ? -0.067 36.469 16.469 1 41.5 10 LEU B CA 1
ATOM 2875 C C . LEU B 1 10 ? -0.629 37.875 16.609 1 41.5 10 LEU B C 1
ATOM 2877 O O . LEU B 1 10 ? -0.913 38.531 15.602 1 41.5 10 LEU B O 1
ATOM 2881 N N . ARG B 1 11 ? -0.738 38.312 17.859 1 45.28 11 ARG B N 1
ATOM 2882 C CA . ARG B 1 11 ? -1.173 39.688 18.188 1 45.28 11 ARG B CA 1
ATOM 2883 C C . ARG B 1 11 ? -0.229 40.719 17.578 1 45.28 11 ARG B C 1
ATOM 2885 O O . ARG B 1 11 ? -0.671 41.75 17.078 1 45.28 11 ARG B O 1
ATOM 2892 N N . ASN B 1 12 ? 0.963 40.406 17.734 1 44.12 12 ASN B N 1
ATOM 2893 C CA . ASN B 1 12 ? 1.968 41.312 17.219 1 44.12 12 ASN B CA 1
ATOM 2894 C C . ASN B 1 12 ? 1.907 41.438 15.703 1 44.12 12 ASN B C 1
ATOM 2896 O O . ASN B 1 12 ? 2.084 42.531 15.141 1 44.12 12 ASN B O 1
ATOM 2900 N N . ASP B 1 13 ? 1.673 40.344 15.102 1 38.38 13 ASP B N 1
ATOM 2901 C CA . ASP B 1 13 ? 1.735 40.312 13.648 1 38.38 13 ASP B CA 1
ATOM 2902 C C . ASP B 1 13 ? 0.406 40.75 13.031 1 38.38 13 ASP B C 1
ATOM 2904 O O . ASP B 1 13 ? 0.377 41.344 11.945 1 38.38 13 ASP B O 1
ATOM 2908 N N . HIS B 1 14 ? -0.717 40.406 13.727 1 42.59 14 HIS B N 1
ATOM 2909 C CA . HIS B 1 14 ? -2.002 40.656 13.078 1 42.59 14 HIS B CA 1
ATOM 2910 C C . HIS B 1 14 ? -2.836 41.656 13.852 1 42.59 14 HIS B C 1
ATOM 2912 O O . HIS B 1 14 ? -3.977 41.938 13.477 1 42.59 14 HIS B O 1
ATOM 2918 N N . GLY B 1 15 ? -2.283 42.344 14.766 1 41.97 15 GLY B N 1
ATOM 2919 C CA . GLY B 1 15 ? -2.84 43.469 15.516 1 41.97 15 GLY B CA 1
ATOM 2920 C C . GLY B 1 15 ? -4.102 43.094 16.281 1 41.97 15 GLY B C 1
ATOM 2921 O O . GLY B 1 15 ? -4.309 41.938 16.625 1 41.97 15 GLY B O 1
ATOM 2922 N N . ASP B 1 16 ? -5.004 44.125 16.438 1 45.59 16 ASP B N 1
ATOM 2923 C CA . ASP B 1 16 ? -6.172 44.188 17.312 1 45.59 16 ASP B CA 1
ATOM 2924 C C . ASP B 1 16 ? -7.227 43.156 16.891 1 45.59 16 ASP B C 1
ATOM 2926 O O . ASP B 1 16 ? -8.102 42.812 17.688 1 45.59 16 ASP B O 1
ATOM 2930 N N . ARG B 1 17 ? -7.207 42.656 15.727 1 45.06 17 ARG B N 1
ATOM 2931 C CA . ARG B 1 17 ? -8.234 41.75 15.227 1 45.06 17 ARG B CA 1
ATOM 2932 C C . ARG B 1 17 ? -8.102 40.375 15.859 1 45.06 17 ARG B C 1
ATOM 2934 O O . ARG B 1 17 ? -9.094 39.688 16.047 1 45.06 17 ARG B O 1
ATOM 2941 N N . ILE B 1 18 ? -6.977 40 16.234 1 45.88 18 ILE B N 1
ATOM 2942 C CA . ILE B 1 18 ? -6.707 38.75 16.891 1 45.88 18 ILE B CA 1
ATOM 2943 C C . ILE B 1 18 ? -7.199 38.781 18.328 1 45.88 18 ILE B C 1
ATOM 2945 O O . ILE B 1 18 ? -7.664 37.781 18.859 1 45.88 18 ILE B O 1
ATOM 2949 N N . ASN B 1 19 ? -7.082 39.906 18.969 1 46.56 19 ASN B N 1
ATOM 2950 C CA . ASN B 1 19 ? -7.59 40.062 20.328 1 46.56 19 ASN B CA 1
ATOM 2951 C C . ASN B 1 19 ? -9.086 39.781 20.406 1 46.56 19 ASN B C 1
ATOM 2953 O O . ASN B 1 19 ? -9.547 39.125 21.344 1 46.56 19 ASN B O 1
ATOM 2957 N N . ASP B 1 20 ? -9.734 40.125 19.375 1 48.47 20 ASP B N 1
ATOM 2958 C CA . ASP B 1 20 ? -11.18 39.938 19.359 1 48.47 20 ASP B CA 1
ATOM 2959 C C . ASP B 1 20 ? -11.539 38.469 19.141 1 48.47 20 ASP B C 1
ATOM 2961 O O . ASP B 1 20 ? -12.43 37.938 19.797 1 48.47 20 ASP B O 1
ATOM 2965 N N . VAL B 1 21 ? -10.711 37.844 18.297 1 47.84 21 VAL B N 1
ATOM 2966 C CA . VAL B 1 21 ? -10.977 36.438 18.016 1 47.84 21 VAL B CA 1
ATOM 2967 C C . VAL B 1 21 ? -10.586 35.594 19.234 1 47.84 21 VAL B C 1
ATOM 2969 O O . VAL B 1 21 ? -11.312 34.688 19.609 1 47.84 21 VAL B O 1
ATOM 2972 N N . ALA B 1 22 ? -9.508 35.906 19.844 1 48.69 22 ALA B N 1
ATOM 2973 C CA . ALA B 1 22 ? -9.086 35.188 21.047 1 48.69 22 ALA B CA 1
ATOM 2974 C C . ALA B 1 22 ? -10.117 35.344 22.172 1 48.69 22 ALA B C 1
ATOM 2976 O O . ALA B 1 22 ? -10.43 34.406 22.875 1 48.69 22 ALA B O 1
ATOM 2977 N N . ALA B 1 23 ? -10.547 36.562 22.328 1 55.5 23 ALA B N 1
ATOM 2978 C CA . ALA B 1 23 ? -11.586 36.812 23.328 1 55.5 23 ALA B CA 1
ATOM 2979 C C . ALA B 1 23 ? -12.867 36.062 23 1 55.5 23 ALA B C 1
ATOM 2981 O O . ALA B 1 23 ? -13.508 35.5 23.875 1 55.5 23 ALA B O 1
ATOM 2982 N N . LEU B 1 24 ? -13.047 35.906 21.672 1 54.38 24 LEU B N 1
ATOM 2983 C CA . LEU B 1 24 ? -14.266 35.219 21.25 1 54.38 24 LEU B CA 1
ATOM 2984 C C . LEU B 1 24 ? -14.109 33.719 21.406 1 54.38 24 LEU B C 1
ATOM 2986 O O . LEU B 1 24 ? -15.055 33.031 21.828 1 54.38 24 LEU B O 1
ATOM 2990 N N . ILE B 1 25 ? -12.906 33.281 21.234 1 52.66 25 ILE B N 1
ATOM 2991 C CA . ILE B 1 25 ? -12.648 31.859 21.406 1 52.66 25 ILE B CA 1
ATOM 2992 C C . ILE B 1 25 ? -12.727 31.5 22.891 1 52.66 25 ILE B C 1
ATOM 2994 O O . ILE B 1 25 ? -13.305 30.469 23.25 1 52.66 25 ILE B O 1
ATOM 2998 N N . ARG B 1 26 ? -12.172 32.344 23.703 1 57.16 26 ARG B N 1
ATOM 2999 C CA . ARG B 1 26 ? -12.305 32.125 25.141 1 57.16 26 ARG B CA 1
ATOM 3000 C C . ARG B 1 26 ? -13.773 32.156 25.562 1 57.16 26 ARG B C 1
ATOM 3002 O O . ARG B 1 26 ? -14.203 31.312 26.359 1 57.16 26 ARG B O 1
ATOM 3009 N N . MET B 1 27 ? -14.516 33.031 24.953 1 59.72 27 MET B N 1
ATOM 3010 C CA . MET B 1 27 ? -15.938 33.125 25.266 1 59.72 27 MET B CA 1
ATOM 3011 C C . MET B 1 27 ? -16.688 31.906 24.75 1 59.72 27 MET B C 1
ATOM 3013 O O . MET B 1 27 ? -17.609 31.406 25.406 1 59.72 27 MET B O 1
ATOM 3017 N N . LEU B 1 28 ? -16.188 31.422 23.578 1 56.94 28 LEU B N 1
ATOM 3018 C CA . LEU B 1 28 ? -16.797 30.219 23 1 56.94 28 LEU B CA 1
ATOM 3019 C C . LEU B 1 28 ? -16.578 29.016 23.906 1 56.94 28 LEU B C 1
ATOM 3021 O O . LEU B 1 28 ? -17.5 28.219 24.125 1 56.94 28 LEU B O 1
ATOM 3025 N N . HIS B 1 29 ? -15.445 28.859 24.453 1 55.59 29 HIS B N 1
ATOM 3026 C CA . HIS B 1 29 ? -15.117 27.797 25.391 1 55.59 29 HIS B CA 1
ATOM 3027 C C . HIS B 1 29 ? -15.945 27.922 26.672 1 55.59 29 HIS B C 1
ATOM 3029 O O . HIS B 1 29 ? -16.422 26.922 27.203 1 55.59 29 HIS B O 1
ATOM 3035 N N . GLU B 1 30 ? -16.094 29.109 27.094 1 60.44 30 GLU B N 1
ATOM 3036 C CA . GLU B 1 30 ? -16.906 29.359 28.281 1 60.44 30 GLU B CA 1
ATOM 3037 C C . GLU B 1 30 ? -18.359 28.984 28.047 1 60.44 30 GLU B C 1
ATOM 3039 O O . GLU B 1 30 ? -19 28.359 28.906 1 60.44 30 GLU B O 1
ATOM 3044 N N . HIS B 1 31 ? -18.781 29.297 26.828 1 58.56 31 HIS B N 1
ATOM 3045 C CA . HIS B 1 31 ? -20.156 28.953 26.516 1 58.56 31 HIS B CA 1
ATOM 3046 C C . HIS B 1 31 ? -20.328 27.438 26.344 1 58.56 31 HIS B C 1
ATOM 3048 O O . HIS B 1 31 ? -21.344 26.875 26.734 1 58.56 31 HIS B O 1
ATOM 3054 N N . HIS B 1 32 ? -19.359 26.781 25.812 1 55.31 32 HIS B N 1
ATOM 3055 C CA . HIS B 1 32 ? -19.344 25.344 25.672 1 55.31 32 HIS B CA 1
ATOM 3056 C C . HIS B 1 32 ? -19.328 24.656 27.031 1 55.31 32 HIS B C 1
ATOM 3058 O O . HIS B 1 32 ? -20.109 23.719 27.266 1 55.31 32 HIS B O 1
ATOM 3064 N N . GLU B 1 33 ? -18.578 25.094 27.875 1 60.25 33 GLU B N 1
ATOM 3065 C CA . GLU B 1 33 ? -18.5 24.547 29.234 1 60.25 33 GLU B CA 1
ATOM 3066 C C . GLU B 1 33 ? -19.797 24.797 30 1 60.25 33 GLU B C 1
ATOM 3068 O O . GLU B 1 33 ? -20.203 23.984 30.828 1 60.25 33 GLU B O 1
ATOM 3073 N N . ALA B 1 34 ? -20.453 25.859 29.656 1 63.62 34 ALA B N 1
ATOM 3074 C CA . ALA B 1 34 ? -21.688 26.234 30.344 1 63.62 34 ALA B CA 1
ATOM 3075 C C . ALA B 1 34 ? -22.906 25.625 29.641 1 63.62 34 ALA B C 1
ATOM 3077 O O . ALA B 1 34 ? -24.047 25.812 30.078 1 63.62 34 ALA B O 1
ATOM 3078 N N . ASN B 1 35 ? -22.609 24.859 28.562 1 57.94 35 ASN B N 1
ATOM 3079 C CA . ASN B 1 35 ? -23.641 24.203 27.766 1 57.94 35 ASN B CA 1
ATOM 3080 C C . ASN B 1 35 ? -24.672 25.203 27.25 1 57.94 35 ASN B C 1
ATOM 3082 O O . ASN B 1 35 ? -25.875 24.922 27.234 1 57.94 35 ASN B O 1
ATOM 3086 N N . ASN B 1 36 ? -24.25 26.453 27.219 1 56.38 36 ASN B N 1
ATOM 3087 C CA . ASN B 1 36 ? -25.109 27.453 26.594 1 56.38 36 ASN B CA 1
ATOM 3088 C C . ASN B 1 36 ? -25.016 27.422 25.078 1 56.38 36 ASN B C 1
ATOM 3090 O O . ASN B 1 36 ? -24.266 28.203 24.469 1 56.38 36 ASN B O 1
ATOM 3094 N N . ASN B 1 37 ? -25.734 26.641 24.391 1 54.72 37 ASN B N 1
ATOM 3095 C CA . ASN B 1 37 ? -25.641 26.312 22.969 1 54.72 37 ASN B CA 1
ATOM 3096 C C . ASN B 1 37 ? -26 27.516 22.094 1 54.72 37 ASN B C 1
ATOM 3098 O O . ASN B 1 37 ? -25.422 27.719 21.031 1 54.72 37 ASN B O 1
ATOM 3102 N N . ASP B 1 38 ? -26.922 28.312 22.547 1 58.12 38 ASP B N 1
ATOM 3103 C CA . ASP B 1 38 ? -27.344 29.469 21.766 1 58.12 38 ASP B CA 1
ATOM 3104 C C . ASP B 1 38 ? -26.219 30.5 21.672 1 58.12 38 ASP B C 1
ATOM 3106 O O . ASP B 1 38 ? -25.891 31 20.594 1 58.12 38 ASP B O 1
ATOM 3110 N N . LEU B 1 39 ? -25.609 30.828 22.797 1 62.84 39 LEU B N 1
ATOM 3111 C CA . LEU B 1 39 ? -24.531 31.797 22.797 1 62.84 39 LEU B CA 1
ATOM 3112 C C . LEU B 1 39 ? -23.281 31.234 22.125 1 62.84 39 LEU B C 1
ATOM 3114 O O . LEU B 1 39 ? -22.547 31.969 21.469 1 62.84 39 LEU B O 1
ATOM 3118 N N . PHE B 1 40 ? -23.172 29.922 22.25 1 56.66 40 PHE B N 1
ATOM 3119 C CA . PHE B 1 40 ? -22.078 29.234 21.547 1 56.66 40 PHE B CA 1
ATOM 3120 C C . PHE B 1 40 ? -22.25 29.375 20.047 1 56.66 40 PHE B C 1
ATOM 3122 O O . PHE B 1 40 ? -21.297 29.75 19.344 1 56.66 40 PHE B O 1
ATOM 3129 N N . ARG B 1 41 ? -23.406 29.203 19.594 1 53.81 41 ARG B N 1
ATOM 3130 C CA . ARG B 1 41 ? -23.703 29.344 18.172 1 53.81 41 ARG B CA 1
ATOM 3131 C C . ARG B 1 41 ? -23.531 30.781 17.719 1 53.81 41 ARG B C 1
ATOM 3133 O O . ARG B 1 41 ? -22.953 31.047 16.656 1 53.81 41 ARG B O 1
ATOM 3140 N N . ASP B 1 42 ? -24 31.656 18.484 1 58.81 42 ASP B N 1
ATOM 3141 C CA . ASP B 1 42 ? -23.891 33.062 18.125 1 58.81 42 ASP B CA 1
ATOM 3142 C C . ASP B 1 42 ? -22.438 33.5 18.078 1 58.81 42 ASP B C 1
ATOM 3144 O O . ASP B 1 42 ? -22.031 34.25 17.156 1 58.81 42 ASP B O 1
ATOM 3148 N N . MET B 1 43 ? -21.719 32.969 19.047 1 57.84 43 MET B N 1
ATOM 3149 C CA . MET B 1 43 ? -20.297 33.344 19.094 1 57.84 43 MET B CA 1
ATOM 3150 C C . MET B 1 43 ? -19.531 32.688 17.953 1 57.84 43 MET B C 1
ATOM 3152 O O . MET B 1 43 ? -18.641 33.312 17.359 1 57.84 43 MET B O 1
ATOM 3156 N N . LEU B 1 44 ? -19.953 31.516 17.641 1 53.19 44 LEU B N 1
ATOM 3157 C CA . LEU B 1 44 ? -19.375 30.844 16.484 1 53.19 44 LEU B CA 1
ATOM 3158 C C . LEU B 1 44 ? -19.688 31.609 15.203 1 53.19 44 LEU B C 1
ATOM 3160 O O . LEU B 1 44 ? -18.828 31.734 14.328 1 53.19 44 LEU B O 1
ATOM 3164 N N . HIS B 1 45 ? -20.812 32.094 15.133 1 50.41 45 HIS B N 1
ATOM 3165 C CA . HIS B 1 45 ? -21.219 32.938 14 1 50.41 45 HIS B CA 1
ATOM 3166 C C . HIS B 1 45 ? -20.406 34.219 13.961 1 50.41 45 HIS B C 1
ATOM 3168 O O . HIS B 1 45 ? -19.938 34.656 12.898 1 50.41 45 HIS B O 1
ATOM 3174 N N . GLU B 1 46 ? -20.266 34.844 15.117 1 51.47 46 GLU B N 1
ATOM 3175 C CA . GLU B 1 46 ? -19.484 36.062 15.203 1 51.47 46 GLU B CA 1
ATOM 3176 C C . GLU B 1 46 ? -18.016 35.812 14.867 1 51.47 46 GLU B C 1
ATOM 3178 O O . GLU B 1 46 ? -17.406 36.594 14.156 1 51.47 46 GLU B O 1
ATOM 3183 N N . ILE B 1 47 ? -17.609 34.719 15.438 1 49.81 47 ILE B N 1
ATOM 3184 C CA . ILE B 1 47 ? -16.234 34.344 15.125 1 49.81 47 ILE B CA 1
ATOM 3185 C C . ILE B 1 47 ? -16.109 34.031 13.633 1 49.81 47 ILE B C 1
ATOM 3187 O O . ILE B 1 47 ? -15.125 34.406 12.992 1 49.81 47 ILE B O 1
ATOM 3191 N N . GLY B 1 48 ? -17.078 33.375 13.203 1 44.31 48 GLY B N 1
ATOM 3192 C CA . GLY B 1 48 ? -17.109 33.094 11.781 1 44.31 48 GLY B CA 1
ATOM 3193 C C . GLY B 1 48 ? -17.109 34.312 10.914 1 44.31 48 GLY B C 1
ATOM 3194 O O . GLY B 1 48 ? -16.469 34.344 9.867 1 44.31 48 GLY B O 1
ATOM 3195 N N . GLN B 1 49 ? -17.844 35.281 11.32 1 44.72 49 GLN B N 1
ATOM 3196 C CA . GLN B 1 49 ? -17.891 36.531 10.602 1 44.72 49 GLN B CA 1
ATOM 3197 C C . GLN B 1 49 ? -16.562 37.281 10.727 1 44.72 49 GLN B C 1
ATOM 3199 O O . GLN B 1 49 ? -16.125 37.938 9.789 1 44.72 49 GLN B O 1
ATOM 3204 N N . LEU B 1 50 ? -16.172 37.312 11.953 1 41.31 50 LEU B N 1
ATOM 3205 C CA . LEU B 1 50 ? -14.906 38 12.195 1 41.31 50 LEU B CA 1
ATOM 3206 C C . LEU B 1 50 ? -13.734 37.156 11.641 1 41.31 50 LEU B C 1
ATOM 3208 O O . LEU B 1 50 ? -12.781 37.719 11.109 1 41.31 50 LEU B O 1
ATOM 3212 N N . ALA B 1 51 ? -13.961 35.938 11.93 1 38 51 ALA B N 1
ATOM 3213 C CA . ALA B 1 51 ? -12.906 35.031 11.492 1 38 51 ALA B CA 1
ATOM 3214 C C . ALA B 1 51 ? -12.898 34.906 9.969 1 38 51 ALA B C 1
ATOM 3216 O O . ALA B 1 51 ? -11.836 34.75 9.359 1 38 51 ALA B O 1
ATOM 3217 N N . ALA B 1 52 ? -14.086 34.938 9.336 1 35.53 52 ALA B N 1
ATOM 3218 C CA . ALA B 1 52 ? -14.078 35 7.871 1 35.53 52 ALA B CA 1
ATOM 3219 C C . ALA B 1 52 ? -13.266 36.188 7.371 1 35.53 52 ALA B C 1
ATOM 3221 O O . ALA B 1 52 ? -12.508 36.062 6.402 1 35.53 52 ALA B O 1
ATOM 3222 N N . ALA B 1 53 ? -13.555 37.312 7.91 1 31.83 53 ALA B N 1
ATOM 3223 C CA . ALA B 1 53 ? -12.773 38.469 7.504 1 31.83 53 ALA B CA 1
ATOM 3224 C C . ALA B 1 53 ? -11.289 38.281 7.809 1 31.83 53 ALA B C 1
ATOM 3226 O O . ALA B 1 53 ? -10.43 38.656 7.012 1 31.83 53 ALA B O 1
ATOM 3227 N N . VAL B 1 54 ? -11.031 37.844 8.961 1 31.28 54 VAL B N 1
ATOM 3228 C CA . VAL B 1 54 ? -9.641 37.531 9.266 1 31.28 54 VAL B CA 1
ATOM 3229 C C . VAL B 1 54 ? -9.195 36.312 8.445 1 31.28 54 VAL B C 1
ATOM 3231 O O . VAL B 1 54 ? -8.07 36.281 7.945 1 31.28 54 VAL B O 1
ATOM 3234 N N . ALA B 1 55 ? -10.133 35.406 8.242 1 30.84 55 ALA B N 1
ATOM 3235 C CA . ALA B 1 55 ? -9.883 34.281 7.34 1 30.84 55 ALA B CA 1
ATOM 3236 C C . ALA B 1 55 ? -9.883 34.75 5.883 1 30.84 55 ALA B C 1
ATOM 3238 O O . ALA B 1 55 ? -9.016 34.375 5.102 1 30.84 55 ALA B O 1
ATOM 3239 N N . LEU B 1 56 ? -11.07 35.438 5.449 1 29.88 56 LEU B N 1
ATOM 3240 C CA . LEU B 1 56 ? -11.219 35.938 4.082 1 29.88 56 LEU B CA 1
ATOM 3241 C C . LEU B 1 56 ? -10.148 36.969 3.766 1 29.88 56 LEU B C 1
ATOM 3243 O O . LEU B 1 56 ? -9.633 37.031 2.645 1 29.88 56 LEU B O 1
ATOM 3247 N N . ASP B 1 57 ? -10.086 38.031 4.527 1 28.81 57 ASP B N 1
ATOM 3248 C CA . ASP B 1 57 ? -9.047 39.031 4.305 1 28.81 57 ASP B CA 1
ATOM 3249 C C . ASP B 1 57 ? -7.676 38.375 4.184 1 28.81 57 ASP B C 1
ATOM 3251 O O . ASP B 1 57 ? -6.84 38.812 3.387 1 28.81 57 ASP B O 1
ATOM 3255 N N . ALA B 1 58 ? -7.527 37.312 4.902 1 27.75 58 ALA B N 1
ATOM 3256 C CA . ALA B 1 58 ? -6.324 36.562 4.629 1 27.75 58 ALA B CA 1
ATOM 3257 C C . ALA B 1 58 ? -6.453 35.781 3.314 1 27.75 58 ALA B C 1
ATOM 3259 O O . ALA B 1 58 ? -5.484 35.656 2.557 1 27.75 58 ALA B O 1
ATOM 3260 N N . PHE B 1 59 ? -7.738 35.312 2.992 1 28.05 59 PHE B N 1
ATOM 3261 C CA . PHE B 1 59 ? -7.957 34.594 1.747 1 28.05 59 PHE B CA 1
ATOM 3262 C C . PHE B 1 59 ? -8.531 35.5 0.676 1 28.05 59 PHE B C 1
ATOM 3264 O O . PHE B 1 59 ? -8.25 35.344 -0.512 1 28.05 59 PHE B O 1
ATOM 3271 N N . GLY B 1 60 ? -9.492 36.344 0.92 1 27.75 60 GLY B N 1
ATOM 3272 C CA . GLY B 1 60 ? -10.406 37 0.003 1 27.75 60 GLY B CA 1
ATOM 3273 C C . GLY B 1 60 ? -9.734 38.062 -0.842 1 27.75 60 GLY B C 1
ATOM 3274 O O . GLY B 1 60 ? -10.352 38.625 -1.752 1 27.75 60 GLY B O 1
ATOM 3275 N N . HIS B 1 61 ? -8.805 38.75 -0.276 1 27.52 61 HIS B N 1
ATOM 3276 C CA . HIS B 1 61 ? -8.5 39.906 -1.129 1 27.52 61 HIS B CA 1
ATOM 3277 C C . HIS B 1 61 ? -8.125 39.438 -2.537 1 27.52 61 HIS B C 1
ATOM 3279 O O . HIS B 1 61 ? -7.77 40.281 -3.383 1 27.52 61 HIS B O 1
ATOM 3285 N N . LEU B 1 62 ? -7.961 38.062 -2.721 1 27.27 62 LEU B N 1
ATOM 3286 C CA . LEU B 1 62 ? -7.438 37.875 -4.07 1 27.27 62 LEU B CA 1
ATOM 3287 C C . LEU B 1 62 ? -8.555 38 -5.105 1 27.27 62 LEU B C 1
ATOM 3289 O O . LEU B 1 62 ? -8.281 38.125 -6.305 1 27.27 62 LEU B O 1
ATOM 3293 N N . PHE B 1 63 ? -9.836 37.781 -4.805 1 27.23 63 PHE B N 1
ATOM 3294 C CA . PHE B 1 63 ? -10.727 37.719 -5.961 1 27.23 63 PHE B CA 1
ATOM 3295 C C . PHE B 1 63 ? -11.266 39.125 -6.273 1 27.23 63 PHE B C 1
ATOM 3297 O O . PHE B 1 63 ? -12.258 39.25 -6.996 1 27.23 63 PHE B O 1
ATOM 3304 N N . GLY B 1 64 ? -10.883 40.219 -5.641 1 25.31 64 GLY B N 1
ATOM 3305 C CA . GLY B 1 64 ? -11.641 41.344 -6.156 1 25.31 64 GLY B CA 1
ATOM 3306 C C . GLY B 1 64 ? -11.43 41.562 -7.641 1 25.31 64 GLY B C 1
ATOM 3307 O O . GLY B 1 64 ? -10.336 41.344 -8.164 1 25.31 64 GLY B O 1
ATOM 3308 N N . ASP B 1 65 ? -12.398 41.594 -8.484 1 26.55 65 ASP B N 1
ATOM 3309 C CA . ASP B 1 65 ? -12.555 42.125 -9.836 1 26.55 65 ASP B CA 1
ATOM 3310 C C . ASP B 1 65 ? -11.938 43.5 -9.953 1 26.55 65 ASP B C 1
ATOM 3312 O O . ASP B 1 65 ? -12.203 44.25 -10.914 1 26.55 65 ASP B O 1
ATOM 3316 N N . GLY B 1 66 ? -11.75 44.281 -8.781 1 26.22 66 GLY B N 1
ATOM 3317 C CA . GLY B 1 66 ? -11.578 45.656 -9.18 1 26.22 66 GLY B CA 1
ATOM 3318 C C . GLY B 1 66 ? -10.547 45.875 -10.273 1 26.22 66 GLY B C 1
ATOM 3319 O O . GLY B 1 66 ? -9.766 44.938 -10.562 1 26.22 66 GLY B O 1
ATOM 3320 N N . GLU B 1 67 ? -10.43 47.125 -10.883 1 27.77 67 GLU B N 1
ATOM 3321 C CA . GLU B 1 67 ? -9.672 47.812 -11.93 1 27.77 67 GLU B CA 1
ATOM 3322 C C . GLU B 1 67 ? -8.195 47.438 -11.875 1 27.77 67 GLU B C 1
ATOM 3324 O O . GLU B 1 67 ? -7.688 47.031 -10.828 1 27.77 67 GLU B O 1
ATOM 3329 N N . GLU B 1 68 ? -7.473 47.469 -13.062 1 29.64 68 GLU B N 1
ATOM 3330 C CA . GLU B 1 68 ? -6.18 47.281 -13.711 1 29.64 68 GLU B CA 1
ATOM 3331 C C . GLU B 1 68 ? -5.055 47.906 -12.898 1 29.64 68 GLU B C 1
ATOM 3333 O O . GLU B 1 68 ? -4.125 48.5 -13.461 1 29.64 68 GLU B O 1
ATOM 3338 N N . ALA B 1 69 ? -5.305 48.469 -11.734 1 29.22 69 ALA B N 1
ATOM 3339 C CA . ALA B 1 69 ? -4.066 49.219 -11.531 1 29.22 69 ALA B CA 1
ATOM 3340 C C . ALA B 1 69 ? -2.852 48.281 -11.633 1 29.22 69 ALA B C 1
ATOM 3342 O O . ALA B 1 69 ? -2.865 47.188 -11.109 1 29.22 69 ALA B O 1
ATOM 3343 N N . PRO B 1 70 ? -1.891 48.531 -12.664 1 27.86 70 PRO B N 1
ATOM 3344 C CA . PRO B 1 70 ? -0.616 47.844 -12.93 1 27.86 70 PRO B CA 1
ATOM 3345 C C . PRO B 1 70 ? 0.175 47.562 -11.648 1 27.86 70 PRO B C 1
ATOM 3347 O O . PRO B 1 70 ? 0.52 48.5 -10.914 1 27.86 70 PRO B O 1
ATOM 3350 N N . VAL B 1 71 ? -0.347 46.75 -10.797 1 30.08 71 VAL B N 1
ATOM 3351 C CA . VAL B 1 71 ? 0.631 46.5 -9.75 1 30.08 71 VAL B CA 1
ATOM 3352 C C . VAL B 1 71 ? 2.023 46.375 -10.359 1 30.08 71 VAL B C 1
ATOM 3354 O O . VAL B 1 71 ? 2.215 45.625 -11.328 1 30.08 71 VAL B O 1
ATOM 3357 N N . GLN B 1 72 ? 2.697 47.406 -10.508 1 28.69 72 GLN B N 1
ATOM 3358 C CA . GLN B 1 72 ? 4.102 47.312 -10.898 1 28.69 72 GLN B CA 1
ATOM 3359 C C . GLN B 1 72 ? 4.793 46.125 -10.242 1 28.69 72 GLN B C 1
ATOM 3361 O O . GLN B 1 72 ? 4.672 45.938 -9.031 1 28.69 72 GLN B O 1
ATOM 3366 N N . PRO B 1 73 ? 5.031 45.031 -10.953 1 30.23 73 PRO B N 1
ATOM 3367 C CA . PRO B 1 73 ? 5.883 43.906 -10.508 1 30.23 73 PRO B CA 1
ATOM 3368 C C . PRO B 1 73 ? 7.062 44.375 -9.664 1 30.23 73 PRO B C 1
ATOM 3370 O O . PRO B 1 73 ? 7.898 45.156 -10.141 1 30.23 73 PRO B O 1
ATOM 3373 N N . VAL B 1 74 ? 6.863 45.031 -8.602 1 31.11 74 VAL B N 1
ATOM 3374 C CA . VAL B 1 74 ? 8.164 45.188 -7.961 1 31.11 74 VAL B CA 1
ATOM 3375 C C . VAL B 1 74 ? 8.984 43.906 -8.141 1 31.11 74 VAL B C 1
ATOM 3377 O O . VAL B 1 74 ? 8.461 42.812 -8.031 1 31.11 74 VAL B O 1
ATOM 3380 N N . PRO B 1 75 ? 10.055 43.875 -8.906 1 32.34 75 PRO B N 1
ATOM 3381 C CA . PRO B 1 75 ? 10.992 42.781 -9.008 1 32.34 75 PRO B CA 1
ATOM 3382 C C . PRO B 1 75 ? 11.242 42.062 -7.672 1 32.34 75 PRO B C 1
ATOM 3384 O O . PRO B 1 75 ? 12 42.594 -6.844 1 32.34 75 PRO B O 1
ATOM 3387 N N . LEU B 1 76 ? 10.32 41.875 -6.793 1 34.59 76 LEU B N 1
ATOM 3388 C CA . LEU B 1 76 ? 10.633 41.156 -5.582 1 34.59 76 LEU B CA 1
ATOM 3389 C C . LEU B 1 76 ? 11.422 39.875 -5.91 1 34.59 76 LEU B C 1
ATOM 3391 O O . LEU B 1 76 ? 10.984 39.062 -6.727 1 34.59 76 LEU B O 1
ATOM 3395 N N . GLN B 1 77 ? 12.672 39.875 -6.035 1 36.16 77 GLN B N 1
ATOM 3396 C CA . GLN B 1 77 ? 13.539 38.688 -6.109 1 36.16 77 GLN B CA 1
ATOM 3397 C C . GLN B 1 77 ? 13.109 37.625 -5.105 1 36.16 77 GLN B C 1
ATOM 3399 O O . GLN B 1 77 ? 13.414 37.719 -3.918 1 36.16 77 GLN B O 1
ATOM 3404 N N . ILE B 1 78 ? 11.969 37.125 -5.027 1 44.72 78 ILE B N 1
ATOM 3405 C CA . ILE B 1 78 ? 11.648 35.969 -4.195 1 44.72 78 ILE B CA 1
ATOM 3406 C C . ILE B 1 78 ? 12.688 34.875 -4.402 1 44.72 78 ILE B C 1
ATOM 3408 O O . ILE B 1 78 ? 12.836 34.344 -5.512 1 44.72 78 ILE B O 1
ATOM 3412 N N . PRO B 1 79 ? 13.734 34.781 -3.564 1 55.12 79 PRO B N 1
ATOM 3413 C CA . PRO B 1 79 ? 14.688 33.656 -3.719 1 55.12 79 PRO B CA 1
ATOM 3414 C C . PRO B 1 79 ? 14 32.312 -3.9 1 55.12 79 PRO B C 1
ATOM 3416 O O . PRO B 1 79 ? 12.867 32.125 -3.457 1 55.12 79 PRO B O 1
ATOM 3419 N N . GLU B 1 80 ? 14.422 31.516 -4.824 1 67.81 80 GLU B N 1
ATOM 3420 C CA . GLU B 1 80 ? 13.969 30.141 -5.066 1 67.81 80 GLU B CA 1
ATOM 3421 C C . GLU B 1 80 ? 13.852 29.359 -3.766 1 67.81 80 GLU B C 1
ATOM 3423 O O . GLU B 1 80 ? 14.766 29.391 -2.932 1 67.81 80 GLU B O 1
ATOM 3428 N N . PRO B 1 81 ? 12.609 28.938 -3.395 1 80.19 81 PRO B N 1
ATOM 3429 C CA . PRO B 1 81 ? 12.461 28.141 -2.168 1 80.19 81 PRO B CA 1
ATOM 3430 C C . PRO B 1 81 ? 13.445 26.969 -2.1 1 80.19 81 PRO B C 1
ATOM 3432 O O . PRO B 1 81 ? 13.852 26.438 -3.137 1 80.19 81 PRO B O 1
ATOM 3435 N N . LEU B 1 82 ? 13.914 26.797 -0.877 1 87.56 82 LEU B N 1
ATOM 3436 C CA . LEU B 1 82 ? 14.664 25.562 -0.643 1 87.56 82 LEU B CA 1
ATOM 3437 C C . LEU B 1 82 ? 13.758 24.344 -0.774 1 87.56 82 LEU B C 1
ATOM 3439 O O . LEU B 1 82 ? 12.594 24.375 -0.37 1 87.56 82 LEU B O 1
ATOM 3443 N N . ARG B 1 83 ? 14.258 23.297 -1.396 1 89.69 83 ARG B N 1
ATOM 3444 C CA . ARG B 1 83 ? 13.492 22.078 -1.608 1 89.69 83 ARG B CA 1
ATOM 3445 C C . ARG B 1 83 ? 14.242 20.859 -1.075 1 89.69 83 ARG B C 1
ATOM 3447 O O . ARG B 1 83 ? 14.789 20.078 -1.85 1 89.69 83 ARG B O 1
ATOM 3454 N N . PRO B 1 84 ? 14.188 20.719 0.316 1 94.44 84 PRO B N 1
ATOM 3455 C CA . PRO B 1 84 ? 14.875 19.562 0.881 1 94.44 84 PRO B CA 1
ATOM 3456 C C . PRO B 1 84 ? 14.297 18.234 0.399 1 94.44 84 PRO B C 1
ATOM 3458 O O . PRO B 1 84 ? 13.086 18.125 0.185 1 94.44 84 PRO B O 1
ATOM 3461 N N . THR B 1 85 ? 15.195 17.219 0.294 1 93.75 85 THR B N 1
ATOM 3462 C CA . THR B 1 85 ? 14.781 15.906 -0.203 1 93.75 85 THR B CA 1
ATOM 3463 C C . THR B 1 85 ? 14.945 14.844 0.879 1 93.75 85 THR B C 1
ATOM 3465 O O . THR B 1 85 ? 14.719 13.656 0.629 1 93.75 85 THR B O 1
ATOM 3468 N N . SER B 1 86 ? 15.375 15.266 2.01 1 96.19 86 SER B N 1
ATOM 3469 C CA . SER B 1 86 ? 15.547 14.375 3.152 1 96.19 86 SER B CA 1
ATOM 3470 C C . SER B 1 86 ? 15.414 15.133 4.469 1 96.19 86 SER B C 1
ATOM 3472 O O . SER B 1 86 ? 15.469 16.359 4.488 1 96.19 86 SER B O 1
ATOM 3474 N N . LEU B 1 87 ? 15.242 14.336 5.504 1 96.75 87 LEU B N 1
ATOM 3475 C CA . LEU B 1 87 ? 15.195 14.945 6.832 1 96.75 87 LEU B CA 1
ATOM 3476 C C . LEU B 1 87 ? 16.5 15.672 7.145 1 96.75 87 LEU B C 1
ATOM 3478 O O . LEU B 1 87 ? 16.484 16.781 7.668 1 96.75 87 LEU B O 1
ATOM 3482 N N . ASN B 1 88 ? 17.578 15.039 6.781 1 96.88 88 ASN B N 1
ATOM 3483 C CA . ASN B 1 88 ? 18.891 15.648 7.035 1 96.88 88 ASN B CA 1
ATOM 3484 C C . ASN B 1 88 ? 19.031 16.984 6.305 1 96.88 88 ASN B C 1
ATOM 3486 O O . ASN B 1 88 ? 19.531 17.953 6.871 1 96.88 88 ASN B O 1
ATOM 3490 N N . GLU B 1 89 ? 18.625 17 5.074 1 96.06 89 GLU B N 1
ATOM 3491 C CA . GLU B 1 89 ? 18.688 18.234 4.309 1 96.06 89 GLU B CA 1
ATOM 3492 C C . GLU B 1 89 ? 17.766 19.297 4.895 1 96.06 89 GLU B C 1
ATOM 3494 O O . GLU B 1 89 ? 18.109 20.484 4.926 1 96.06 89 GLU B O 1
ATOM 3499 N N . LEU B 1 90 ? 16.609 18.891 5.32 1 95.06 90 LEU B N 1
ATOM 3500 C CA . LEU B 1 90 ? 15.68 19.812 5.961 1 95.06 90 LEU B CA 1
ATOM 3501 C C . LEU B 1 90 ? 16.297 20.422 7.223 1 95.06 90 LEU B C 1
ATOM 3503 O O . LEU B 1 90 ? 16.25 21.641 7.418 1 95.06 90 LEU B O 1
ATOM 3507 N N . ILE B 1 91 ? 16.875 19.547 8.008 1 95.19 91 ILE B N 1
ATOM 3508 C CA . ILE B 1 91 ? 17.531 19.984 9.242 1 95.19 91 ILE B CA 1
ATOM 3509 C C . ILE B 1 91 ? 18.656 20.953 8.922 1 95.19 91 ILE B C 1
ATOM 3511 O O . ILE B 1 91 ? 18.797 21.984 9.578 1 95.19 91 ILE B O 1
ATOM 3515 N N . GLN B 1 92 ? 19.406 20.656 7.934 1 94.94 92 GLN B N 1
ATOM 3516 C CA . GLN B 1 92 ? 20.5 21.547 7.523 1 94.94 92 GLN B CA 1
ATOM 3517 C C . GLN B 1 92 ? 19.969 22.891 7.055 1 94.94 92 GLN B C 1
ATOM 3519 O O . GLN B 1 92 ? 20.531 23.938 7.398 1 94.94 92 GLN B O 1
ATOM 3524 N N . ASN B 1 93 ? 18.922 22.844 6.242 1 91.69 93 ASN B N 1
ATOM 3525 C CA . ASN B 1 93 ? 18.312 24.094 5.781 1 91.69 93 ASN B CA 1
ATOM 3526 C C . ASN B 1 93 ? 17.859 24.969 6.949 1 91.69 93 ASN B C 1
ATOM 3528 O O . ASN B 1 93 ? 18.094 26.172 6.945 1 91.69 93 ASN B O 1
ATOM 3532 N N . ILE B 1 94 ? 17.266 24.375 7.934 1 88.88 94 ILE B N 1
ATOM 3533 C CA . ILE B 1 94 ? 16.781 25.094 9.102 1 88.88 94 ILE B CA 1
ATOM 3534 C C . ILE B 1 94 ? 17.969 25.641 9.891 1 88.88 94 ILE B C 1
ATOM 3536 O O . ILE B 1 94 ? 17.953 26.797 10.336 1 88.88 94 ILE B O 1
ATOM 3540 N N . THR B 1 95 ? 18.984 24.781 10.023 1 90.5 95 THR B N 1
ATOM 3541 C CA . THR B 1 95 ? 20.188 25.188 10.742 1 90.5 95 THR B CA 1
ATOM 3542 C C . THR B 1 95 ? 20.828 26.406 10.086 1 90.5 95 THR B C 1
ATOM 3544 O O . THR B 1 95 ? 21.156 27.375 10.758 1 90.5 95 THR B O 1
ATOM 3547 N N . ASP B 1 96 ? 20.953 26.359 8.773 1 88 96 ASP B N 1
ATOM 3548 C CA . ASP B 1 96 ? 21.562 27.453 8.023 1 88 96 ASP B CA 1
ATOM 3549 C C . ASP B 1 96 ? 20.75 28.75 8.172 1 88 96 ASP B C 1
ATOM 3551 O O . ASP B 1 96 ? 21.312 29.828 8.328 1 88 96 ASP B O 1
ATOM 3555 N N . ALA B 1 97 ? 19.5 28.609 8.086 1 81.62 97 ALA B N 1
ATOM 3556 C CA . ALA B 1 97 ? 18.625 29.766 8.227 1 81.62 97 ALA B CA 1
ATOM 3557 C C . ALA B 1 97 ? 18.719 30.359 9.625 1 81.62 97 ALA B C 1
ATOM 3559 O O . ALA B 1 97 ? 18.781 31.594 9.781 1 81.62 97 ALA B O 1
ATOM 3560 N N . ALA B 1 98 ? 18.734 29.547 10.609 1 79.56 98 ALA B N 1
ATOM 3561 C CA . ALA B 1 98 ? 18.844 30 12 1 79.56 98 ALA B CA 1
ATOM 3562 C C . ALA B 1 98 ? 20.156 30.719 12.25 1 79.56 98 ALA B C 1
ATOM 3564 O O . ALA B 1 98 ? 20.188 31.766 12.906 1 79.56 98 ALA B O 1
ATOM 3565 N N . GLN B 1 99 ? 21.125 30.219 11.695 1 83.12 99 GLN B N 1
ATOM 3566 C CA . GLN B 1 99 ? 22.453 30.812 11.875 1 83.12 99 GLN B CA 1
ATOM 3567 C C . GLN B 1 99 ? 22.547 32.156 11.141 1 83.12 99 GLN B C 1
ATOM 3569 O O . GLN B 1 99 ? 23.266 33.062 11.578 1 83.12 99 GLN B O 1
ATOM 3574 N N . GLY B 1 100 ? 21.812 32.219 10.078 1 78.81 100 GLY B N 1
ATOM 3575 C CA . GLY B 1 100 ? 21.828 33.438 9.297 1 78.81 100 GLY B CA 1
ATOM 3576 C C . GLY B 1 100 ? 20.844 34.469 9.797 1 78.81 100 GLY B C 1
ATOM 3577 O O . GLY B 1 100 ? 20.781 35.594 9.266 1 78.81 100 GLY B O 1
ATOM 3578 N N . GLY B 1 101 ? 20.062 34.188 10.82 1 72.31 101 GLY B N 1
ATOM 3579 C CA . GLY B 1 101 ? 19.094 35.094 11.375 1 72.31 101 GLY B CA 1
ATOM 3580 C C . GLY B 1 101 ? 17.844 35.25 10.516 1 72.31 101 GLY B C 1
ATOM 3581 O O . GLY B 1 101 ? 17.141 36.25 10.609 1 72.31 101 GLY B O 1
ATOM 3582 N N . ASN B 1 102 ? 17.734 34.281 9.578 1 68.38 102 ASN B N 1
ATOM 3583 C CA . ASN B 1 102 ? 16.578 34.312 8.68 1 68.38 102 ASN B CA 1
ATOM 3584 C C . ASN B 1 102 ? 15.406 33.5 9.219 1 68.38 102 ASN B C 1
ATOM 3586 O O . ASN B 1 102 ? 15.602 32.5 9.898 1 68.38 102 ASN B O 1
ATOM 3590 N N . THR B 1 103 ? 14.242 34.094 8.992 1 67.06 103 THR B N 1
ATOM 3591 C CA . THR B 1 103 ? 13.039 33.312 9.32 1 67.06 103 THR B CA 1
ATOM 3592 C C . THR B 1 103 ? 12.734 32.312 8.234 1 67.06 103 THR B C 1
ATOM 3594 O O . THR B 1 103 ? 13.008 32.531 7.055 1 67.06 103 THR B O 1
ATOM 3597 N N . ILE B 1 104 ? 12.344 31.078 8.711 1 67.75 104 ILE B N 1
ATOM 3598 C CA . ILE B 1 104 ? 12.023 30.016 7.766 1 67.75 104 ILE B CA 1
ATOM 3599 C C . ILE B 1 104 ? 10.547 29.641 7.891 1 67.75 104 ILE B C 1
ATOM 3601 O O . ILE B 1 104 ? 10 29.625 9 1 67.75 104 ILE B O 1
ATOM 3605 N N . LYS B 1 105 ? 9.961 29.516 6.742 1 66.19 105 LYS B N 1
ATOM 3606 C CA . LYS B 1 105 ? 8.578 29.047 6.727 1 66.19 105 LYS B CA 1
ATOM 3607 C C . LYS B 1 105 ? 8.406 27.891 5.746 1 66.19 105 LYS B C 1
ATOM 3609 O O . LYS B 1 105 ? 8.969 27.922 4.645 1 66.19 105 LYS B O 1
ATOM 3614 N N . ALA B 1 106 ? 7.727 26.828 6.234 1 64.94 106 ALA B N 1
ATOM 3615 C CA . ALA B 1 106 ? 7.418 25.703 5.363 1 64.94 106 ALA B CA 1
ATOM 3616 C C . ALA B 1 106 ? 6.203 26 4.488 1 64.94 106 ALA B C 1
ATOM 3618 O O . ALA B 1 106 ? 5.242 26.625 4.941 1 64.94 106 ALA B O 1
ATOM 3619 N N . VAL B 1 107 ? 6.406 25.766 3.145 1 60.81 107 VAL B N 1
ATOM 3620 C CA . VAL B 1 107 ? 5.281 25.922 2.229 1 60.81 107 VAL B CA 1
ATOM 3621 C C . VAL B 1 107 ? 4.957 24.578 1.569 1 60.81 107 VAL B C 1
ATOM 3623 O O . VAL B 1 107 ? 5.848 23.766 1.345 1 60.81 107 VAL B O 1
ATOM 3626 N N . GLY B 1 108 ? 3.762 24.031 1.676 1 55.56 108 GLY B N 1
ATOM 3627 C CA . GLY B 1 108 ? 3.332 22.859 0.931 1 55.56 108 GLY B CA 1
ATOM 3628 C C . GLY B 1 108 ? 2.982 23.172 -0.513 1 55.56 108 GLY B C 1
ATOM 3629 O O . GLY B 1 108 ? 3.619 24.016 -1.145 1 55.56 108 GLY B O 1
ATOM 3630 N N . THR B 1 109 ? 2.031 22.438 -1.143 1 49.66 109 THR B N 1
ATOM 3631 C CA . THR B 1 109 ? 1.558 22.703 -2.498 1 49.66 109 THR B CA 1
ATOM 3632 C C . THR B 1 109 ? 0.937 24.094 -2.596 1 49.66 109 THR B C 1
ATOM 3634 O O . THR B 1 109 ? 0.36 24.594 -1.628 1 49.66 109 THR B O 1
ATOM 3637 N N . GLN B 1 110 ? 1.619 24.891 -3.359 1 42.06 110 GLN B N 1
ATOM 3638 C CA . GLN B 1 110 ? 1.312 26.297 -3.559 1 42.06 110 GLN B CA 1
ATOM 3639 C C . GLN B 1 110 ? -0.193 26.547 -3.496 1 42.06 110 GLN B C 1
ATOM 3641 O O . GLN B 1 110 ? -0.643 27.688 -3.584 1 42.06 110 GLN B O 1
ATOM 3646 N N . HIS B 1 111 ? -0.813 25.531 -3.512 1 41.5 111 HIS B N 1
ATOM 3647 C CA . HIS B 1 111 ? -2.229 25.891 -3.5 1 41.5 111 HIS B CA 1
ATOM 3648 C C . HIS B 1 111 ? -2.611 26.594 -2.199 1 41.5 111 HIS B C 1
ATOM 3650 O O . HIS B 1 111 ? -3.629 27.281 -2.137 1 41.5 111 HIS B O 1
ATOM 3656 N N . SER B 1 112 ? -1.823 26.141 -1.286 1 39.56 112 SER B N 1
ATOM 3657 C CA . SER B 1 112 ? -2.195 26.797 -0.035 1 39.56 112 SER B CA 1
ATOM 3658 C C . SER B 1 112 ? -1.764 28.266 -0.027 1 39.56 112 SER B C 1
ATOM 3660 O O . SER B 1 112 ? -2.215 29.047 0.815 1 39.56 112 SER B O 1
ATOM 3662 N N . VAL B 1 113 ? -0.705 28.469 -0.838 1 37.03 113 VAL B N 1
ATOM 3663 C CA . VAL B 1 113 ? -0.19 29.828 -0.896 1 37.03 113 VAL B CA 1
ATOM 3664 C C . VAL B 1 113 ? -1.21 30.734 -1.576 1 37.03 113 VAL B C 1
ATOM 3666 O O . VAL B 1 113 ? -1.094 31.969 -1.519 1 37.03 113 VAL B O 1
ATOM 3669 N N . GLU B 1 114 ? -1.792 30.047 -2.447 1 34.69 114 GLU B N 1
ATOM 3670 C CA . GLU B 1 114 ? -2.662 30.875 -3.271 1 34.69 114 GLU B CA 1
ATOM 3671 C C . GLU B 1 114 ? -3.596 31.719 -2.408 1 34.69 114 GLU B C 1
ATOM 3673 O O . GLU B 1 114 ? -4.035 32.781 -2.824 1 34.69 114 GLU B O 1
ATOM 3678 N N . TRP B 1 115 ? -3.799 31.062 -1.291 1 34.94 115 TRP B N 1
ATOM 3679 C CA . TRP B 1 115 ? -4.934 31.75 -0.671 1 34.94 115 TRP B CA 1
ATOM 3680 C C . TRP B 1 115 ? -4.473 32.656 0.449 1 34.94 115 TRP B C 1
ATOM 3682 O O . TRP B 1 115 ? -5.281 33.406 1.035 1 34.94 115 TRP B O 1
ATOM 3692 N N . THR B 1 116 ? -3.209 32.375 1.011 1 34.47 116 THR B N 1
ATOM 3693 C CA . THR B 1 116 ? -2.836 33.219 2.145 1 34.47 116 THR B CA 1
ATOM 3694 C C . THR B 1 116 ? -1.524 33.969 1.87 1 34.47 116 THR B C 1
ATOM 3696 O O . THR B 1 116 ? -0.658 33.438 1.16 1 34.47 116 THR B O 1
ATOM 3699 N N . ASP B 1 117 ? -1.521 35.281 1.752 1 34.88 117 ASP B N 1
ATOM 3700 C CA . ASP B 1 117 ? -0.296 36.062 1.794 1 34.88 117 ASP B CA 1
ATOM 3701 C C . ASP B 1 117 ? 0.709 35.469 2.779 1 34.88 117 ASP B C 1
ATOM 3703 O O . ASP B 1 117 ? 1.677 36.125 3.16 1 34.88 117 ASP B O 1
ATOM 3707 N N . ILE B 1 118 ? 0.356 34.469 3.389 1 38.75 118 ILE B N 1
ATOM 3708 C CA . ILE B 1 118 ? 1.298 33.969 4.379 1 38.75 118 ILE B CA 1
ATOM 3709 C C . ILE B 1 118 ? 2.625 33.625 3.699 1 38.75 118 ILE B C 1
ATOM 3711 O O . ILE B 1 118 ? 3.613 33.312 4.371 1 38.75 118 ILE B O 1
ATOM 3715 N N . GLY B 1 119 ? 2.559 33.469 2.457 1 42.75 119 GLY B N 1
ATOM 3716 C CA . GLY B 1 119 ? 3.826 33.188 1.801 1 42.75 119 GLY B CA 1
ATOM 3717 C C . GLY B 1 119 ? 4.773 34.375 1.801 1 42.75 119 GLY B C 1
ATOM 3718 O O . GLY B 1 119 ? 5.926 34.25 1.377 1 42.75 119 GLY B O 1
ATOM 3719 N N . HIS B 1 120 ? 4.133 35.562 1.904 1 40.59 120 HIS B N 1
ATOM 3720 C CA . HIS B 1 120 ? 5.082 36.656 1.754 1 40.59 120 HIS B CA 1
ATOM 3721 C C . HIS B 1 120 ? 5.953 36.812 2.996 1 40.59 120 HIS B C 1
ATOM 3723 O O . HIS B 1 120 ? 5.516 37.375 4 1 40.59 120 HIS B O 1
ATOM 3729 N N . ILE B 1 121 ? 6.547 35.812 3.42 1 46.59 121 ILE B N 1
ATOM 3730 C CA . ILE B 1 121 ? 7.473 36.094 4.516 1 46.59 121 ILE B CA 1
ATOM 3731 C C . ILE B 1 121 ? 8.82 36.531 3.949 1 46.59 121 ILE B C 1
ATOM 3733 O O . ILE B 1 121 ? 9.188 36.156 2.838 1 46.59 121 ILE B O 1
ATOM 3737 N N . ASP B 1 122 ? 9.297 37.688 4.426 1 51.28 122 ASP B N 1
ATOM 3738 C CA . ASP B 1 122 ? 10.672 38.156 4.281 1 51.28 122 ASP B CA 1
ATOM 3739 C C . ASP B 1 122 ? 11.656 37.031 4.625 1 51.28 122 ASP B C 1
ATOM 3741 O O . ASP B 1 122 ? 12.875 37.25 4.633 1 51.28 122 ASP B O 1
ATOM 3745 N N . GLY B 1 123 ? 11.273 35.688 4.523 1 61.56 123 GLY B N 1
ATOM 3746 C CA . GLY B 1 123 ? 12.219 34.625 4.906 1 61.56 123 GLY B CA 1
ATOM 3747 C C . GLY B 1 123 ? 12.344 33.531 3.881 1 61.56 123 GLY B C 1
ATOM 3748 O O . GLY B 1 123 ? 11.852 33.656 2.756 1 61.56 123 GLY B O 1
ATOM 3749 N N . THR B 1 124 ? 13.25 32.719 4.211 1 70.38 124 THR B N 1
ATOM 3750 C CA . THR B 1 124 ? 13.508 31.531 3.383 1 70.38 124 THR B CA 1
ATOM 3751 C C . THR B 1 124 ? 12.297 30.609 3.369 1 70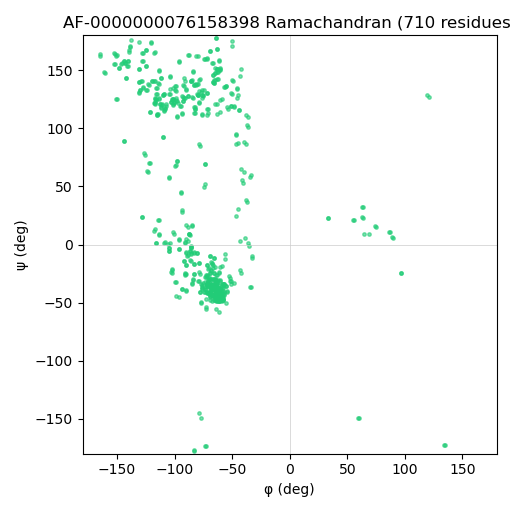.38 124 THR B C 1
ATOM 3753 O O . THR B 1 124 ? 11.742 30.281 4.422 1 70.38 124 THR B O 1
ATOM 3756 N N . GLN B 1 125 ? 11.844 30.406 2.232 1 77.31 125 GLN B N 1
ATOM 3757 C CA . GLN B 1 125 ? 10.742 29.469 2.07 1 77.31 125 GLN B CA 1
ATOM 3758 C C . GLN B 1 125 ? 11.25 28.047 1.821 1 77.31 125 GLN B C 1
ATOM 3760 O O . GLN B 1 125 ? 12.227 27.859 1.087 1 77.31 125 GLN B O 1
ATOM 3765 N N . ILE B 1 126 ? 10.625 27.141 2.572 1 84.5 126 ILE B N 1
ATOM 3766 C CA . ILE B 1 126 ? 10.953 25.75 2.357 1 84.5 126 ILE B CA 1
ATOM 3767 C C . ILE B 1 126 ? 9.773 25.031 1.69 1 84.5 126 ILE B C 1
ATOM 3769 O O . ILE B 1 126 ? 8.672 24.984 2.244 1 84.5 126 ILE B O 1
ATOM 3773 N N . ASP B 1 127 ? 9.992 24.578 0.482 1 85.31 127 ASP B N 1
ATOM 3774 C CA . ASP B 1 127 ? 9.039 23.75 -0.253 1 85.31 127 ASP B CA 1
ATOM 3775 C C . ASP B 1 127 ? 9.141 22.281 0.165 1 85.31 127 ASP B C 1
ATOM 3777 O O . ASP B 1 127 ? 10.133 21.609 -0.146 1 85.31 127 ASP B O 1
ATOM 3781 N N . MET B 1 128 ? 8.117 21.797 0.783 1 91.19 128 MET B N 1
ATOM 3782 C CA . MET B 1 128 ? 8.133 20.453 1.374 1 91.19 128 MET B CA 1
ATOM 3783 C C . MET B 1 128 ? 7.711 19.406 0.354 1 91.19 128 MET B C 1
ATOM 3785 O O . MET B 1 128 ? 7.633 18.219 0.675 1 91.19 128 MET B O 1
ATOM 3789 N N . SER B 1 129 ? 7.559 19.719 -0.898 1 87.31 129 SER B N 1
ATOM 3790 C CA . SER B 1 129 ? 6.895 18.891 -1.886 1 87.31 129 SER B CA 1
ATOM 3791 C C . SER B 1 129 ? 7.711 17.625 -2.186 1 87.31 129 SER B C 1
ATOM 3793 O O . SER B 1 129 ? 7.164 16.609 -2.607 1 87.31 129 SER B O 1
ATOM 3795 N N . GLU B 1 130 ? 9.039 17.719 -1.909 1 92.44 130 GLU B N 1
ATOM 3796 C CA . GLU B 1 130 ? 9.867 16.547 -2.201 1 92.44 130 GLU B CA 1
ATOM 3797 C C . GLU B 1 130 ? 9.914 15.594 -1.016 1 92.44 130 GLU B C 1
ATOM 3799 O O . GLU B 1 130 ? 10.438 14.484 -1.127 1 92.44 130 GLU B O 1
ATOM 3804 N N . LEU B 1 131 ? 9.414 15.992 0.095 1 95.88 131 LEU B N 1
ATOM 3805 C CA . LEU B 1 131 ? 9.258 15.156 1.276 1 95.88 131 LEU B CA 1
ATOM 3806 C C . LEU B 1 131 ? 7.84 14.609 1.372 1 95.88 131 LEU B C 1
ATOM 3808 O O . LEU B 1 131 ? 7.059 15.047 2.219 1 95.88 131 LEU B O 1
ATOM 3812 N N . ASN B 1 132 ? 7.566 13.664 0.459 1 96 132 ASN B N 1
ATOM 3813 C CA . ASN B 1 132 ? 6.191 13.211 0.274 1 96 132 ASN B CA 1
ATOM 3814 C C . ASN B 1 132 ? 6.086 11.688 0.339 1 96 132 ASN B C 1
ATOM 3816 O O . ASN B 1 132 ? 5.113 11.109 -0.144 1 96 132 ASN B O 1
ATOM 3820 N N . ASP B 1 133 ? 7.012 11.008 0.98 1 96.81 133 ASP B N 1
ATOM 3821 C CA . ASP B 1 133 ? 7.055 9.547 1.004 1 96.81 133 ASP B CA 1
ATOM 3822 C C . ASP B 1 133 ? 6.387 9 2.264 1 96.81 133 ASP B C 1
ATOM 3824 O O . ASP B 1 133 ? 6.266 9.703 3.266 1 96.81 133 ASP B O 1
ATOM 3828 N N . VAL B 1 134 ? 5.973 7.73 2.152 1 96.25 134 VAL B N 1
ATOM 3829 C CA . VAL B 1 134 ? 5.578 6.977 3.336 1 96.25 134 VAL B CA 1
ATOM 3830 C C . VAL B 1 134 ? 6.793 6.738 4.227 1 96.25 134 VAL B C 1
ATOM 3832 O O . VAL B 1 134 ? 7.918 6.617 3.736 1 96.25 134 VAL B O 1
ATOM 3835 N N . ILE B 1 135 ? 6.578 6.73 5.52 1 96.25 135 ILE B N 1
ATOM 3836 C CA . IL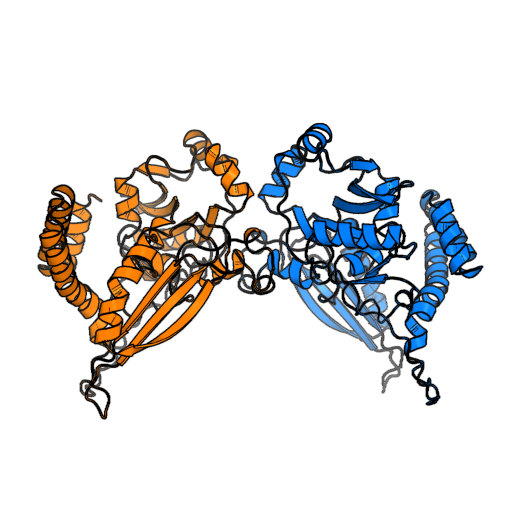E B 1 135 ? 7.609 6.395 6.492 1 96.25 135 ILE B CA 1
ATOM 3837 C C . ILE B 1 135 ? 7.215 5.125 7.246 1 96.25 135 ILE B C 1
ATOM 3839 O O . ILE B 1 135 ? 6.121 5.043 7.809 1 96.25 135 ILE B O 1
ATOM 3843 N N . HIS B 1 136 ? 8.055 4.121 7.242 1 93.81 136 HIS B N 1
ATOM 3844 C CA . HIS B 1 136 ? 7.777 2.895 7.988 1 93.81 136 HIS B CA 1
ATOM 3845 C C . HIS B 1 136 ? 7.91 3.121 9.492 1 93.81 136 HIS B C 1
ATOM 3847 O O . HIS B 1 136 ? 8.914 3.666 9.953 1 93.81 136 HIS B O 1
ATOM 3853 N N . ILE B 1 137 ? 6.934 2.699 10.164 1 94.31 137 ILE B N 1
ATOM 3854 C CA . ILE B 1 137 ? 6.914 2.838 11.617 1 94.31 137 ILE B CA 1
ATOM 3855 C C . ILE B 1 137 ? 7.594 1.632 12.258 1 94.31 137 ILE B C 1
ATOM 3857 O O . ILE B 1 137 ? 7.293 0.486 11.922 1 94.31 137 ILE B O 1
ATOM 3861 N N . ASN B 1 138 ? 8.547 1.921 13.133 1 94.25 138 ASN B N 1
ATOM 3862 C CA . ASN B 1 138 ? 9.141 0.849 13.922 1 94.25 138 ASN B CA 1
ATOM 3863 C C . ASN B 1 138 ? 8.164 0.324 14.977 1 94.25 138 ASN B C 1
ATOM 3865 O O . ASN B 1 138 ? 7.812 1.043 15.906 1 94.25 138 ASN B O 1
ATOM 3869 N N . ARG B 1 139 ? 7.828 -0.848 14.844 1 93.31 139 ARG B N 1
ATOM 3870 C CA . ARG B 1 139 ? 6.848 -1.472 15.727 1 93.31 139 ARG B CA 1
ATOM 3871 C C . ARG B 1 139 ? 7.285 -1.378 17.188 1 93.31 139 ARG B C 1
ATOM 3873 O O . ARG B 1 139 ? 6.453 -1.241 18.078 1 93.31 139 ARG B O 1
ATOM 3880 N N . ASN B 1 140 ? 8.516 -1.44 17.406 1 94.19 140 ASN B N 1
ATOM 3881 C CA . ASN B 1 140 ? 9.047 -1.549 18.766 1 94.19 140 ASN B CA 1
ATOM 3882 C C . ASN B 1 140 ? 8.891 -0.242 19.531 1 94.19 140 ASN B C 1
ATOM 3884 O O . ASN B 1 140 ? 9 -0.223 20.766 1 94.19 140 ASN B O 1
ATOM 3888 N N . VAL B 1 141 ? 8.664 0.832 18.859 1 96.88 141 VAL B N 1
ATOM 3889 C CA . VAL B 1 141 ? 8.516 2.102 19.578 1 96.88 141 VAL B CA 1
ATOM 3890 C C . VAL B 1 141 ? 7.062 2.275 20.016 1 96.88 141 VAL B C 1
ATOM 3892 O O . VAL B 1 141 ? 6.762 3.152 20.828 1 96.88 141 VAL B O 1
ATOM 3895 N N . LEU B 1 142 ? 6.148 1.474 19.484 1 96.38 142 LEU B N 1
ATOM 3896 C CA . LEU B 1 142 ? 4.727 1.598 19.781 1 96.38 142 LEU B CA 1
ATOM 3897 C C . LEU B 1 142 ? 4.375 0.87 21.078 1 96.38 142 LEU B C 1
ATOM 3899 O O . LEU B 1 142 ? 5 -0.138 21.406 1 96.38 142 LEU B O 1
ATOM 3903 N N . ASN B 1 143 ? 3.393 1.415 21.75 1 94.88 143 ASN B N 1
ATOM 3904 C CA . ASN B 1 143 ? 2.848 0.627 22.859 1 94.88 143 ASN B CA 1
ATOM 3905 C C . ASN B 1 143 ? 2.09 -0.597 22.344 1 94.88 143 ASN B C 1
ATOM 3907 O O . ASN B 1 143 ? 1.809 -0.707 21.156 1 94.88 143 ASN B O 1
ATOM 3911 N N . ALA B 1 144 ? 1.761 -1.555 23.172 1 88.94 144 ALA B N 1
ATOM 3912 C CA . ALA B 1 144 ? 1.25 -2.871 22.797 1 88.94 144 ALA B CA 1
ATOM 3913 C C . ALA B 1 144 ? -0.031 -2.752 21.984 1 88.94 144 ALA B C 1
ATOM 3915 O O . ALA B 1 144 ? -0.186 -3.424 20.953 1 88.94 144 ALA B O 1
ATOM 3916 N N . VAL B 1 145 ? -0.976 -1.935 22.328 1 88.06 145 VAL B N 1
ATOM 3917 C CA . VAL B 1 145 ? -2.264 -1.771 21.672 1 88.06 145 VAL B CA 1
ATOM 3918 C C . VAL B 1 145 ? -2.049 -1.268 20.25 1 88.06 145 VAL B C 1
ATOM 3920 O O . VAL B 1 145 ? -2.67 -1.766 19.297 1 88.06 145 VAL B O 1
ATOM 3923 N N . ASN B 1 146 ? -1.159 -0.389 20.125 1 92.75 146 ASN B N 1
ATOM 3924 C CA . ASN B 1 146 ? -0.961 0.246 18.812 1 92.75 146 ASN B CA 1
ATOM 3925 C C . ASN B 1 146 ? -0.067 -0.595 17.906 1 92.75 146 ASN B C 1
ATOM 3927 O O . ASN B 1 146 ? -0.066 -0.417 16.688 1 92.75 146 ASN B O 1
ATOM 3931 N N . GLN B 1 147 ? 0.678 -1.562 18.453 1 91.44 147 GLN B N 1
ATOM 3932 C CA . GLN B 1 147 ? 1.371 -2.547 17.641 1 91.44 147 GLN B CA 1
ATOM 3933 C C . GLN B 1 147 ? 0.382 -3.385 16.828 1 91.44 147 GLN B C 1
ATOM 3935 O O . GLN B 1 147 ? 0.616 -3.672 15.656 1 91.44 147 GLN B O 1
ATOM 3940 N N . GLU B 1 148 ? -0.709 -3.699 17.359 1 86.88 148 GLU B N 1
ATOM 3941 C CA . GLU B 1 148 ? -1.756 -4.449 16.672 1 86.88 148 GLU B CA 1
ATOM 3942 C C . GLU B 1 148 ? -2.385 -3.623 15.562 1 86.88 148 GLU B C 1
ATOM 3944 O O . GLU B 1 148 ? -2.691 -4.148 14.484 1 86.88 148 GLU B O 1
ATOM 3949 N N . MET B 1 149 ? -2.496 -2.383 15.828 1 89 149 MET B N 1
ATOM 3950 C CA . MET B 1 149 ? -3.088 -1.49 14.836 1 89 149 MET B CA 1
ATOM 3951 C C . MET B 1 149 ? -2.174 -1.336 13.625 1 89 149 MET B C 1
ATOM 3953 O O . MET B 1 149 ? -2.648 -1.17 12.5 1 89 149 MET B O 1
ATOM 3957 N N . LEU B 1 150 ? -0.892 -1.452 13.828 1 90.38 150 LEU B N 1
ATOM 3958 C CA . LEU B 1 150 ? 0.089 -1.374 12.75 1 90.38 150 LEU B CA 1
ATOM 3959 C C . LEU B 1 150 ? -0.046 -2.564 11.805 1 90.38 150 LEU B C 1
ATOM 3961 O O . LEU B 1 150 ? 0.071 -2.41 10.586 1 90.38 150 LEU B O 1
ATOM 3965 N N . ASP B 1 151 ? -0.377 -3.707 12.32 1 83.75 151 ASP B N 1
ATOM 3966 C CA . ASP B 1 151 ? -0.488 -4.938 11.547 1 83.75 151 ASP B CA 1
ATOM 3967 C C . ASP B 1 151 ? -1.587 -4.824 10.492 1 83.75 151 ASP B C 1
ATOM 3969 O O . ASP B 1 151 ? -1.452 -5.355 9.383 1 83.75 151 ASP B O 1
ATOM 3973 N N . ASN B 1 152 ? -2.576 -4.152 10.75 1 78.94 152 ASN B N 1
ATOM 3974 C CA . ASN B 1 152 ? -3.719 -4.035 9.852 1 78.94 152 ASN B CA 1
ATOM 3975 C C . ASN B 1 152 ? -3.695 -2.715 9.086 1 78.94 152 ASN B C 1
ATOM 3977 O O . ASN B 1 152 ? -4.711 -2.295 8.531 1 78.94 152 ASN B O 1
ATOM 3981 N N . ARG B 1 153 ? -2.596 -1.999 9.164 1 87.31 153 ARG B N 1
ATOM 3982 C CA . ARG B 1 153 ? -2.373 -0.736 8.469 1 87.31 153 ARG B CA 1
ATOM 3983 C C . ARG B 1 153 ? -3.357 0.329 8.938 1 87.31 153 ARG B C 1
ATOM 3985 O O . ARG B 1 153 ? -3.812 1.154 8.148 1 87.31 153 ARG B O 1
ATOM 3992 N N . MET B 1 154 ? -3.684 0.197 10.18 1 91.69 154 MET B N 1
ATOM 3993 C CA . MET B 1 154 ? -4.621 1.17 10.734 1 91.69 154 MET B CA 1
ATOM 3994 C C . MET B 1 154 ? -3.885 2.41 11.234 1 91.69 154 MET B C 1
ATOM 3996 O O . MET B 1 154 ? -4.512 3.357 11.711 1 91.69 154 MET B O 1
ATOM 4000 N N . ILE B 1 155 ? -2.596 2.338 11.188 1 94.75 155 ILE B N 1
ATOM 4001 C CA . ILE B 1 155 ? -1.72 3.475 11.445 1 94.75 155 ILE B CA 1
ATOM 4002 C C . ILE B 1 155 ? -0.728 3.637 10.297 1 94.75 155 ILE B C 1
ATOM 4004 O O . ILE B 1 155 ? -0.178 2.652 9.797 1 94.75 155 ILE B O 1
ATOM 4008 N N . CYS B 1 156 ? -0.512 4.797 9.828 1 94.44 156 CYS B N 1
ATOM 4009 C CA . CYS B 1 156 ? 0.453 5.062 8.766 1 94.44 156 CYS B CA 1
ATOM 4010 C C . CYS B 1 156 ? 1.161 6.395 9 1 94.44 156 CYS B C 1
ATOM 4012 O O . CYS B 1 156 ? 0.65 7.258 9.711 1 94.44 156 CYS B O 1
ATOM 4014 N N . CYS B 1 157 ? 2.287 6.539 8.469 1 96.88 157 CYS B N 1
ATOM 4015 C CA . CYS B 1 157 ? 3.109 7.734 8.625 1 96.88 157 CYS B CA 1
ATOM 4016 C C . CYS B 1 157 ? 3.604 8.234 7.273 1 96.88 157 CYS B C 1
ATOM 4018 O O . CYS B 1 157 ? 4.062 7.449 6.445 1 96.88 157 CYS B O 1
ATOM 4020 N N . PHE B 1 158 ? 3.428 9.508 7.043 1 96.75 158 PHE B N 1
ATOM 4021 C CA . PHE B 1 158 ? 3.895 10.125 5.809 1 96.75 158 PHE B CA 1
ATOM 4022 C C . PHE B 1 158 ? 4.695 11.391 6.109 1 96.75 158 PHE B C 1
ATOM 4024 O O . PHE B 1 158 ? 4.457 12.055 7.117 1 96.75 158 PHE B O 1
ATOM 4031 N N . GLU B 1 159 ? 5.609 11.688 5.23 1 97.25 159 GLU B N 1
ATOM 4032 C CA . GLU B 1 159 ? 6.23 13.008 5.234 1 97.25 159 GLU B CA 1
ATOM 4033 C C . GLU B 1 159 ? 5.195 14.102 4.992 1 97.25 159 GLU B C 1
ATOM 4035 O O . GLU B 1 159 ? 4.211 13.891 4.277 1 97.25 159 GLU B O 1
ATOM 4040 N N . ALA B 1 160 ? 5.445 15.227 5.527 1 93.88 160 ALA B N 1
ATOM 4041 C CA . ALA B 1 160 ? 4.441 16.281 5.617 1 93.88 160 ALA B CA 1
ATOM 4042 C C . ALA B 1 160 ? 4.148 16.875 4.242 1 93.88 160 ALA B C 1
ATOM 4044 O O . ALA B 1 160 ? 3.119 17.531 4.051 1 93.88 160 ALA B O 1
ATOM 4045 N N . GLY B 1 161 ? 5.008 16.734 3.305 1 93.38 161 GLY B N 1
ATOM 4046 C CA . GLY B 1 161 ? 4.789 17.266 1.967 1 93.38 161 GLY B CA 1
ATOM 4047 C C . GLY B 1 161 ? 3.896 16.375 1.118 1 93.38 161 GLY B C 1
ATOM 4048 O O . GLY B 1 161 ? 3.486 16.766 0.023 1 93.38 161 GLY B O 1
ATOM 4049 N N . ALA B 1 162 ? 3.547 15.18 1.601 1 94.56 162 ALA B N 1
ATOM 4050 C CA . ALA B 1 162 ? 2.643 14.297 0.864 1 94.56 162 ALA B CA 1
ATOM 4051 C C . ALA B 1 162 ? 1.268 14.938 0.698 1 94.56 162 ALA B C 1
ATOM 4053 O O . ALA B 1 162 ? 0.776 15.609 1.607 1 94.56 162 ALA B O 1
ATOM 4054 N N . THR B 1 163 ? 0.678 14.727 -0.428 1 90.19 163 THR B N 1
ATOM 4055 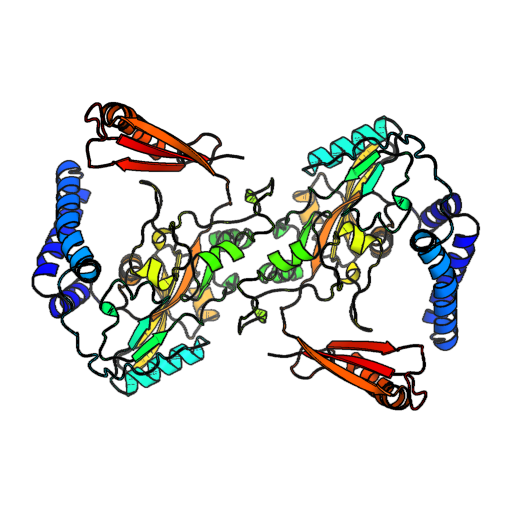C CA . THR B 1 163 ? -0.683 15.203 -0.66 1 90.19 163 THR B CA 1
ATOM 4056 C C . THR B 1 163 ? -1.702 14.164 -0.198 1 90.19 163 THR B C 1
ATOM 4058 O O . THR B 1 163 ? -1.354 13.008 0.036 1 90.19 163 THR B O 1
ATOM 4061 N N . LEU B 1 164 ? -2.891 14.625 -0.051 1 89.69 164 LEU B N 1
ATOM 4062 C CA . LEU B 1 164 ? -3.971 13.695 0.252 1 89.69 164 LEU B CA 1
ATOM 4063 C C . LEU B 1 164 ? -4.09 12.625 -0.83 1 89.69 164 LEU B C 1
ATOM 4065 O O . LEU B 1 164 ? -4.398 11.469 -0.536 1 89.69 164 LEU B O 1
ATOM 4069 N N . ALA B 1 165 ? -3.828 12.984 -2.027 1 87.88 165 ALA B N 1
ATOM 4070 C CA . ALA B 1 165 ? -3.852 12.031 -3.133 1 87.88 165 ALA B CA 1
ATOM 4071 C C . ALA B 1 165 ? -2.803 10.945 -2.941 1 87.88 165 ALA B C 1
ATOM 4073 O O . ALA B 1 165 ? -3.066 9.766 -3.201 1 87.88 165 ALA B O 1
ATOM 4074 N N . HIS B 1 166 ? -1.626 11.344 -2.494 1 93.12 166 HIS B N 1
ATOM 4075 C CA . HIS B 1 166 ? -0.578 10.375 -2.189 1 93.12 166 HIS B CA 1
ATOM 4076 C C . HIS B 1 166 ? -1.045 9.367 -1.145 1 93.12 166 HIS B C 1
ATOM 4078 O O . HIS B 1 166 ? -0.905 8.156 -1.337 1 93.12 166 HIS B O 1
ATOM 4084 N N . VAL B 1 167 ? -1.595 9.906 -0.146 1 94.31 167 VAL B N 1
ATOM 4085 C CA . VAL B 1 167 ? -2.023 9.07 0.971 1 94.31 167 VAL B CA 1
ATOM 4086 C C . VAL B 1 167 ? -3.125 8.117 0.512 1 94.31 167 VAL B C 1
ATOM 4088 O O . VAL B 1 167 ? -3.074 6.922 0.792 1 94.31 167 VAL B O 1
ATOM 4091 N N . GLN B 1 168 ? -4.055 8.688 -0.216 1 92.25 168 GLN B N 1
ATOM 4092 C CA . GLN B 1 168 ? -5.16 7.875 -0.711 1 92.25 168 GLN B CA 1
ATOM 4093 C C . GLN B 1 168 ? -4.656 6.738 -1.593 1 92.25 168 GLN B C 1
ATOM 4095 O O . GLN B 1 168 ? -5.094 5.594 -1.446 1 92.25 168 GLN B O 1
ATOM 4100 N N . GLU B 1 169 ? -3.818 7.059 -2.473 1 92.81 169 GLU B N 1
ATOM 4101 C CA . GLU B 1 169 ? -3.303 6.062 -3.406 1 92.81 169 GLU B CA 1
ATOM 4102 C C . GLU B 1 169 ? -2.531 4.969 -2.674 1 92.81 169 GLU B C 1
ATOM 4104 O O . GLU B 1 169 ? -2.627 3.791 -3.027 1 92.81 169 GLU B O 1
ATOM 4109 N N . TYR B 1 170 ? -1.769 5.355 -1.721 1 95.38 170 TYR B N 1
ATOM 4110 C CA . TYR B 1 170 ? -0.993 4.387 -0.952 1 95.38 170 TYR B CA 1
ATOM 4111 C C . TYR B 1 170 ? -1.907 3.453 -0.168 1 95.38 170 TYR B C 1
ATOM 4113 O O . TYR B 1 170 ? -1.668 2.244 -0.109 1 95.38 170 TYR B O 1
ATOM 4121 N N . LEU B 1 171 ? -2.922 4.023 0.439 1 95.19 171 LEU B N 1
ATOM 4122 C CA . LEU B 1 171 ? -3.818 3.268 1.304 1 95.19 171 LEU B CA 1
ATOM 4123 C C . LEU B 1 171 ? -4.734 2.367 0.482 1 95.19 171 LEU B C 1
ATOM 4125 O O . LEU B 1 171 ? -5.074 1.261 0.91 1 95.19 171 LEU B O 1
ATOM 4129 N N . TRP B 1 172 ? -5.152 2.854 -0.592 1 95.25 172 TRP B N 1
ATOM 4130 C CA . TRP B 1 172 ? -6.062 2.135 -1.479 1 95.25 172 TRP B CA 1
ATOM 4131 C C . TRP B 1 172 ? -5.738 2.424 -2.941 1 95.25 172 TRP B C 1
ATOM 4133 O O . TRP B 1 172 ? -6.352 3.295 -3.559 1 95.25 172 TRP B O 1
ATOM 4143 N N . PRO B 1 173 ? -4.84 1.61 -3.529 1 92.31 173 PRO B N 1
ATOM 4144 C CA . PRO B 1 173 ? -4.438 1.855 -4.918 1 92.31 173 PRO B CA 1
ATOM 4145 C C . PRO B 1 173 ? -5.605 1.768 -5.895 1 92.31 173 PRO B C 1
ATOM 4147 O O . PRO B 1 173 ? -6.543 0.994 -5.676 1 92.31 173 PRO B O 1
ATOM 4150 N N . LEU B 1 174 ? -5.523 2.492 -6.977 1 85.19 174 LEU B N 1
ATOM 4151 C CA . LEU B 1 174 ? -6.598 2.688 -7.945 1 85.19 174 LEU B CA 1
ATOM 4152 C C . LEU B 1 174 ? -7.066 1.354 -8.516 1 85.19 174 LEU B C 1
ATOM 4154 O O . LEU B 1 174 ? -8.266 1.134 -8.688 1 85.19 174 LEU B O 1
ATOM 4158 N N . GLY B 1 175 ? -6.219 0.5 -8.719 1 83.88 175 GLY B N 1
ATOM 4159 C CA . GLY B 1 175 ? -6.535 -0.769 -9.352 1 83.88 175 GLY B CA 1
ATOM 4160 C C . GLY B 1 175 ? -7.387 -1.675 -8.484 1 83.88 175 GLY B C 1
ATOM 4161 O O . GLY B 1 175 ? -7.953 -2.656 -8.977 1 83.88 175 GLY B O 1
ATOM 4162 N N . PHE B 1 176 ? -7.559 -1.312 -7.211 1 92.94 176 PHE B N 1
ATOM 4163 C CA . PHE B 1 176 ? -8.297 -2.162 -6.285 1 92.94 176 PHE B CA 1
ATOM 4164 C C . PHE B 1 176 ? -9.594 -1.491 -5.848 1 92.94 176 PHE B C 1
ATOM 4166 O O . PHE B 1 176 ? -10.32 -2.018 -5.004 1 92.94 176 PHE B O 1
ATOM 4173 N N . ARG B 1 177 ? -9.922 -0.404 -6.477 1 90.69 177 ARG B N 1
ATOM 4174 C CA . ARG B 1 177 ? -11.031 0.389 -5.965 1 90.69 177 ARG B CA 1
ATOM 4175 C C . ARG B 1 177 ? -12.359 -0.103 -6.531 1 90.69 177 ARG B C 1
ATOM 4177 O O . ARG B 1 177 ? -13.414 0.491 -6.273 1 90.69 177 ARG B O 1
ATOM 4184 N N . THR B 1 178 ? -12.398 -1.238 -7.234 1 86.44 178 THR B N 1
ATOM 4185 C CA . THR B 1 178 ? -13.625 -1.91 -7.656 1 86.44 178 THR B CA 1
ATOM 4186 C C . THR B 1 178 ? -13.766 -3.266 -6.969 1 86.44 178 THR B C 1
ATOM 4188 O O . THR B 1 178 ? -14.539 -4.113 -7.406 1 86.44 178 THR B O 1
ATOM 4191 N N . THR B 1 179 ? -13.109 -3.391 -5.922 1 90.75 179 THR B N 1
ATOM 4192 C CA . THR B 1 179 ? -13.062 -4.645 -5.18 1 90.75 179 THR B CA 1
ATOM 4193 C C . THR B 1 179 ? -14.391 -4.914 -4.484 1 90.75 179 THR B C 1
ATOM 4195 O O . THR B 1 179 ? -15.18 -3.99 -4.258 1 90.75 179 THR B O 1
ATOM 4198 N N . ARG B 1 180 ? -14.578 -6.152 -4.156 1 90.06 180 ARG B N 1
ATOM 4199 C CA . ARG B 1 180 ? -15.719 -6.555 -3.346 1 90.06 180 ARG B CA 1
ATOM 4200 C C . ARG B 1 180 ? -15.336 -6.652 -1.872 1 90.06 180 ARG B C 1
ATOM 4202 O O . ARG B 1 180 ? -16.188 -6.906 -1.02 1 90.06 180 ARG B O 1
ATOM 4209 N N . ASN B 1 181 ? -14.055 -6.438 -1.589 1 93.69 181 ASN B N 1
ATOM 4210 C CA . ASN B 1 181 ? -13.539 -6.531 -0.23 1 93.69 181 ASN B CA 1
ATOM 4211 C C . ASN B 1 181 ? -12.844 -5.238 0.199 1 93.69 181 ASN B C 1
ATOM 4213 O O . ASN B 1 181 ? -11.664 -5.246 0.548 1 93.69 181 ASN B O 1
ATOM 4217 N N . PRO B 1 182 ? -13.633 -4.137 0.26 1 92.56 182 PRO B N 1
ATOM 4218 C CA . PRO B 1 182 ? -12.992 -2.857 0.576 1 92.56 182 PRO B CA 1
ATOM 4219 C C . PRO B 1 182 ? -12.328 -2.854 1.952 1 92.56 182 PRO B C 1
ATOM 4221 O O . PRO B 1 182 ? -11.375 -2.107 2.178 1 92.56 182 PRO B O 1
ATOM 4224 N N . GLU B 1 183 ? -12.781 -3.709 2.857 1 92.69 183 GLU B N 1
ATOM 4225 C CA . GLU B 1 183 ? -12.242 -3.746 4.215 1 92.69 183 GLU B CA 1
ATOM 4226 C C . GLU B 1 183 ? -10.781 -4.203 4.215 1 92.69 183 GLU B C 1
ATOM 4228 O O . GLU B 1 183 ? -10.086 -4.059 5.219 1 92.69 183 GLU B O 1
ATOM 4233 N N . ARG B 1 184 ? -10.305 -4.711 3.074 1 94.94 184 ARG B N 1
ATOM 4234 C CA . ARG B 1 184 ? -8.914 -5.137 2.973 1 94.94 184 ARG B CA 1
ATOM 4235 C C . ARG B 1 184 ? -8 -3.953 2.67 1 94.94 184 ARG B C 1
ATOM 4237 O O . ARG B 1 184 ? -6.773 -4.086 2.686 1 94.94 184 ARG B O 1
ATOM 4244 N N . TYR B 1 185 ? -8.594 -2.869 2.43 1 94.81 185 TYR B N 1
ATOM 4245 C CA . TYR B 1 185 ? -7.883 -1.624 2.164 1 94.81 185 TYR B CA 1
ATOM 4246 C C . TYR B 1 185 ? -8.25 -0.557 3.188 1 94.81 185 TYR B C 1
ATOM 4248 O O . TYR B 1 185 ? -9.055 -0.804 4.09 1 94.81 185 TYR B O 1
ATOM 4256 N N . ARG B 1 186 ? -7.531 0.561 3.059 1 95.19 186 ARG B N 1
ATOM 4257 C CA . ARG B 1 186 ? -7.73 1.6 4.066 1 95.19 186 ARG B CA 1
ATOM 4258 C C . ARG B 1 186 ? -8.031 2.945 3.412 1 95.19 186 ARG B C 1
ATOM 4260 O O . ARG B 1 186 ? -7.715 3.154 2.238 1 95.19 186 ARG B O 1
ATOM 4267 N N . VAL B 1 187 ? -8.648 3.795 4.191 1 92.38 187 VAL B N 1
ATOM 4268 C CA . VAL B 1 187 ? -8.875 5.188 3.814 1 92.38 187 VAL B CA 1
ATOM 4269 C C . VAL B 1 187 ? -8.75 6.086 5.043 1 92.38 187 VAL B C 1
ATOM 4271 O O . VAL B 1 187 ? -8.766 5.602 6.176 1 92.38 187 VAL B O 1
ATOM 4274 N N . LEU B 1 188 ? -8.492 7.301 4.762 1 89.19 188 LEU B N 1
ATOM 4275 C CA . LEU B 1 188 ? -8.617 8.273 5.84 1 89.19 188 LEU B CA 1
ATOM 4276 C C . LEU B 1 188 ? -10.07 8.422 6.27 1 89.19 188 LEU B C 1
ATOM 4278 O O . LEU B 1 188 ? -10.977 8.406 5.43 1 89.19 188 LEU B O 1
ATOM 4282 N N . PRO B 1 189 ? -10.312 8.531 7.57 1 81.62 189 PRO B N 1
ATOM 4283 C CA . PRO B 1 189 ? -11.688 8.664 8.047 1 81.62 189 PRO B CA 1
ATOM 4284 C C . PRO B 1 189 ? -12.43 9.836 7.414 1 81.62 189 PRO B C 1
ATOM 4286 O O . PRO B 1 189 ? -13.656 9.797 7.281 1 81.62 189 PRO B O 1
ATOM 4289 N N . ASN B 1 190 ? -11.727 10.906 7.176 1 76.25 190 ASN B N 1
ATOM 4290 C CA . ASN B 1 190 ? -12.273 12.094 6.527 1 76.25 190 ASN B CA 1
ATOM 4291 C C . ASN B 1 190 ? -11.266 12.734 5.586 1 76.25 190 ASN B C 1
ATOM 4293 O O . ASN B 1 190 ? -10.055 12.656 5.82 1 76.25 190 ASN B O 1
ATOM 4297 N N . GLN B 1 191 ? -11.82 13.242 4.473 1 68.94 191 GLN B N 1
ATOM 4298 C CA . GLN B 1 191 ? -10.922 13.922 3.545 1 68.94 191 GLN B CA 1
ATOM 4299 C C . GLN B 1 191 ? -11.617 15.078 2.846 1 68.94 191 GLN B C 1
ATOM 4301 O O . GLN B 1 191 ? -12.852 15.133 2.797 1 68.94 191 GLN B O 1
ATOM 4306 N N . THR B 1 192 ? -10.758 15.906 2.473 1 66.56 192 THR B N 1
ATOM 4307 C CA . THR B 1 192 ? -11.266 17.047 1.726 1 66.56 192 THR B CA 1
ATOM 4308 C C . THR B 1 192 ? -11.664 16.641 0.31 1 66.56 192 THR B C 1
ATOM 4310 O O . THR B 1 192 ? -11.289 15.562 -0.158 1 66.56 192 THR B O 1
ATOM 4313 N N . GLY B 1 193 ? -12.5 17.453 -0.28 1 67.44 193 GLY B N 1
ATOM 4314 C CA . GLY B 1 193 ? -12.844 17.234 -1.678 1 67.44 193 GLY B CA 1
ATOM 4315 C C . GLY B 1 193 ? -11.656 17.375 -2.611 1 67.44 193 GLY B C 1
ATOM 4316 O O . GLY B 1 193 ? -11.562 16.672 -3.623 1 67.44 193 GLY B O 1
ATOM 4317 N N . CYS B 1 194 ? -10.75 18.281 -2.256 1 69.44 194 CYS B N 1
ATOM 4318 C CA . CYS B 1 194 ? -9.523 18.453 -3.031 1 69.44 194 CYS B CA 1
ATOM 4319 C C . CYS B 1 194 ? -8.406 17.578 -2.5 1 69.44 194 CYS B C 1
ATOM 4321 O O . CYS B 1 194 ? -8.055 17.656 -1.322 1 69.44 194 CYS B O 1
ATOM 4323 N N . THR B 1 195 ? -7.828 16.797 -3.375 1 78.75 195 THR B N 1
ATOM 4324 C CA . THR B 1 195 ? -6.875 15.805 -2.895 1 78.75 195 THR B CA 1
ATOM 4325 C C . THR B 1 195 ? -5.441 16.234 -3.205 1 78.75 195 THR B C 1
ATOM 4327 O O . THR B 1 195 ? -4.488 15.609 -2.746 1 78.75 195 THR B O 1
ATOM 4330 N N . ASN B 1 196 ? -5.262 17.359 -3.885 1 79.12 196 ASN B N 1
ATOM 4331 C CA . ASN B 1 196 ? -3.914 17.812 -4.219 1 79.12 196 ASN B CA 1
ATOM 4332 C C . ASN B 1 196 ? -3.367 18.781 -3.174 1 79.12 196 ASN B C 1
ATOM 4334 O O . ASN B 1 196 ? -2.547 19.641 -3.488 1 79.12 196 ASN B O 1
ATOM 4338 N N . LEU B 1 197 ? -3.822 18.656 -1.964 1 81.44 197 LEU B N 1
ATOM 4339 C CA . LEU B 1 197 ? -3.348 19.438 -0.83 1 81.44 197 LEU B CA 1
ATOM 4340 C C . LEU B 1 197 ? -2.379 18.625 0.027 1 81.44 197 LEU B C 1
ATOM 4342 O O . LEU B 1 197 ? -2.619 17.453 0.297 1 81.44 197 LEU B O 1
ATOM 4346 N N . SER B 1 198 ? -1.299 19.328 0.356 1 86.69 198 SER B N 1
ATOM 4347 C CA . SER B 1 198 ? -0.327 18.656 1.214 1 86.69 198 SER B CA 1
ATOM 4348 C C . SER B 1 198 ? -0.895 18.406 2.607 1 86.69 198 SER B C 1
ATOM 4350 O O . SER B 1 198 ? -1.798 19.125 3.051 1 86.69 198 SER B O 1
ATOM 4352 N N . LEU B 1 199 ? -0.331 17.438 3.254 1 88.81 199 LEU B N 1
ATOM 4353 C CA . LEU B 1 199 ? -0.731 17.156 4.625 1 88.81 199 LEU B CA 1
ATOM 4354 C C . LEU B 1 199 ? -0.456 18.344 5.535 1 88.81 199 LEU B C 1
ATOM 4356 O O . LEU B 1 199 ? -1.31 18.734 6.336 1 88.81 199 LEU B O 1
ATOM 4360 N N . SER B 1 200 ? 0.751 18.844 5.414 1 83.12 200 SER B N 1
ATOM 4361 C CA . SER B 1 200 ? 1.104 19.984 6.258 1 83.12 200 SER B CA 1
ATOM 4362 C C . SER B 1 200 ? 0.146 21.156 6.043 1 83.12 200 SER B C 1
ATOM 4364 O O . SER B 1 200 ? -0.333 21.75 7.008 1 83.12 200 SER B O 1
ATOM 4366 N N . GLY B 1 201 ? -0.09 21.438 4.781 1 75.88 201 GLY B N 1
ATOM 4367 C CA . GLY B 1 201 ? -1.012 22.531 4.492 1 75.88 201 GLY B CA 1
ATOM 4368 C C . GLY B 1 201 ? -2.424 22.25 4.977 1 75.88 201 GLY B C 1
ATOM 4369 O O . GLY B 1 201 ? -3.08 23.141 5.52 1 75.88 201 GLY B O 1
ATOM 4370 N N . THR B 1 202 ? -2.883 21.078 4.816 1 78.12 202 THR B N 1
ATOM 4371 C CA . THR B 1 202 ? -4.242 20.688 5.176 1 78.12 202 THR B CA 1
ATOM 4372 C C . THR B 1 202 ? -4.418 20.688 6.691 1 78.12 202 THR B C 1
ATOM 4374 O O . THR B 1 202 ? -5.422 21.188 7.207 1 78.12 202 THR B O 1
ATOM 4377 N N . ILE B 1 203 ? -3.473 20.172 7.383 1 79.69 203 ILE B N 1
ATOM 4378 C CA . ILE B 1 203 ? -3.578 20.016 8.828 1 79.69 203 ILE B CA 1
ATOM 4379 C C . ILE B 1 203 ? -3.328 21.344 9.523 1 79.69 203 ILE B C 1
ATOM 4381 O O . ILE B 1 203 ? -4.031 21.703 10.469 1 79.69 203 ILE B O 1
ATOM 4385 N N . ALA B 1 204 ? -2.352 22.078 9.023 1 69.38 204 ALA B N 1
ATOM 4386 C CA . ALA B 1 204 ? -1.989 23.344 9.641 1 69.38 204 ALA B CA 1
ATOM 4387 C C . ALA B 1 204 ? -3.129 24.359 9.531 1 69.38 204 ALA B C 1
ATOM 4389 O O . ALA B 1 204 ? -3.285 25.219 10.391 1 69.38 204 ALA B O 1
ATOM 4390 N N . THR B 1 205 ? -3.924 24.219 8.453 1 62.59 205 THR B N 1
ATOM 4391 C CA . THR B 1 205 ? -4.977 25.203 8.227 1 62.59 205 THR B CA 1
ATOM 4392 C C . THR B 1 205 ? -6.309 24.703 8.781 1 62.59 205 THR B C 1
ATOM 4394 O O . THR B 1 205 ? -7.32 25.406 8.688 1 62.59 205 THR B O 1
ATOM 4397 N N . GLY B 1 206 ? -6.316 23.562 9.422 1 61.19 206 GLY B N 1
ATOM 4398 C CA . GLY B 1 206 ? -7.539 23.016 9.992 1 61.19 206 GLY B CA 1
ATOM 4399 C C . GLY B 1 206 ? -8.586 22.688 8.945 1 61.19 206 GLY B C 1
ATOM 4400 O O . GLY B 1 206 ? -9.789 22.828 9.203 1 61.19 206 GLY B O 1
ATOM 4401 N N . ALA B 1 207 ? -8.133 22.484 7.723 1 51 207 ALA B N 1
ATOM 4402 C CA . ALA B 1 207 ? -9.078 22.109 6.68 1 51 207 ALA B CA 1
ATOM 4403 C C . ALA B 1 207 ? -9.992 20.969 7.148 1 51 207 ALA 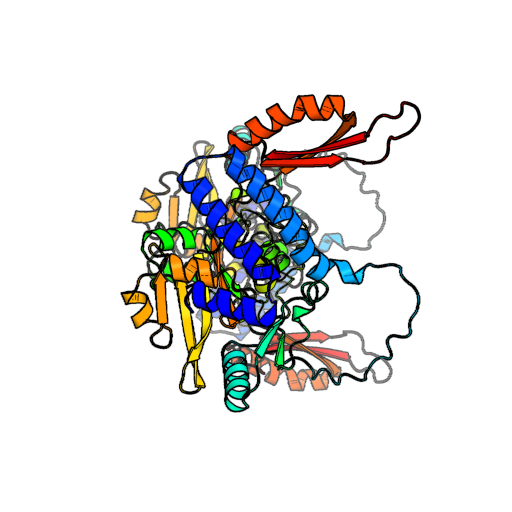B C 1
ATOM 4405 O O . ALA B 1 207 ? -9.555 20.062 7.859 1 51 207 ALA B O 1
ATOM 4406 N N . HIS B 1 208 ? -11.359 21.297 7.176 1 50.56 208 HIS B N 1
ATOM 4407 C CA . HIS B 1 208 ? -12.328 20.312 7.641 1 50.56 208 HIS B CA 1
ATOM 4408 C C . HIS B 1 208 ? -13 19.594 6.469 1 50.56 208 HIS B C 1
ATOM 4410 O O . HIS B 1 208 ? -13.016 20.125 5.352 1 50.56 208 HIS B O 1
ATOM 4416 N N . GLY B 1 209 ? -13.109 18.281 6.461 1 47.75 209 GLY B N 1
ATOM 4417 C CA . GLY B 1 209 ? -13.969 17.547 5.543 1 47.75 209 GLY B CA 1
ATOM 4418 C C . GLY B 1 209 ? -15.445 17.672 5.867 1 47.75 209 GLY B C 1
ATOM 4419 O O . GLY B 1 209 ? -15.852 18.625 6.531 1 47.75 209 GLY B O 1
ATOM 4420 N N . ASN B 1 210 ? -16.25 16.938 5.16 1 46.62 210 ASN B N 1
ATOM 4421 C CA . ASN B 1 210 ? -17.688 16.906 5.352 1 46.62 210 ASN B CA 1
ATOM 4422 C C . ASN B 1 210 ? -18.078 16.031 6.543 1 46.62 210 ASN B C 1
ATOM 4424 O O . ASN B 1 210 ? -17.359 15.086 6.883 1 46.62 210 ASN B O 1
ATOM 4428 N N . GLY B 1 211 ? -19.094 16.438 7.344 1 48.03 211 GLY B N 1
ATOM 4429 C CA . GLY B 1 211 ? -19.703 15.625 8.383 1 48.03 211 GLY B CA 1
ATOM 4430 C C . GLY B 1 211 ? -19.594 16.25 9.766 1 48.03 211 GLY B C 1
ATOM 4431 O O . GLY B 1 211 ? -18.516 16.719 10.156 1 48.03 211 GLY B O 1
ATOM 4432 N N . LEU B 1 212 ? -20.703 16.359 10.406 1 47.06 212 LEU B N 1
ATOM 4433 C CA . LEU B 1 212 ? -20.828 17.016 11.711 1 47.06 212 LEU B CA 1
ATOM 4434 C C . LEU B 1 212 ? -20.047 16.266 12.773 1 47.06 212 LEU B C 1
ATOM 4436 O O . LEU B 1 212 ? -19.484 16.875 13.688 1 47.06 212 LEU B O 1
ATOM 4440 N N . THR B 1 213 ? -20.078 14.914 12.508 1 47.41 213 THR B N 1
ATOM 4441 C CA . THR B 1 213 ? -19.484 14.117 13.578 1 47.41 213 THR B CA 1
ATOM 4442 C C . THR B 1 213 ? -18.109 13.602 13.156 1 47.41 213 THR B C 1
ATOM 4444 O O . THR B 1 213 ? -17.484 12.844 13.898 1 47.41 213 THR B O 1
ATOM 4447 N N . LYS B 1 214 ? -17.766 13.984 11.953 1 56.47 214 LYS B N 1
ATOM 4448 C CA . LYS B 1 214 ? -16.5 13.422 11.477 1 56.47 214 LYS B CA 1
ATOM 4449 C C . LYS B 1 214 ? -15.328 14.344 11.812 1 56.47 214 LYS B C 1
ATOM 4451 O O . LYS B 1 214 ? -15.469 15.57 11.766 1 56.47 214 LYS B O 1
ATOM 4456 N N . PRO B 1 215 ? -14.336 13.648 12.266 1 55.97 215 PRO B N 1
ATOM 4457 C CA . PRO B 1 215 ? -13.172 14.453 12.672 1 55.97 215 PRO B CA 1
ATOM 4458 C C . PRO B 1 215 ? -12.523 15.18 11.5 1 55.97 215 PRO B C 1
ATOM 4460 O O . PRO B 1 215 ? -12.602 14.719 10.359 1 55.97 215 PRO B O 1
ATOM 4463 N N . ILE B 1 216 ? -12.117 16.359 11.789 1 64.88 216 ILE B N 1
ATOM 4464 C CA . ILE B 1 216 ? -11.242 17.031 10.836 1 64.88 216 ILE B CA 1
ATOM 4465 C C . ILE B 1 216 ? -9.945 16.234 10.672 1 64.88 216 ILE B C 1
ATOM 4467 O O . ILE B 1 216 ? -9.656 15.344 11.469 1 64.88 216 ILE B O 1
ATOM 4471 N N . ILE B 1 217 ? -9.211 16.375 9.609 1 68.69 217 ILE B N 1
ATOM 4472 C CA . ILE B 1 217 ? -7.988 15.633 9.32 1 68.69 217 ILE B CA 1
ATOM 4473 C C . ILE B 1 217 ? -7.047 15.703 10.523 1 68.69 217 ILE B C 1
ATOM 4475 O O . ILE B 1 217 ? -6.359 14.734 10.844 1 68.69 217 ILE B O 1
ATOM 4479 N N . ALA B 1 218 ? -7.16 16.812 11.203 1 71.31 218 ALA B N 1
ATOM 4480 C CA . ALA B 1 218 ? -6.301 17 12.367 1 71.31 218 ALA B CA 1
ATOM 4481 C C . ALA B 1 218 ? -6.641 15.984 13.461 1 71.31 218 ALA B C 1
ATOM 4483 O O . ALA B 1 218 ? -5.766 15.57 14.227 1 71.31 218 ALA B O 1
ATOM 4484 N N . ASP B 1 219 ? -7.859 15.492 13.445 1 78.25 219 ASP B N 1
ATOM 4485 C CA . ASP B 1 219 ? -8.305 14.57 14.484 1 78.25 219 ASP B CA 1
ATOM 4486 C C . ASP B 1 219 ? -7.777 13.156 14.227 1 78.25 219 ASP B C 1
ATOM 4488 O O . ASP B 1 219 ? -7.781 12.312 15.125 1 78.25 219 ASP B O 1
ATOM 4492 N N . MET B 1 220 ? -7.367 13 13.078 1 88.5 220 MET B N 1
ATOM 4493 C CA . MET B 1 220 ? -6.871 11.656 12.766 1 88.5 220 MET B CA 1
ATOM 4494 C C . MET B 1 220 ? -5.379 11.547 13.062 1 88.5 220 MET B C 1
ATOM 4496 O O . MET B 1 220 ? -4.816 10.453 13.039 1 88.5 220 MET B O 1
ATOM 4500 N N . VAL B 1 221 ? -4.766 12.664 13.391 1 92.94 221 VAL B N 1
ATOM 4501 C CA . VAL B 1 221 ? -3.328 12.664 13.648 1 92.94 221 VAL B CA 1
ATOM 4502 C C . VAL B 1 221 ? -3.051 12.047 15.023 1 92.94 221 VAL B C 1
ATOM 4504 O O . VAL B 1 221 ? -3.656 12.445 16.016 1 92.94 221 VAL B O 1
ATOM 4507 N N . LEU B 1 222 ? -2.188 11.086 15.062 1 96.19 222 LEU B N 1
ATOM 4508 C CA . LEU B 1 222 ? -1.804 10.414 16.297 1 96.19 222 LEU B CA 1
ATOM 4509 C C . LEU B 1 222 ? -0.476 10.953 16.812 1 96.19 222 LEU B C 1
ATOM 4511 O O . LEU B 1 222 ? -0.221 10.922 18.031 1 96.19 222 LEU B O 1
ATOM 4515 N N . SER B 1 223 ? 0.341 11.328 15.945 1 96.69 223 SER B N 1
ATOM 4516 C CA . SER B 1 223 ? 1.707 11.75 16.234 1 96.69 223 SER B CA 1
ATOM 4517 C C . SER B 1 223 ? 2.293 12.57 15.094 1 96.69 223 SER B C 1
ATOM 4519 O O . SER B 1 223 ? 1.898 12.406 13.938 1 96.69 223 SER B O 1
ATOM 4521 N N . PHE B 1 224 ? 3.141 13.492 15.383 1 95.5 224 PHE B N 1
ATOM 4522 C CA . PHE B 1 224 ? 3.873 14.172 14.32 1 95.5 224 PHE B CA 1
ATOM 4523 C C . PHE B 1 224 ? 5.258 14.594 14.805 1 95.5 224 PHE B C 1
ATOM 4525 O O . PHE B 1 224 ? 5.484 14.75 16 1 95.5 224 PHE B O 1
ATOM 4532 N N . LEU B 1 225 ? 6.195 14.68 13.891 1 96.75 225 LEU B N 1
ATOM 4533 C CA . LEU B 1 225 ? 7.562 15.102 14.172 1 96.75 225 LEU B CA 1
ATOM 4534 C C . LEU B 1 225 ? 7.754 16.578 13.844 1 96.75 225 LEU B C 1
ATOM 4536 O O . LEU B 1 225 ? 7.75 16.953 12.672 1 96.75 225 LEU B O 1
ATOM 4540 N N . LEU B 1 226 ? 7.91 17.344 14.867 1 92.88 226 LEU B N 1
ATOM 4541 C CA . LEU B 1 226 ? 8.078 18.797 14.773 1 92.88 226 LEU B CA 1
ATOM 4542 C C . LEU B 1 226 ? 9.539 19.188 14.969 1 92.88 226 LEU B C 1
ATOM 4544 O O . LEU B 1 226 ? 10.156 18.828 15.969 1 92.88 226 LEU B O 1
ATOM 4548 N N . LEU B 1 227 ? 10.07 19.859 13.977 1 91.44 227 LEU B N 1
ATOM 4549 C CA . LEU B 1 227 ? 11.414 20.406 14.086 1 91.44 227 LEU B CA 1
ATOM 4550 C C . LEU B 1 227 ? 11.375 21.844 14.602 1 91.44 227 LEU B C 1
ATOM 4552 O O . LEU B 1 227 ? 10.68 22.688 14.047 1 91.44 227 LEU B O 1
ATOM 4556 N N . THR B 1 228 ? 12.062 22.062 15.664 1 87.38 228 THR B N 1
ATOM 4557 C CA . THR B 1 228 ? 12.195 23.406 16.234 1 87.38 228 THR B CA 1
ATOM 4558 C C . THR B 1 228 ? 13.664 23.781 16.391 1 87.38 228 THR B C 1
ATOM 4560 O O . THR B 1 228 ? 14.555 22.969 16.125 1 87.38 228 THR B O 1
ATOM 4563 N N . VAL B 1 229 ? 13.867 25.062 16.656 1 85.5 229 VAL B N 1
ATOM 4564 C CA . VAL B 1 229 ? 15.219 25.547 16.922 1 85.5 229 VAL B CA 1
ATOM 4565 C C . VAL B 1 229 ? 15.312 26 18.375 1 85.5 229 VAL B C 1
ATOM 4567 O O . VAL B 1 229 ? 14.484 26.781 18.859 1 85.5 229 VAL B O 1
ATOM 4570 N N . ASN B 1 230 ? 16.328 25.422 19.047 1 82.25 230 ASN B N 1
ATOM 4571 C CA . ASN B 1 230 ? 16.484 25.828 20.438 1 82.25 230 ASN B CA 1
ATOM 4572 C C . ASN B 1 230 ? 17.266 27.125 20.562 1 82.25 230 ASN B C 1
ATOM 4574 O O . ASN B 1 230 ? 17.625 27.75 19.562 1 82.25 230 ASN B O 1
ATOM 4578 N N . ALA B 1 231 ? 17.516 27.547 21.797 1 78.19 231 ALA B N 1
ATOM 4579 C CA . ALA B 1 231 ? 18.141 28.844 22.094 1 78.19 231 ALA B CA 1
ATOM 4580 C C . ALA B 1 231 ? 19.562 28.891 21.547 1 78.19 231 ALA B C 1
ATOM 4582 O O . ALA B 1 231 ? 20.062 29.969 21.219 1 78.19 231 ALA B O 1
ATOM 4583 N N . ASN B 1 232 ? 20.219 27.766 21.406 1 82.81 232 ASN B N 1
ATOM 4584 C CA . ASN B 1 232 ? 21.594 27.703 20.906 1 82.81 232 ASN B CA 1
ATOM 4585 C C . ASN B 1 232 ? 21.641 27.656 19.391 1 82.81 232 ASN B C 1
ATOM 4587 O O . ASN B 1 232 ? 22.719 27.641 18.797 1 82.81 232 ASN B O 1
ATOM 4591 N N . GLY B 1 233 ? 20.453 27.625 18.766 1 80.19 233 GLY B N 1
ATOM 4592 C CA . GLY B 1 233 ? 20.391 27.578 17.312 1 80.19 233 GLY B CA 1
ATOM 4593 C C . GLY B 1 233 ? 20.391 26.172 16.75 1 80.19 233 GLY B C 1
ATOM 4594 O O . GLY B 1 233 ? 20.484 25.969 15.539 1 80.19 233 GLY B O 1
ATOM 4595 N N . ASP B 1 234 ? 20.328 25.219 17.672 1 88.88 234 ASP B N 1
ATOM 4596 C CA . ASP B 1 234 ? 20.312 23.828 17.25 1 88.88 234 ASP B CA 1
ATOM 4597 C C . ASP B 1 234 ? 18.891 23.359 16.922 1 88.88 234 ASP B C 1
ATOM 4599 O O . ASP B 1 234 ? 17.938 23.734 17.594 1 88.88 234 ASP B O 1
ATOM 4603 N N . VAL B 1 235 ? 18.828 22.562 15.859 1 93.06 235 VAL B N 1
ATOM 4604 C CA . VAL B 1 235 ? 17.531 22 15.516 1 93.06 235 VAL B CA 1
ATOM 4605 C C . VAL B 1 235 ? 17.203 20.859 16.484 1 93.06 235 VAL B C 1
ATOM 4607 O O . VAL B 1 235 ? 18.047 20 16.766 1 93.06 235 VAL B O 1
ATOM 4610 N N . VAL B 1 236 ? 16.031 20.891 17.078 1 92.31 236 VAL B N 1
ATOM 4611 C CA . VAL B 1 236 ? 15.516 19.859 17.969 1 92.31 236 VAL B CA 1
ATOM 4612 C C . VAL B 1 236 ? 14.375 19.109 17.297 1 92.31 236 VAL B C 1
ATOM 4614 O O . VAL B 1 236 ? 13.469 19.719 16.719 1 92.31 236 VAL B O 1
ATOM 4617 N N . GLN B 1 237 ? 14.5 17.812 17.312 1 96.69 237 GLN B N 1
ATOM 4618 C CA . GLN B 1 237 ? 13.461 16.938 16.766 1 96.69 237 GLN B CA 1
ATOM 4619 C C . GLN B 1 237 ? 12.492 16.484 17.859 1 96.69 237 GLN B C 1
ATOM 4621 O O . GLN B 1 237 ? 12.875 15.742 18.766 1 96.69 237 GLN B O 1
ATOM 4626 N N . ASN B 1 238 ? 11.242 16.969 17.75 1 94.5 238 ASN B N 1
ATOM 4627 C CA . ASN B 1 238 ? 10.234 16.656 18.75 1 94.5 238 ASN B CA 1
ATOM 4628 C C . ASN B 1 238 ? 9.102 15.805 18.188 1 94.5 238 ASN B C 1
ATOM 4630 O O . ASN B 1 238 ? 8.367 16.25 17.297 1 94.5 238 ASN B O 1
ATOM 4634 N N . GLN B 1 239 ? 9.016 14.57 18.641 1 97.75 239 GLN B N 1
ATOM 4635 C CA . GLN B 1 239 ? 7.801 13.82 18.344 1 97.75 239 GLN B CA 1
ATOM 4636 C C . GLN B 1 239 ? 6.695 14.156 19.344 1 97.75 239 GLN B C 1
ATOM 4638 O O . GLN B 1 239 ? 6.852 13.953 20.547 1 97.75 239 GLN B O 1
ATOM 4643 N N . ILE B 1 240 ? 5.617 14.695 18.812 1 95.56 240 ILE B N 1
ATOM 4644 C CA . ILE B 1 240 ? 4.551 15.227 19.656 1 95.56 240 ILE B CA 1
ATOM 4645 C C . ILE B 1 240 ? 3.324 14.32 19.562 1 95.56 240 ILE B C 1
ATOM 4647 O O . ILE B 1 240 ? 2.887 13.969 18.469 1 95.56 240 ILE B O 1
ATOM 4651 N N . GLU B 1 241 ? 2.811 13.938 20.75 1 96.81 241 GLU B N 1
ATOM 4652 C CA . GLU B 1 241 ? 1.643 13.07 20.891 1 96.81 241 GLU B CA 1
ATOM 4653 C C . GLU B 1 241 ? 0.741 13.531 22.031 1 96.81 241 GLU B C 1
ATOM 4655 O O . GLU B 1 241 ? 1.17 14.289 22.906 1 96.81 241 GLU B O 1
ATOM 4660 N N . PRO B 1 242 ? -0.534 13.094 21.922 1 94.75 242 PRO B N 1
ATOM 4661 C CA . PRO B 1 242 ? -1.348 13.297 23.125 1 94.75 242 PRO B CA 1
ATOM 4662 C C . PRO B 1 242 ? -0.821 12.523 24.328 1 94.75 242 PRO B C 1
ATOM 4664 O O . PRO B 1 242 ? 0.039 11.656 24.188 1 94.75 242 PRO B O 1
ATOM 4667 N N . GLU B 1 243 ? -1.335 12.836 25.484 1 94.38 243 GLU B N 1
ATOM 4668 C CA . GLU B 1 243 ? -0.904 12.203 26.719 1 94.38 243 GLU B CA 1
ATOM 4669 C C . GLU B 1 243 ? -1.008 10.68 26.625 1 94.38 243 GLU B C 1
ATOM 4671 O O . GLU B 1 243 ? -0.141 9.961 27.125 1 94.38 243 GLU B O 1
ATOM 4676 N N . ASP B 1 244 ? -2.096 10.242 26 1 94.88 244 ASP B N 1
ATOM 4677 C CA . ASP B 1 244 ? -2.291 8.812 25.766 1 94.88 244 ASP B CA 1
ATOM 4678 C C . ASP B 1 244 ? -1.789 8.406 24.391 1 94.88 244 ASP B C 1
ATOM 4680 O O . ASP B 1 244 ? -2.443 7.633 23.688 1 94.88 244 ASP B O 1
ATOM 4684 N N . GLY B 1 245 ? -0.653 8.883 24.047 1 96.5 245 GLY B N 1
ATOM 4685 C CA . GLY B 1 245 ? -0.076 8.695 22.719 1 96.5 245 GLY B CA 1
ATOM 4686 C C . GLY B 1 245 ? 0.221 7.242 22.406 1 96.5 245 GLY B C 1
ATOM 4687 O O . GLY B 1 245 ? 0.074 6.367 23.266 1 96.5 245 GLY B O 1
ATOM 4688 N N . ILE B 1 246 ? 0.677 6.988 21.266 1 97.44 246 ILE B N 1
ATOM 4689 C CA . ILE B 1 246 ? 0.799 5.648 20.703 1 97.44 246 ILE B CA 1
ATOM 4690 C C . ILE B 1 246 ? 2.186 5.086 21.016 1 97.44 246 ILE B C 1
ATOM 4692 O O . ILE B 1 246 ? 2.424 3.885 20.859 1 97.44 246 ILE B O 1
ATOM 4696 N N . THR B 1 247 ? 3.115 5.891 21.438 1 97.88 247 THR B N 1
ATOM 4697 C CA . THR B 1 247 ? 4.523 5.523 21.531 1 97.88 247 THR B CA 1
ATOM 4698 C C . THR B 1 247 ? 4.895 5.156 22.969 1 97.88 247 THR B C 1
ATOM 4700 O O . THR B 1 247 ? 4.461 5.816 23.922 1 97.88 247 THR B O 1
ATOM 4703 N N . ASP B 1 248 ? 5.645 4.102 23.141 1 97.19 248 ASP B N 1
ATOM 4704 C CA . ASP B 1 248 ? 6.258 3.748 24.422 1 97.19 248 ASP B CA 1
ATOM 4705 C C . ASP B 1 248 ? 7.5 4.59 24.688 1 97.19 248 ASP B C 1
ATOM 4707 O O . ASP B 1 248 ? 8.484 4.508 23.953 1 97.19 248 ASP B O 1
ATOM 4711 N N . GLN B 1 249 ? 7.496 5.293 25.781 1 95.25 249 GLN B N 1
ATOM 4712 C CA . GLN B 1 249 ? 8.531 6.277 26.062 1 95.25 249 GLN B CA 1
ATOM 4713 C C . GLN B 1 249 ? 9.906 5.613 26.172 1 95.25 249 GLN B C 1
ATOM 4715 O O . GLN B 1 249 ? 10.875 6.078 25.578 1 95.25 249 GLN B O 1
ATOM 4720 N N . GLN B 1 250 ? 9.992 4.578 26.906 1 96.31 250 GLN B N 1
ATOM 4721 C CA . GLN B 1 250 ? 11.273 3.916 27.141 1 96.31 250 GLN B CA 1
ATOM 4722 C C . GLN B 1 250 ? 11.836 3.334 25.844 1 96.31 250 GLN B C 1
ATOM 4724 O O . GLN B 1 250 ? 13.016 3.521 25.547 1 96.31 250 GLN B O 1
ATOM 4729 N N . ALA B 1 251 ? 10.953 2.67 25.188 1 96.75 251 ALA B N 1
ATOM 4730 C CA . ALA B 1 251 ? 11.383 2.074 23.922 1 96.75 251 ALA B CA 1
ATOM 4731 C C . ALA B 1 251 ? 11.805 3.15 22.922 1 96.75 251 ALA B C 1
ATOM 4733 O O . ALA B 1 251 ? 12.789 2.986 22.203 1 96.75 251 ALA B O 1
ATOM 4734 N N . PHE B 1 252 ? 11.086 4.211 22.906 1 97.62 252 PHE B N 1
ATOM 4735 C CA . PHE B 1 252 ? 11.367 5.305 21.984 1 97.62 252 PHE B CA 1
ATOM 4736 C C . PHE B 1 252 ? 12.734 5.914 22.25 1 97.62 252 PHE B C 1
ATOM 4738 O O . PHE B 1 252 ? 13.531 6.113 21.344 1 97.62 252 PHE B O 1
ATOM 4745 N N . GLU B 1 253 ? 13.039 6.16 23.438 1 96.5 253 GLU B N 1
ATOM 4746 C CA . GLU B 1 253 ? 14.305 6.77 23.828 1 96.5 253 GLU B CA 1
ATOM 4747 C C . GLU B 1 253 ? 15.484 5.855 23.5 1 96.5 253 GLU B C 1
ATOM 4749 O O . GLU B 1 253 ? 16.562 6.332 23.156 1 96.5 253 GLU B O 1
ATOM 4754 N N . ALA B 1 254 ? 15.227 4.625 23.594 1 97.19 254 ALA B N 1
ATOM 4755 C CA . ALA B 1 254 ? 16.281 3.656 23.297 1 97.19 254 ALA B CA 1
ATOM 4756 C C . ALA B 1 254 ? 16.578 3.594 21.812 1 97.19 254 ALA B C 1
ATOM 4758 O O . ALA B 1 254 ? 17.719 3.441 21.406 1 97.19 254 ALA B O 1
ATOM 4759 N N . ILE B 1 255 ? 15.586 3.771 21.016 1 96.62 255 ILE B N 1
ATOM 4760 C CA . ILE B 1 255 ? 15.711 3.58 19.578 1 96.62 255 ILE B CA 1
ATOM 4761 C C . ILE B 1 255 ? 16.047 4.914 18.906 1 96.62 255 ILE B C 1
ATOM 4763 O O . ILE B 1 255 ? 16.797 4.953 17.938 1 96.62 255 ILE B O 1
ATOM 4767 N N . HIS B 1 256 ? 15.445 5.949 19.406 1 97 256 HIS B N 1
ATOM 4768 C CA . HIS B 1 256 ? 15.641 7.285 18.859 1 97 256 HIS B CA 1
ATOM 4769 C C . HIS B 1 256 ? 16.172 8.25 19.906 1 97 256 HIS B C 1
ATOM 4771 O O . HIS B 1 256 ? 15.516 9.227 20.25 1 97 256 HIS B O 1
ATOM 4777 N N . PRO B 1 257 ? 17.406 8.055 20.281 1 96.31 257 PRO B N 1
ATOM 4778 C CA . PRO B 1 257 ? 17.969 8.93 21.312 1 96.31 257 PRO B CA 1
ATOM 4779 C C . PRO B 1 257 ? 18.125 10.375 20.844 1 96.31 257 PRO B C 1
ATOM 4781 O O . PRO B 1 257 ? 18.25 11.289 21.656 1 96.31 257 PRO B O 1
ATOM 4784 N N . GLU B 1 258 ? 18.094 10.602 19.547 1 95.62 258 GLU B N 1
ATOM 4785 C CA . GLU B 1 258 ? 18.297 11.93 18.984 1 95.62 258 GLU B CA 1
ATOM 4786 C C . GLU B 1 258 ? 17 12.727 18.938 1 95.62 258 GLU B C 1
ATOM 4788 O O . GLU B 1 258 ? 17.016 13.922 18.641 1 95.62 258 GLU B O 1
ATOM 4793 N N . LYS B 1 259 ? 15.906 12.117 19.25 1 97.56 259 LYS B N 1
ATOM 4794 C CA . LYS B 1 259 ? 14.594 12.758 19.219 1 97.56 259 LYS B CA 1
ATOM 4795 C C . LYS B 1 259 ? 14 12.875 20.625 1 97.56 259 LYS B C 1
ATOM 4797 O O . LYS B 1 259 ? 14.289 12.055 21.5 1 97.56 259 LYS B O 1
ATOM 4802 N N . ASN B 1 260 ? 13.219 13.914 20.781 1 96.31 260 ASN B N 1
ATOM 4803 C CA . ASN B 1 260 ? 12.484 14.133 22.031 1 96.31 260 ASN B CA 1
ATOM 4804 C C . ASN B 1 260 ? 11.016 13.727 21.891 1 96.31 260 ASN B C 1
ATOM 4806 O O . ASN B 1 260 ? 10.328 14.188 20.969 1 96.31 260 ASN B O 1
ATOM 4810 N N . LEU B 1 261 ? 10.555 12.836 22.781 1 98 261 LEU B N 1
ATOM 4811 C CA . LEU B 1 261 ? 9.148 12.461 22.797 1 98 261 LEU B CA 1
ATOM 4812 C C . LEU B 1 261 ? 8.367 13.305 23.797 1 98 261 LEU B C 1
ATOM 4814 O O . LEU B 1 261 ? 8.711 13.344 24.984 1 98 261 LEU B O 1
ATOM 4818 N N . ILE B 1 262 ? 7.379 14.047 23.297 1 95.19 262 ILE B N 1
ATOM 4819 C CA . ILE B 1 262 ? 6.5 14.859 24.141 1 95.19 262 ILE B CA 1
ATOM 4820 C C . ILE B 1 262 ? 5.074 14.32 24.062 1 95.19 262 ILE B C 1
ATOM 4822 O O . ILE B 1 262 ? 4.441 14.375 23 1 95.19 262 ILE B O 1
ATOM 4826 N N . GLN B 1 263 ? 4.633 13.773 25.156 1 96.69 263 GLN B N 1
ATOM 4827 C CA . GLN B 1 263 ? 3.256 13.297 25.25 1 96.69 263 GLN B CA 1
ATOM 4828 C C . GLN B 1 263 ? 2.438 14.172 26.188 1 96.69 263 GLN B C 1
ATOM 4830 O O . GLN B 1 263 ? 2.438 13.953 27.406 1 96.69 263 GLN B O 1
ATOM 4835 N N . ASP B 1 264 ? 1.818 15.133 25.578 1 90.5 264 ASP B N 1
ATOM 4836 C CA . ASP B 1 264 ? 1.069 16.156 26.297 1 90.5 264 ASP B CA 1
ATOM 4837 C C . ASP B 1 264 ? -0.093 16.688 25.453 1 90.5 264 ASP B C 1
ATOM 4839 O O . ASP B 1 264 ? 0.107 17.141 24.328 1 90.5 264 ASP B O 1
ATOM 4843 N N . ASP B 1 265 ? -1.297 16.609 26.062 1 87.69 265 ASP B N 1
ATOM 4844 C CA . ASP B 1 265 ? -2.496 16.969 25.312 1 87.69 265 ASP B CA 1
ATOM 4845 C C . ASP B 1 265 ? -2.439 18.438 24.859 1 87.69 265 ASP B C 1
ATOM 4847 O O . ASP B 1 265 ? -2.781 18.75 23.719 1 87.69 265 ASP B O 1
ATOM 4851 N N . ASN B 1 266 ? -2.043 19.297 25.703 1 79.81 266 ASN B N 1
ATOM 4852 C CA . ASN B 1 266 ? -2.037 20.719 25.391 1 79.81 266 ASN B CA 1
ATOM 4853 C C . ASN B 1 266 ? -1.021 21.062 24.312 1 79.81 266 ASN B C 1
ATOM 4855 O O . ASN B 1 266 ? -1.332 21.797 23.375 1 79.81 266 ASN B O 1
ATOM 4859 N N . ILE B 1 267 ? 0.148 20.484 24.438 1 81.56 267 ILE B N 1
ATOM 4860 C CA . ILE B 1 267 ? 1.195 20.734 23.453 1 81.56 267 ILE B CA 1
ATOM 4861 C C . ILE B 1 267 ? 0.792 20.156 22.109 1 81.56 267 ILE B C 1
ATOM 4863 O O . ILE B 1 267 ? 0.991 20.781 21.062 1 81.56 267 ILE B O 1
ATOM 4867 N N . PHE B 1 268 ? 0.159 19.016 22.172 1 88.06 268 PHE B N 1
ATOM 4868 C CA . PHE B 1 268 ? -0.27 18.344 20.953 1 88.06 268 PHE B CA 1
ATOM 4869 C C . PHE B 1 268 ? -1.294 19.172 20.203 1 88.06 268 PHE B C 1
ATOM 4871 O O . PHE B 1 268 ? -1.121 19.453 19.016 1 88.06 268 PHE B O 1
ATOM 4878 N N . GLN B 1 269 ? -2.23 19.625 20.859 1 79.5 269 GLN B N 1
ATOM 4879 C CA . GLN B 1 269 ? -3.303 20.391 20.234 1 79.5 269 GLN B CA 1
ATOM 4880 C C . GLN B 1 269 ? -2.797 21.734 19.719 1 79.5 269 GLN B C 1
ATOM 4882 O O . GLN B 1 269 ? -3.17 22.172 18.641 1 79.5 269 GLN B O 1
ATOM 4887 N N . ALA B 1 270 ? -1.936 22.312 20.469 1 74.56 270 ALA B N 1
ATOM 4888 C CA . ALA B 1 270 ? -1.411 23.641 20.109 1 74.56 270 ALA B CA 1
ATOM 4889 C C . ALA B 1 270 ? -0.526 23.547 18.859 1 74.56 270 ALA B C 1
ATOM 4891 O O . ALA B 1 270 ? -0.578 24.422 18 1 74.56 270 ALA B O 1
ATOM 4892 N N . ALA B 1 271 ? 0.243 22.484 18.812 1 78.44 271 ALA B N 1
ATOM 4893 C CA . ALA B 1 271 ? 1.228 22.375 17.75 1 78.44 271 ALA B CA 1
ATOM 4894 C C . ALA B 1 271 ? 0.586 21.828 16.469 1 78.44 271 ALA B C 1
ATOM 4896 O O . ALA B 1 271 ? 1.124 22.016 15.375 1 78.44 271 ALA B O 1
ATOM 4897 N N . LEU B 1 272 ? -0.477 21.094 16.578 1 78.06 272 LEU B N 1
ATOM 4898 C CA . LEU B 1 272 ? -1.128 20.453 15.445 1 78.06 272 LEU B CA 1
ATOM 4899 C C . LEU B 1 272 ? -1.65 21.5 14.453 1 78.06 272 LEU B C 1
ATOM 4901 O O . LEU B 1 272 ? -1.518 21.328 13.242 1 78.06 272 LEU B O 1
ATOM 4905 N N . VAL B 1 273 ? -2.303 22.5 14.891 1 66.12 273 VAL B N 1
ATOM 4906 C CA . VAL B 1 273 ? -2.826 23.547 14.023 1 66.12 273 VAL B CA 1
ATOM 4907 C C . VAL B 1 273 ? -1.962 24.797 14.148 1 66.12 273 VAL B C 1
ATOM 4909 O O . VAL B 1 273 ? -2.422 25.828 14.648 1 66.12 273 VAL B O 1
ATOM 4912 N N . ASN B 1 274 ? -0.624 24.609 13.836 1 57.47 274 ASN B N 1
ATOM 4913 C CA . ASN B 1 274 ? 0.379 25.609 14.203 1 57.47 274 ASN B CA 1
ATOM 4914 C C . ASN B 1 274 ? 0.472 26.719 13.156 1 57.47 274 ASN B C 1
ATOM 4916 O O . ASN B 1 274 ? 1.253 27.656 13.312 1 57.47 274 ASN B O 1
ATOM 4920 N N . ILE B 1 275 ? -0.412 26.875 12.32 1 50.06 275 ILE B N 1
ATOM 4921 C CA . ILE B 1 275 ? -0.481 27.906 11.297 1 50.06 275 ILE B CA 1
ATOM 4922 C C . ILE B 1 275 ? 0.927 28.266 10.82 1 50.06 275 ILE B C 1
ATOM 4924 O O . ILE B 1 275 ? 1.188 29.406 10.43 1 50.06 275 ILE B O 1
ATOM 4928 N N . GLY B 1 276 ? 1.906 27.281 11.016 1 55.97 276 GLY B N 1
ATOM 4929 C CA . GLY B 1 276 ? 3.268 27.438 10.531 1 55.97 276 GLY B CA 1
ATOM 4930 C C . GLY B 1 276 ? 4.168 28.188 11.5 1 55.97 276 GLY B C 1
ATOM 4931 O O . GLY B 1 276 ? 5.305 28.516 11.164 1 55.97 276 GLY B O 1
ATOM 4932 N N . GLY B 1 277 ? 3.777 28.422 12.664 1 59.47 277 GLY B N 1
ATOM 4933 C CA . GLY B 1 277 ? 4.539 29.297 13.547 1 59.47 277 GLY B CA 1
ATOM 4934 C C . GLY B 1 277 ? 5.316 28.547 14.609 1 59.47 277 GLY B C 1
ATOM 4935 O O . GLY B 1 277 ? 6.145 29.125 15.312 1 59.47 277 GLY B O 1
ATOM 4936 N N . MET B 1 278 ? 5.191 27.312 14.734 1 68 278 MET B N 1
ATOM 4937 C CA . MET B 1 278 ? 5.801 26.594 15.844 1 68 278 MET B CA 1
ATOM 4938 C C . MET B 1 278 ? 6.969 25.734 15.375 1 68 278 MET B C 1
ATOM 4940 O O . MET B 1 278 ? 7.688 25.156 16.188 1 68 278 MET B O 1
ATOM 4944 N N . GLY B 1 279 ? 7.289 25.75 14.18 1 79.44 279 GLY B N 1
ATOM 4945 C CA . GLY B 1 279 ? 8.305 24.891 13.586 1 79.44 279 GLY B CA 1
ATOM 4946 C C . GLY B 1 279 ? 7.867 24.266 12.273 1 79.44 279 GLY B C 1
ATOM 4947 O O . GLY B 1 279 ? 6.891 24.703 11.664 1 79.44 279 GLY B O 1
ATOM 4948 N N . ILE B 1 280 ? 8.664 23.453 11.875 1 86.25 280 ILE B N 1
ATOM 4949 C CA . ILE B 1 280 ? 8.367 22.766 10.625 1 86.25 280 ILE B CA 1
ATOM 4950 C C . ILE B 1 280 ? 8.094 21.281 10.891 1 86.25 280 ILE B C 1
ATOM 4952 O O . ILE B 1 280 ? 8.922 20.594 11.484 1 86.25 280 ILE B O 1
ATOM 4956 N N . VAL B 1 281 ? 6.898 20.844 10.516 1 91.31 281 VAL B N 1
ATOM 4957 C CA . VAL B 1 281 ? 6.555 19.438 10.68 1 91.31 281 VAL B CA 1
ATOM 4958 C C . VAL B 1 281 ? 7.176 18.625 9.555 1 91.31 281 VAL B C 1
ATOM 4960 O O . VAL B 1 281 ? 7.004 18.953 8.375 1 91.31 281 VAL B O 1
ATOM 4963 N N . TYR B 1 282 ? 7.859 17.594 9.938 1 95.06 282 TYR B N 1
ATOM 4964 C CA . TYR B 1 282 ? 8.484 16.719 8.945 1 95.06 282 TYR B CA 1
ATOM 4965 C C . TYR B 1 282 ? 7.535 15.602 8.531 1 95.06 282 TYR B C 1
ATOM 4967 O O . TYR B 1 282 ? 7.508 15.203 7.363 1 95.06 282 TYR B O 1
ATOM 4975 N N . SER B 1 283 ? 6.809 15.078 9.539 1 97.06 283 SER B N 1
ATOM 4976 C CA . SER B 1 283 ? 5.953 13.93 9.234 1 97.06 283 SER B CA 1
ATOM 4977 C C . SER B 1 283 ? 4.75 13.875 10.164 1 97.06 283 SER B C 1
ATOM 4979 O O . SER B 1 283 ? 4.781 14.43 11.266 1 97.06 283 SER B O 1
ATOM 4981 N N . TYR B 1 284 ? 3.707 13.227 9.648 1 95.94 284 TYR B N 1
ATOM 4982 C CA . TYR B 1 284 ? 2.494 12.953 10.414 1 95.94 284 TYR B CA 1
ATOM 4983 C C . TYR B 1 284 ? 2.197 11.461 10.461 1 95.94 284 TYR B C 1
ATOM 4985 O O . TYR B 1 284 ? 2.352 10.758 9.453 1 95.94 284 TYR B O 1
ATOM 4993 N N . THR B 1 285 ? 1.809 10.969 11.609 1 96.88 285 THR B N 1
ATOM 4994 C CA . THR B 1 285 ? 1.235 9.633 11.781 1 96.88 285 THR B CA 1
ATOM 4995 C C . THR B 1 285 ? -0.274 9.719 11.992 1 96.88 285 THR B C 1
ATOM 4997 O O . THR B 1 285 ? -0.748 10.492 12.82 1 96.88 285 THR B O 1
ATOM 5000 N N . PHE B 1 286 ? -0.945 8.883 11.156 1 93.5 286 PHE B N 1
ATOM 5001 C CA . PHE B 1 286 ? -2.4 8.977 11.148 1 93.5 286 PHE B CA 1
ATOM 5002 C C . PHE B 1 286 ? -3.033 7.617 11.43 1 93.5 286 PHE B C 1
ATOM 5004 O O . PHE B 1 286 ? -2.432 6.578 11.148 1 93.5 286 PHE B O 1
ATOM 5011 N N . ARG B 1 287 ? -4.254 7.812 11.977 1 93.38 287 ARG B N 1
ATOM 5012 C CA . ARG B 1 287 ? -5.137 6.648 12.016 1 93.38 287 ARG B CA 1
ATOM 5013 C C . ARG B 1 287 ? -5.887 6.492 10.695 1 93.38 287 ARG B C 1
ATOM 5015 O O . ARG B 1 287 ? -6.289 7.48 10.078 1 93.38 287 ARG B O 1
ATOM 5022 N N . THR B 1 288 ? -6.051 5.277 10.266 1 93.75 288 THR B N 1
ATOM 5023 C CA . THR B 1 288 ? -6.852 4.957 9.094 1 93.75 288 THR B CA 1
ATOM 5024 C C . THR B 1 288 ? -8.039 4.07 9.469 1 93.75 288 THR B C 1
ATOM 5026 O O . THR B 1 288 ? -8.141 3.619 10.617 1 93.75 288 THR B O 1
ATOM 5029 N N . VAL B 1 289 ? -8.984 3.961 8.594 1 91.75 289 VAL B N 1
ATOM 5030 C CA . VAL B 1 289 ? -10.125 3.068 8.773 1 91.75 289 VAL B CA 1
ATOM 5031 C C . VAL B 1 289 ? -10.281 2.172 7.547 1 91.75 289 VAL B C 1
ATOM 5033 O O . VAL B 1 289 ? -9.656 2.414 6.508 1 91.75 289 VAL B O 1
ATOM 5036 N N . ASN B 1 290 ? -11.07 1.132 7.719 1 93.88 290 ASN B N 1
ATOM 5037 C CA . ASN B 1 290 ? -11.383 0.293 6.566 1 93.88 290 ASN B CA 1
ATOM 5038 C C . ASN B 1 290 ? -11.984 1.108 5.43 1 93.88 290 ASN B C 1
ATOM 5040 O O . ASN B 1 290 ? -12.82 1.986 5.66 1 93.88 290 ASN B O 1
ATOM 5044 N N . ALA B 1 291 ? -11.523 0.835 4.238 1 93.38 291 ALA B N 1
ATOM 5045 C CA . ALA B 1 291 ? -12.141 1.471 3.078 1 93.38 291 ALA B CA 1
ATOM 5046 C C . ALA B 1 291 ? -13.602 1.047 2.938 1 93.38 291 ALA B C 1
ATOM 5048 O O . ALA B 1 291 ? -13.992 -0.019 3.416 1 93.38 291 ALA B O 1
ATOM 5049 N N . PHE B 1 292 ? -14.383 1.861 2.393 1 90.94 292 PHE B N 1
ATOM 5050 C CA . PHE B 1 292 ? -15.805 1.637 2.168 1 90.94 292 PHE B CA 1
ATOM 5051 C C . PHE B 1 292 ? -16.281 2.391 0.933 1 90.94 292 PHE B C 1
ATOM 5053 O O . PHE B 1 292 ? -15.609 3.303 0.454 1 90.94 292 PHE B O 1
ATOM 5060 N N . PHE B 1 293 ? -17.438 1.964 0.466 1 90.25 293 PHE B N 1
ATOM 5061 C CA . PHE B 1 293 ? -18.047 2.629 -0.677 1 90.25 293 PHE B CA 1
ATOM 5062 C C . PHE B 1 293 ? -19.203 3.525 -0.23 1 90.25 293 PHE B C 1
ATOM 5064 O O . PHE B 1 293 ? -19.875 3.229 0.757 1 90.25 293 PHE B O 1
ATOM 5071 N N . LEU B 1 294 ? -19.328 4.625 -0.918 1 88.44 294 LEU B N 1
ATOM 5072 C CA . LEU B 1 294 ? -20.469 5.527 -0.715 1 88.44 294 LEU B CA 1
ATOM 5073 C C . LEU B 1 294 ? -21.281 5.684 -1.996 1 88.44 294 LEU B C 1
ATOM 5075 O O . LEU B 1 294 ? -20.719 5.688 -3.096 1 88.44 294 LEU B O 1
ATOM 5079 N N . THR B 1 295 ? -22.562 5.727 -1.854 1 90.62 295 THR B N 1
ATOM 5080 C CA . THR B 1 295 ? -23.469 6.086 -2.939 1 90.62 295 THR B CA 1
ATOM 5081 C C . THR B 1 295 ? -23.953 7.523 -2.785 1 90.62 295 THR B C 1
ATOM 5083 O O . THR B 1 295 ? -24.438 7.91 -1.722 1 90.62 295 THR B O 1
ATOM 5086 N N . GLU B 1 296 ? -23.734 8.258 -3.816 1 89.31 296 GLU B N 1
ATOM 5087 C CA . GLU B 1 296 ? -24.203 9.641 -3.82 1 89.31 296 GLU B CA 1
ATOM 5088 C C . GLU B 1 296 ? -25.578 9.758 -4.453 1 89.31 296 GLU B C 1
ATOM 5090 O O . GLU B 1 296 ? -25.812 9.242 -5.543 1 89.31 296 GLU B O 1
ATOM 5095 N N . ASN B 1 297 ? -26.469 10.391 -3.721 1 88.94 297 ASN B N 1
ATOM 5096 C CA . ASN B 1 297 ? -27.781 10.742 -4.242 1 88.94 297 ASN B CA 1
ATOM 5097 C C . ASN B 1 297 ? -27.984 12.258 -4.273 1 88.94 297 ASN B C 1
ATOM 5099 O O . ASN B 1 297 ? -27.797 12.938 -3.262 1 88.94 297 ASN B O 1
ATOM 5103 N N . ARG B 1 298 ? -28.328 12.734 -5.406 1 88.06 298 ARG B N 1
ATOM 5104 C CA . ARG B 1 298 ? -28.625 14.156 -5.562 1 88.06 298 ARG B CA 1
ATOM 5105 C C . ARG B 1 298 ? -30.094 14.367 -5.957 1 88.06 298 ARG B C 1
ATOM 5107 O O . ARG B 1 298 ? -30.594 13.703 -6.863 1 88.06 298 ARG B O 1
ATOM 5114 N N . GLN B 1 299 ? -30.672 15.219 -5.207 1 88.19 299 GLN B N 1
ATOM 5115 C CA . GLN B 1 299 ? -32.062 15.57 -5.516 1 88.19 299 GLN B CA 1
ATOM 5116 C C . GLN B 1 299 ? -32.25 17.078 -5.609 1 88.19 299 GLN B C 1
ATOM 5118 O O . GLN B 1 299 ? -31.609 17.828 -4.855 1 88.19 299 GLN B O 1
ATOM 5123 N N . PHE B 1 300 ? -33.031 17.453 -6.547 1 87.5 300 PHE B N 1
ATOM 5124 C CA . PHE B 1 300 ? -33.406 18.844 -6.688 1 87.5 300 PHE B CA 1
ATOM 5125 C C . PHE B 1 300 ? -34.781 19.094 -6.047 1 87.5 300 PHE B C 1
ATOM 5127 O O . PHE B 1 300 ? -35.75 18.453 -6.395 1 87.5 300 PHE B O 1
ATOM 5134 N N . VAL B 1 301 ? -34.75 20.016 -5.133 1 85.75 301 VAL B N 1
ATOM 5135 C CA . VAL B 1 301 ? -35.969 20.312 -4.398 1 85.75 301 VAL B CA 1
ATOM 5136 C C . VAL B 1 301 ? -36.125 21.812 -4.219 1 85.75 301 VAL B C 1
ATOM 5138 O O . VAL B 1 301 ? -35.25 22.594 -4.594 1 85.75 301 VAL B O 1
ATOM 5141 N N . THR B 1 302 ? -37.312 22.203 -3.727 1 85.12 302 THR B N 1
ATOM 5142 C CA . THR B 1 302 ? -37.5 23.594 -3.338 1 85.12 302 THR B CA 1
ATOM 5143 C C . THR B 1 302 ? -36.938 23.859 -1.948 1 85.12 302 THR B C 1
ATOM 5145 O O . THR B 1 302 ? -36.656 22.906 -1.195 1 85.12 302 THR B O 1
ATOM 5148 N N . TRP B 1 303 ? -36.719 25.109 -1.653 1 86.19 303 TRP B N 1
ATOM 5149 C CA . TRP B 1 303 ? -36.219 25.484 -0.334 1 86.19 303 TRP B CA 1
ATOM 5150 C C . TRP B 1 303 ? -37.156 24.969 0.765 1 86.19 303 TRP B C 1
ATOM 5152 O O . TRP B 1 303 ? -36.688 24.484 1.799 1 86.19 303 TRP B O 1
ATOM 5162 N N . GLU B 1 304 ? -38.5 25.062 0.537 1 86.25 304 GLU B N 1
ATOM 5163 C CA . GLU B 1 304 ? -39.469 24.609 1.527 1 86.25 304 GLU B CA 1
ATOM 5164 C C . GLU B 1 304 ? -39.312 23.109 1.774 1 86.25 304 GLU B C 1
ATOM 5166 O O . GLU B 1 304 ? -39.344 22.656 2.922 1 86.25 304 GLU B O 1
ATOM 5171 N N . GLU B 1 305 ? -39.125 22.422 0.723 1 89.19 305 GLU B N 1
ATOM 5172 C CA . GLU B 1 305 ? -38.938 20.984 0.833 1 89.19 305 GLU B CA 1
ATOM 5173 C C . GLU B 1 305 ? -37.625 20.641 1.555 1 89.19 305 GLU B C 1
ATOM 5175 O O . GLU B 1 305 ? -37.594 19.703 2.355 1 89.19 305 GLU B O 1
ATOM 5180 N N . ALA B 1 306 ? -36.562 21.375 1.246 1 89.06 306 ALA B N 1
ATOM 5181 C CA . ALA B 1 306 ? -35.281 21.156 1.896 1 89.06 306 ALA B CA 1
ATOM 5182 C C . ALA B 1 306 ? -35.375 21.391 3.402 1 89.06 306 ALA B C 1
ATOM 5184 O O . ALA B 1 306 ? -34.875 20.609 4.191 1 89.06 306 ALA B O 1
ATOM 5185 N N . GLN B 1 307 ? -36.094 22.422 3.775 1 89 307 GLN B N 1
ATOM 5186 C CA . GLN B 1 307 ? -36.25 22.75 5.188 1 89 307 GLN B CA 1
ATOM 5187 C C . GLN B 1 307 ? -36.938 21.625 5.938 1 89 307 GLN B C 1
ATOM 5189 O O . GLN B 1 307 ? -36.625 21.328 7.09 1 89 307 GLN B O 1
ATOM 5194 N N . ASP B 1 308 ? -37.812 21.047 5.234 1 92 308 ASP B N 1
ATOM 5195 C CA . ASP B 1 308 ? -38.562 19.938 5.836 1 92 308 ASP B CA 1
ATOM 5196 C C . ASP B 1 308 ? -37.688 18.703 6.004 1 92 308 ASP B C 1
ATOM 5198 O O . ASP B 1 308 ? -37.875 17.906 6.93 1 92 308 ASP B O 1
ATOM 5202 N N . GLU B 1 309 ? -36.688 18.562 5.18 1 91.12 309 GLU B N 1
ATOM 5203 C CA . GLU B 1 309 ? -35.844 17.359 5.16 1 91.12 309 GLU B CA 1
ATOM 5204 C C . GLU B 1 309 ? -34.656 17.516 6.09 1 91.12 309 GLU B C 1
ATOM 5206 O O . GLU B 1 309 ? -34.094 16.516 6.574 1 91.12 309 GLU B O 1
ATOM 5211 N N . ILE B 1 310 ? -34.25 18.703 6.355 1 89.69 310 ILE B N 1
ATOM 5212 C CA . ILE B 1 310 ? -33 19 7.047 1 89.69 310 ILE B CA 1
ATOM 5213 C C . ILE B 1 310 ? -33 18.359 8.43 1 89.69 310 ILE B C 1
ATOM 5215 O O . ILE B 1 310 ? -32.031 17.719 8.828 1 89.69 310 ILE B O 1
ATOM 5219 N N . PRO B 1 311 ? -34.156 18.422 9.211 1 89.62 311 PRO B N 1
ATOM 5220 C CA . PRO B 1 311 ? -34.125 17.797 10.539 1 89.62 311 PRO B CA 1
ATOM 5221 C C . PRO B 1 311 ? -33.875 16.297 10.477 1 89.62 311 PRO B C 1
ATOM 5223 O O . PRO B 1 311 ? -33.156 15.758 11.305 1 89.62 311 PRO B O 1
ATOM 5226 N N . GLU B 1 312 ? -34.438 15.727 9.508 1 90.69 312 GLU B N 1
ATOM 5227 C CA . GLU B 1 312 ? -34.25 14.289 9.359 1 90.69 312 GLU B CA 1
ATOM 5228 C C . GLU B 1 312 ? -32.812 13.961 8.969 1 90.69 312 GLU B C 1
ATOM 5230 O O . GLU B 1 312 ? -32.219 13.016 9.492 1 90.69 312 GLU B O 1
ATOM 5235 N N . LEU B 1 313 ? -32.281 14.664 8.062 1 89.25 313 LEU B N 1
ATOM 5236 C CA . LEU B 1 313 ? -30.922 14.461 7.633 1 89.25 313 LEU B CA 1
ATOM 5237 C C . LEU B 1 313 ? -29.953 14.664 8.789 1 89.25 313 LEU B C 1
ATOM 5239 O O . LEU B 1 313 ? -29 13.891 8.961 1 89.25 313 LEU B O 1
ATOM 5243 N N . TYR B 1 314 ? -30.234 15.68 9.523 1 86.5 314 TYR B N 1
ATOM 5244 C CA . TYR B 1 314 ? -29.406 15.961 10.695 1 86.5 314 TYR B CA 1
ATOM 5245 C C . TYR B 1 314 ? -29.469 14.82 11.703 1 86.5 314 TYR B C 1
ATOM 5247 O O . TYR B 1 314 ? -28.438 14.375 12.211 1 86.5 314 TYR B O 1
ATOM 5255 N N . ASN B 1 315 ? -30.656 14.367 11.961 1 87.81 315 ASN B N 1
ATOM 5256 C CA . ASN B 1 315 ? -30.844 13.258 12.891 1 87.81 315 ASN B CA 1
ATOM 5257 C C . ASN B 1 315 ? -30.125 11.992 12.406 1 87.81 315 ASN B C 1
ATOM 5259 O O . ASN B 1 315 ? -29.5 11.289 13.203 1 87.81 315 ASN B O 1
ATOM 5263 N N . ARG B 1 316 ? -30.172 11.727 11.195 1 88.38 316 ARG B N 1
ATOM 5264 C CA . ARG B 1 316 ? -29.5 10.562 10.633 1 88.38 316 ARG B CA 1
ATOM 5265 C C . ARG B 1 316 ? -27.984 10.703 10.758 1 88.38 316 ARG B C 1
ATOM 5267 O O . ARG B 1 316 ? -27.297 9.742 11.125 1 88.38 316 ARG B O 1
ATOM 5274 N N . ASN B 1 317 ? -27.5 11.836 10.453 1 84.44 317 ASN B N 1
ATOM 5275 C CA . ASN B 1 317 ? -26.062 12.078 10.5 1 84.44 317 ASN B CA 1
ATOM 5276 C C . ASN B 1 317 ? -25.5 11.875 11.906 1 84.44 317 ASN B C 1
ATOM 5278 O O . ASN B 1 317 ? -24.391 11.391 12.062 1 84.44 317 ASN B O 1
ATOM 5282 N N . ILE B 1 318 ? -26.312 12.141 12.914 1 81.69 318 ILE B N 1
ATOM 5283 C CA . ILE B 1 318 ? -25.875 12.039 14.297 1 81.69 318 ILE B CA 1
ATOM 5284 C C . ILE B 1 318 ? -26 10.594 14.781 1 81.69 318 ILE B C 1
ATOM 5286 O O . ILE B 1 318 ? -25.172 10.117 15.547 1 81.69 318 ILE B O 1
ATOM 5290 N N . ASN B 1 319 ? -26.922 9.93 14.242 1 82.69 319 ASN B N 1
ATOM 5291 C CA . ASN B 1 319 ? -27.266 8.633 14.828 1 82.69 319 ASN B CA 1
ATOM 5292 C C . ASN B 1 319 ? -26.703 7.48 14.008 1 82.69 319 ASN B C 1
ATOM 5294 O O . ASN B 1 319 ? -26.562 6.363 14.508 1 82.69 319 ASN B O 1
ATOM 5298 N N . GLU B 1 320 ? -26.453 7.695 12.773 1 81.62 320 GLU B N 1
ATOM 5299 C CA . GLU B 1 320 ? -25.984 6.648 11.867 1 81.62 320 GLU B CA 1
ATOM 5300 C C . GLU B 1 320 ? -24.469 6.719 11.672 1 81.62 320 GLU B C 1
ATOM 5302 O O . GLU B 1 320 ? -24 6.871 10.547 1 81.62 320 GLU B O 1
ATOM 5307 N N . GLN B 1 321 ? -23.703 6.43 12.695 1 78.38 321 GLN B N 1
ATOM 5308 C CA . GLN B 1 321 ? -22.266 6.617 12.656 1 78.38 321 GLN B CA 1
ATOM 5309 C C . GLN B 1 321 ? -21.562 5.363 12.148 1 78.38 321 GLN B C 1
ATOM 5311 O O . GLN B 1 321 ? -20.438 5.441 11.633 1 78.38 321 GLN B O 1
ATOM 5316 N N . GLU B 1 322 ? -22.297 4.262 12.188 1 84.38 322 GLU B N 1
ATOM 5317 C CA . GLU B 1 322 ? -21.672 3.004 11.797 1 84.38 322 GLU B CA 1
ATOM 5318 C C . GLU B 1 322 ? -21.688 2.836 10.281 1 84.38 322 GLU B C 1
ATOM 5320 O O . GLU B 1 322 ? -22.672 3.164 9.617 1 84.38 322 GLU B O 1
ATOM 5325 N N . PRO B 1 323 ? -20.609 2.393 9.734 1 86.25 323 PRO B N 1
ATOM 5326 C CA . PRO B 1 323 ? -20.547 2.176 8.289 1 86.25 323 PRO B CA 1
ATOM 5327 C C . PRO B 1 323 ? -21.328 0.95 7.84 1 86.25 323 PRO B C 1
ATOM 5329 O O . PRO B 1 323 ? -20.75 -0.037 7.387 1 86.25 323 PRO B O 1
ATOM 5332 N N . VAL B 1 324 ? -22.578 1.058 7.934 1 89.25 324 VAL B N 1
ATOM 5333 C CA . VAL B 1 324 ? -23.516 0.026 7.488 1 89.25 324 VAL B CA 1
ATOM 5334 C C . VAL B 1 324 ? -24.297 0.523 6.27 1 89.25 324 VAL B C 1
ATOM 5336 O O . VAL B 1 324 ? -24.594 1.713 6.168 1 89.25 324 VAL B O 1
ATOM 5339 N N . GLU B 1 325 ? -24.5 -0.42 5.441 1 90.19 325 GLU B N 1
ATOM 5340 C CA . GLU B 1 325 ? -25.219 -0.075 4.219 1 90.19 325 GLU B CA 1
ATOM 5341 C C . GLU B 1 325 ? -26.5 0.693 4.527 1 90.19 325 GLU B C 1
ATOM 5343 O O . GLU B 1 325 ? -27.281 0.285 5.391 1 90.19 325 GLU B O 1
ATOM 5348 N N . GLY B 1 326 ? -26.641 1.766 3.861 1 90.75 326 GLY B N 1
ATOM 5349 C CA . GLY B 1 326 ? -27.859 2.551 4.012 1 90.75 326 GLY B CA 1
ATOM 5350 C C . GLY B 1 326 ? -27.703 3.688 5.008 1 90.75 326 GLY B C 1
ATOM 5351 O O . GLY B 1 326 ? -28.469 4.656 4.965 1 90.75 326 GLY B O 1
ATOM 5352 N N . ASN B 1 327 ? -26.75 3.535 5.941 1 92.62 327 ASN B N 1
ATOM 5353 C CA . ASN B 1 327 ? -26.5 4.621 6.879 1 92.62 327 ASN B CA 1
ATOM 5354 C C . ASN B 1 327 ? -25.969 5.867 6.168 1 92.62 327 ASN B C 1
ATOM 5356 O O . ASN B 1 327 ? -25.25 5.766 5.176 1 92.62 327 ASN B O 1
ATOM 5360 N N . LEU B 1 328 ? -26.359 7.035 6.75 1 90.75 328 LEU B N 1
ATOM 5361 C CA . LEU B 1 328 ? -25.922 8.312 6.195 1 90.75 328 LEU B CA 1
ATOM 5362 C C . LEU B 1 328 ? -24.516 8.656 6.68 1 90.75 328 LEU B C 1
ATOM 5364 O O . LEU B 1 328 ? -24.281 8.773 7.883 1 90.75 328 LEU B O 1
ATOM 5368 N N . HIS B 1 329 ? -23.609 8.719 5.711 1 86.94 329 HIS B N 1
ATOM 5369 C CA . HIS B 1 329 ? -22.25 9.156 6.027 1 86.94 329 HIS B CA 1
ATOM 5370 C C . HIS B 1 329 ? -22.188 10.672 6.188 1 86.94 329 HIS B C 1
ATOM 5372 O O . HIS B 1 329 ? -21.625 11.164 7.168 1 86.94 329 HIS B O 1
ATOM 5378 N N . SER B 1 330 ? -22.734 11.383 5.234 1 85.31 330 SER B N 1
ATOM 5379 C CA . SER B 1 330 ? -22.766 12.836 5.242 1 85.31 330 SER B CA 1
ATOM 5380 C C . SER B 1 330 ? -23.766 13.383 4.234 1 85.31 330 SER B C 1
ATOM 5382 O O . SER B 1 330 ? -24.312 12.625 3.428 1 85.31 330 SER B O 1
ATOM 5384 N N . PHE B 1 331 ? -24.125 14.664 4.387 1 86.81 331 PHE B N 1
ATOM 5385 C CA . PHE B 1 331 ? -24.984 15.328 3.412 1 86.81 331 PHE B CA 1
ATOM 5386 C C . PHE B 1 331 ? -24.531 16.766 3.184 1 86.81 331 PHE B C 1
ATOM 5388 O O . PHE B 1 331 ? -23.812 17.344 4.004 1 86.81 331 PHE B O 1
ATOM 5395 N N . GLU B 1 332 ? -24.844 17.25 2.01 1 83.06 332 GLU B N 1
ATOM 5396 C CA . GLU B 1 332 ? -24.578 18.641 1.612 1 83.06 332 GLU B CA 1
ATOM 5397 C C . GLU B 1 332 ? -25.828 19.266 0.998 1 83.06 332 GLU B C 1
ATOM 5399 O O . GLU B 1 332 ? -26.594 18.594 0.306 1 83.06 332 GLU B O 1
ATOM 5404 N N . ILE B 1 333 ? -25.969 20.516 1.404 1 85.38 333 ILE B N 1
ATOM 5405 C CA . ILE B 1 333 ? -27.078 21.297 0.862 1 85.38 333 ILE B CA 1
ATOM 5406 C C . ILE B 1 333 ? -26.547 22.484 0.076 1 85.38 333 ILE B C 1
ATOM 5408 O O . ILE B 1 333 ? -25.812 23.312 0.62 1 85.38 333 ILE B O 1
ATOM 5412 N N . PHE B 1 334 ? -26.938 22.5 -1.224 1 79.06 334 PHE B N 1
ATOM 5413 C CA . PHE B 1 334 ? -26.562 23.625 -2.088 1 79.06 334 PHE B CA 1
ATOM 5414 C C . PHE B 1 334 ? -27.781 24.484 -2.398 1 79.06 334 PHE B C 1
ATOM 5416 O O . PHE B 1 334 ? -28.75 24.016 -3 1 79.06 334 PHE B O 1
ATOM 5423 N N . VAL B 1 335 ? -27.688 25.734 -1.94 1 82 335 VAL B N 1
ATOM 5424 C CA . VAL B 1 335 ? -28.812 26.641 -2.123 1 82 335 VAL B CA 1
ATOM 5425 C C . VAL B 1 335 ? -28.469 27.688 -3.188 1 82 335 VAL B C 1
ATOM 5427 O O . VAL B 1 335 ? -27.438 28.344 -3.105 1 82 335 VAL B O 1
ATOM 5430 N N . ASN B 1 336 ? -29.312 27.672 -4.238 1 74.12 336 ASN B N 1
ATOM 5431 C CA . ASN B 1 336 ? -29.25 28.797 -5.164 1 74.12 336 ASN B CA 1
ATOM 5432 C C . ASN B 1 336 ? -29.922 30.047 -4.598 1 74.12 336 ASN B C 1
ATOM 5434 O O . ASN B 1 336 ? -31.141 30.062 -4.418 1 74.12 336 ASN B O 1
ATOM 5438 N N . PRO B 1 337 ? -29.078 31.031 -4.316 1 71.81 337 PRO B N 1
ATOM 5439 C CA . PRO B 1 337 ? -29.641 32.188 -3.605 1 71.81 337 PRO B CA 1
ATOM 5440 C C . PRO B 1 337 ? -30.625 32.969 -4.461 1 71.81 337 PRO B C 1
ATOM 5442 O O . PRO B 1 337 ? -31.344 33.844 -3.941 1 71.81 337 PRO B O 1
ATOM 5445 N N . TYR B 1 338 ? -30.594 32.719 -5.805 1 69.38 338 TYR B N 1
ATOM 5446 C CA . TYR B 1 338 ? -31.453 33.5 -6.688 1 69.38 338 TYR B CA 1
ATOM 5447 C C . TYR B 1 338 ? -32.719 32.719 -7.035 1 69.38 338 TYR B C 1
ATOM 5449 O O . TYR B 1 338 ? -32.656 31.531 -7.332 1 69.38 338 TYR B O 1
ATOM 5457 N N . PRO B 1 339 ? -33.844 33.438 -6.711 1 66.19 339 PRO B N 1
ATOM 5458 C CA . PRO B 1 339 ? -35.094 32.781 -7.105 1 66.19 339 PRO B CA 1
ATOM 5459 C C . PRO B 1 339 ? -35.062 32.344 -8.562 1 66.19 339 PRO B C 1
ATOM 5461 O O . PRO B 1 339 ? -34.531 33.031 -9.422 1 66.19 339 PRO B O 1
ATOM 5464 N N . MET B 1 340 ? -35.188 31.078 -8.773 1 61.56 340 MET B N 1
ATOM 5465 C CA . MET B 1 340 ? -35.25 30.531 -10.125 1 61.56 340 MET B CA 1
ATOM 5466 C C . MET B 1 340 ? -36.625 30.766 -10.734 1 61.56 340 MET B C 1
ATOM 5468 O O . MET B 1 340 ? -37.656 30.719 -10.023 1 61.56 340 MET B O 1
ATOM 5472 N N . GLU B 1 341 ? -36.688 31.281 -11.953 1 57.84 341 GLU B N 1
ATOM 5473 C CA . GLU B 1 341 ? -37.906 31.391 -12.727 1 57.84 341 GLU B CA 1
ATOM 5474 C C . GLU B 1 341 ? -38.5 30 -13.047 1 57.84 341 GLU B C 1
ATOM 5476 O O . GLU B 1 341 ? -37.75 29.016 -13.109 1 57.84 341 GLU B O 1
ATOM 5481 N N . PRO B 1 342 ? -39.906 29.938 -13.203 1 56.72 342 PRO B N 1
ATOM 5482 C CA . PRO B 1 342 ? -40.906 31.016 -13.156 1 56.72 342 PRO B CA 1
ATOM 5483 C C . PRO B 1 342 ? -41.469 31.234 -11.75 1 56.72 342 PRO B C 1
ATOM 5485 O O . PRO B 1 342 ? -42.156 32.219 -11.5 1 56.72 342 PRO B O 1
ATOM 5488 N N . GLN B 1 343 ? -41.469 30.234 -10.922 1 59.03 343 GLN B N 1
ATOM 5489 C CA . GLN B 1 343 ? -42.312 30.406 -9.758 1 59.03 343 GLN B CA 1
ATOM 5490 C C . GLN B 1 343 ? -41.594 31.078 -8.609 1 59.03 343 GLN B C 1
ATOM 5492 O O . GLN B 1 343 ? -42.125 31.25 -7.523 1 59.03 343 GLN B O 1
ATOM 5497 N N . GLY B 1 344 ? -40.375 31.734 -8.844 1 65.88 344 GLY B N 1
ATOM 5498 C CA . GLY B 1 344 ? -39.688 32.5 -7.816 1 65.88 344 GLY B CA 1
ATOM 5499 C C . GLY B 1 344 ? -39.125 31.625 -6.703 1 65.88 344 GLY B C 1
ATOM 5500 O O . GLY B 1 344 ? -38.875 32.125 -5.605 1 65.88 344 GLY B O 1
ATOM 5501 N N . GLN B 1 345 ? -39.188 30.328 -6.957 1 72.56 345 GLN B N 1
ATOM 5502 C CA . GLN B 1 345 ? -38.75 29.453 -5.871 1 72.56 345 GLN B CA 1
ATOM 5503 C C . GLN B 1 345 ? -37.25 29.312 -5.855 1 72.56 345 GLN B C 1
ATOM 5505 O O . GLN B 1 345 ? -36.594 29.391 -6.902 1 72.56 345 GLN B O 1
ATOM 5510 N N . VAL B 1 346 ? -36.656 29.359 -4.578 1 79.44 346 VAL B N 1
ATOM 5511 C CA . VAL B 1 346 ? -35.25 29.094 -4.383 1 79.44 346 VAL B CA 1
ATOM 5512 C C . VAL B 1 346 ? -34.938 27.609 -4.57 1 79.44 346 VAL B C 1
ATOM 5514 O O . VAL B 1 346 ? -35.562 26.766 -3.93 1 79.44 346 VAL B O 1
ATOM 5517 N N . GLY B 1 347 ? -34.219 27.266 -5.613 1 79.31 347 GLY B N 1
ATOM 5518 C CA . GLY B 1 347 ? -33.812 25.891 -5.883 1 79.31 347 GLY B CA 1
ATOM 5519 C C . GLY B 1 347 ? -32.688 25.406 -4.98 1 79.31 347 GLY B C 1
ATOM 5520 O O . GLY B 1 347 ? -31.766 26.188 -4.652 1 79.31 347 GLY B O 1
ATOM 5521 N N . VAL B 1 348 ? -32.906 24.141 -4.414 1 84.81 348 VAL B N 1
ATOM 5522 C CA . VAL B 1 348 ? -31.938 23.531 -3.521 1 84.81 348 VAL B CA 1
ATOM 5523 C C . VAL B 1 348 ? -31.547 22.156 -4.043 1 84.81 348 VAL B C 1
ATOM 5525 O O . VAL B 1 348 ? -32.406 21.391 -4.512 1 84.81 348 VAL B O 1
ATOM 5528 N N . VAL B 1 349 ? -30.234 21.891 -4.074 1 87.44 349 VAL B N 1
ATOM 5529 C CA . VAL B 1 349 ? -29.75 20.531 -4.32 1 87.44 349 VAL B CA 1
ATOM 5530 C C . VAL B 1 349 ? -29.328 19.891 -3.006 1 87.44 349 VAL B C 1
ATOM 5532 O O . VAL B 1 349 ? -28.484 20.438 -2.289 1 87.44 349 VAL B O 1
ATOM 5535 N N . ILE B 1 350 ? -29.984 18.781 -2.688 1 89 350 ILE B N 1
ATOM 5536 C CA . ILE B 1 350 ? -29.562 17.984 -1.535 1 89 350 ILE B CA 1
ATOM 5537 C C . ILE B 1 350 ? -28.75 16.781 -2.002 1 89 350 ILE B C 1
ATOM 5539 O O . ILE B 1 350 ? -29.203 16 -2.84 1 89 350 ILE B O 1
ATOM 5543 N N . CYS B 1 351 ? -27.531 16.719 -1.471 1 87.38 351 CYS B N 1
ATOM 5544 C CA . CYS B 1 351 ? -26.656 15.594 -1.752 1 87.38 351 CYS B CA 1
ATOM 5545 C C . CYS B 1 351 ? -26.453 14.742 -0.509 1 87.38 351 CYS B C 1
ATOM 5547 O O . CYS B 1 351 ? -26.047 15.242 0.538 1 87.38 351 CYS B O 1
ATOM 5549 N N . THR B 1 352 ? -26.828 13.523 -0.665 1 89.25 352 THR B N 1
ATOM 5550 C CA . THR B 1 352 ? -26.594 12.602 0.437 1 89.25 352 THR B CA 1
ATOM 5551 C C . THR B 1 352 ? -25.578 11.531 0.035 1 89.25 352 THR B C 1
ATOM 5553 O O . THR B 1 352 ? -25.594 11.055 -1.101 1 89.25 352 THR B O 1
ATOM 5556 N N . LEU B 1 353 ? -24.672 11.203 0.946 1 87.62 353 LEU B N 1
ATOM 5557 C CA . LEU B 1 353 ? -23.734 10.086 0.812 1 87.62 353 LEU B CA 1
ATOM 5558 C C . LEU B 1 353 ? -24.062 8.984 1.821 1 87.62 353 LEU B C 1
ATOM 5560 O O . LEU B 1 353 ? -24.016 9.219 3.031 1 87.62 353 LEU B O 1
ATOM 5564 N N . GLU B 1 354 ? -24.391 7.867 1.275 1 90.94 354 GLU B N 1
ATOM 5565 C CA . GLU B 1 354 ? -24.734 6.734 2.133 1 90.94 354 GLU B CA 1
ATOM 5566 C C . GLU B 1 354 ? -23.766 5.578 1.941 1 90.94 354 GLU B C 1
ATOM 5568 O O . GLU B 1 354 ? -23.297 5.324 0.826 1 90.94 354 GLU B O 1
ATOM 5573 N N . TYR B 1 355 ? -23.469 4.988 3.09 1 90.56 355 TYR B N 1
ATOM 5574 C CA . TYR B 1 355 ? -22.625 3.801 2.998 1 90.56 355 TYR B CA 1
ATOM 5575 C C . TYR B 1 355 ? -23.25 2.752 2.086 1 90.56 355 TYR B C 1
ATOM 5577 O O . TYR B 1 355 ? -24.453 2.539 2.121 1 90.56 355 TYR B O 1
ATOM 5585 N N . SER B 1 356 ? -22.359 2.141 1.166 1 87.81 356 SER B N 1
ATOM 5586 C CA . SER B 1 356 ? -22.828 1.159 0.197 1 87.81 356 SER B CA 1
ATOM 5587 C C . SER B 1 356 ? -21.844 0.001 0.053 1 87.81 356 SER B C 1
ATOM 5589 O O . SER B 1 356 ? -20.766 0.028 0.63 1 87.81 356 SER B O 1
ATOM 5591 N N . ASN B 1 357 ? -22.266 -1.13 -0.586 1 78.12 357 ASN B N 1
ATOM 5592 C CA . ASN B 1 357 ? -21.422 -2.291 -0.849 1 78.12 357 ASN B CA 1
ATOM 5593 C C . ASN B 1 357 ? -20.938 -2.32 -2.299 1 78.12 357 ASN B C 1
ATOM 5595 O O . ASN B 1 357 ? -21.641 -1.845 -3.195 1 78.12 357 ASN B O 1
#

pLDDT: mean 73.9, std 22.17, range [25.31, 98.0]

Sequence (714 aa):
MDVDQLLQLLRNDHGDRINDVAALIRMLHEHHEANNNDLFRDMLHEIGQLAAAVALDAFGHLFGDGEEAPVQPVPLQIPEPLRPTSLNELIQNITDAAQGGNTIKAVGTQHSVEWTDIGHIDGTQIDMSELNDVIHINRNVLNAVNQEMLDNRMICCFEAGATLAHVQEYLWPLGFRTTRNPERYRVLPNQTGCTNLSLSGTIATGAHGNGLTKPIIADMVLSFLLLTVNANGDVVQNQIEPEDGITDQQAFEAIHPEKNLIQDDNIFQAALVNIGGMGIVYSYTFRTVNAFFLTENRQFVTWEEAQDEIPELYNRNINEQEPVEGNLHSFEIFVNPYPMEPQGQVGVVICTLEYSNMDVDQLLQLLRNDHGDRINDVAALIRMLHEHHEANNNDLFRDMLHEIGQLAAAVALDAFGHLFGDGEEAPVQPVPLQIPEPLRPTSLNELIQNITDAAQGGNTIKAVGTQHSVEWTDIGHIDGTQIDMSELNDVIHINRNVLNAVNQEMLDNRMICCFEAGATLAHVQEYLWPLGFRTTRNPERYRVLPNQTGCTNLSLSGTIATGAHGNGLTKPIIADMVLSFLLLTVNANGDVVQNQIEPEDGITDQQAFEAIHPEKNLIQDDNIFQAALVNIGGMGIVYSYTFRTVNAFFLTENRQFVTWEEAQDEIPELYNRNINEQEPVEGNLHSFEIFVNPYPMEPQGQVGVVICTLEYSN

Solvent-accessible surface area (backbone atoms only — not comparable to full-atom values): 38214 Å² total; per-residue (Å²): 125,51,69,65,48,50,49,47,52,47,30,69,76,59,40,73,67,45,55,54,50,51,53,45,51,54,49,34,51,51,24,55,76,66,68,36,60,68,61,25,49,50,41,49,48,49,44,46,54,52,42,36,47,61,48,32,59,46,40,47,68,70,68,64,79,72,81,79,72,74,70,69,75,67,83,70,77,71,73,79,58,44,67,37,71,44,70,67,47,40,52,47,53,50,35,52,32,48,74,68,73,43,52,74,41,76,38,43,45,60,69,60,46,72,39,31,72,71,65,72,50,102,38,51,39,32,35,32,61,60,33,42,48,70,47,87,74,65,57,72,28,34,31,75,75,48,39,56,35,45,74,72,54,31,43,50,32,32,24,21,20,18,28,44,45,53,53,44,35,64,42,42,32,77,91,56,74,81,53,94,57,42,67,74,30,29,32,66,84,40,57,53,93,66,38,82,40,10,44,46,47,37,29,25,67,58,48,59,36,75,40,94,81,47,55,34,50,58,66,36,51,50,32,33,35,34,36,34,68,47,96,86,48,45,74,41,44,32,38,38,15,33,62,85,39,53,61,28,66,69,46,32,47,71,74,37,68,83,46,42,81,42,61,32,52,68,60,30,60,55,56,52,53,28,72,60,73,73,44,43,64,52,30,41,26,30,48,39,36,64,27,77,45,69,45,79,45,78,45,82,41,44,49,72,56,46,62,66,44,46,63,55,52,53,52,37,42,71,69,28,75,59,93,38,74,72,24,36,64,34,71,47,79,46,74,43,89,56,56,36,83,88,82,57,44,34,44,24,40,42,35,39,31,21,26,41,132,124,52,68,66,49,50,49,47,52,47,30,68,74,58,38,74,64,44,55,55,47,51,53,43,48,54,48,32,51,50,22,55,76,64,64,36,61,67,60,26,49,51,41,49,47,49,40,45,54,52,40,36,46,60,48,30,61,42,36,46,70,70,68,66,78,71,82,77,74,75,70,68,75,66,83,68,80,72,73,79,56,45,66,37,72,44,71,67,47,41,52,48,52,51,35,52,31,48,74,67,74,44,54,72,39,75,38,41,46,59,69,59,44,72,34,28,69,74,67,71,49,102,34,52,40,32,33,32,60,60,32,42,49,69,47,86,75,64,58,73,29,34,30,75,75,49,39,58,36,45,74,74,53,30,42,49,32,32,24,20,20,18,27,45,47,53,52,44,36,64,42,42,33,76,91,57,74,82,54,94,57,41,67,73,30,30,32,64,84,41,58,52,92,65,38,82,40,10,44,47,48,37,28,27,66,58,48,59,36,75,39,94,82,48,54,34,53,60,65,37,50,50,34,33,36,36,36,35,68,46,95,87,45,45,74,41,43,32,37,36,15,33,61,85,37,53,61,28,67,70,46,32,46,72,75,38,68,83,46,43,81,44,60,33,52,68,60,29,59,55,58,54,52,29,72,58,72,72,43,43,63,53,29,41,26,31,47,41,36,63,28,76,45,69,44,78,46,78,42,80,40,43,48,72,56,46,62,67,44,45,63,57,55,52,52,38,44,72,68,29,76,58,91,38,73,72,25,34,63,36,71,49,78,47,72,42,90,57,58,38,83,87,82,59,45,34,44,24,40,42,35,38,31,22,26,38,132

Secondary structure (DSSP, 8-state):
--HHHHHHHHHHHHTHHHHHHHHHHHHHHHHHHTT-HHHHHHHHHHHHHHHHHHHHHHHGGGG------------------B---SHHHHHHHHHHHHHHT--EEEE-STTTTTT-GGG--SSEEEEGGG---B-PPPGGGB-HHHHHHHHTT-EEEEETT-BHHHHHHHHS-GGGTT-S-GGGSEE-SS--S----BHHHHHHTT---S-SSSPPGGGGEEEEEEEEE-TTS-EEEEEEE-TT-SB-HHHHHHH-TTEEEEE-HHHHHHHHT-TT-S-EEEEEEEE-EE--EEEEEEEEEEHHHHHHHHHHHHHHHHH--S--TT-EEEEEEEEEEEEETTTTEEEEEEEEEEEE-/--HHHHHHHHHHHHTHHHHHHHHHHHHHHHHHHTT-HHHHHHHHHHHHHHHHHHHHHHHGGGG------------------B---SHHHHHHHHHHHHHHT--EEEE-STTTTTT-GGG--SSEEEEGGG---B-PPPGGGB-HHHHHHHHTT-EEEEETT-BHHHHHHHHS-GGGTT-S-GGGSEE-SS--S----BHHHHHHTT---S-SSSPPGGGGEEEEEEEEE-TTS-EEEEEEE-TT-SB-HHHHHHH-TTEEEEE-HHHHHHHHT-TT-S-EEEEEEEE-EE--EEEEEEEEEEHHHHHHHHHHHHHHHHH--S--TT-EEEEEEEEEEEEETTTTEEEEEEEEEEEE-

InterPro domains:
  IPR006094 FAD linked oxidase, N-terminal [PF01565] (83-236)
  IPR010031 L-gulonolactone/D-arabinono-1,4-lactone oxidase-like [PTHR43762] (82-338)
  IPR016166 FAD-binding domain, PCMH-type [PS51387] (71-291)
  IPR016169 FAD-binding, type PCMH, subdomain 2 [G3DSA:3.30.465.10] (150-305)
  IPR036318 FAD-binding, type PCMH-like superfamily [SSF56176] (82-288)

Radius of gyration: 31.86 Å; Cα contacts (8 Å, |Δi|>4): 1241; chains: 2; bounding box: 76×90×77 Å

Foldseek 3Di:
DPPVVLLVVCCVVVPPLSVVLVVLVVVLVVCVVVVVVVVNVVSVVVSCVSVCCVQCVQFVVVPDPDDDPPPPPPVPPPDDAAEDQDPVSVQVVLLVCLVVVFDEFEDAPCVLVNGGVPPPDPGHYHYDQNQAAWDDDDLQFFDPVVSVCVVLVQKTKGWQNHWQVNVACVQPNPVCPPDPCLQSGWHAQFDAPDGRTTNNSQQLQQPAGFAPPTDRQLVFFQWWWFWDADPVSHIATEIEGALPGGGDPVSCCVVCVRHHYHHHRVVSVCVRNVNRPGGDITMTMGGIGRDFDKDKDKDKDFPVVCVVCVVVQVVQRVPQPDLDFPGWVGKDKDWDPFQDPDVRTTMIMIMTIGTDD/DPPVVLLVVCCVVVPPLSVVLVVLVVVLVVCVVVVVVVVNVVSVVVSCVSVCCVVCVQFPVPPDPDDPPPPPVPVPPPDDAAEDQDPVSVQVVLLVCLVVVFDEFEDADCVLVNGGVPVPDPGHYHYDQNQAAWDDDDLQFFDPVVSVCVVLVQKTKGWQNHWQVNVACVQPNPVCPPDPCLQSGWHAQFDAPDGRTTNNSQQLQQPAGFAPPTDRQLVFFQWWWFWDADPVSHIATEIEGALPGGGDPVSCCVVCVRHHYHHHRVVSVCVRNVNRPGGDITMTMGGIGRDFDKDKDKDKDFPVVCVVCVVVQVVQRVPQCDLDFPGWVGKDKDWDPFQDPDPRTIMIMIMTIGTDD

Organism: Mytilus galloprovincialis (NCBI:txid29158)

Nearest PDB structures (foldseek):
  8qnb-assembly1_A  TM=8.632E-01  e=2.125E-14  synthetic construct
  8qmy-assembly1_A  TM=8.673E-01  e=6.141E-14  synthetic construct
  8jdx-assembly1_A  TM=6.815E-01  e=1.428E-08  Mus musculus
  7zzk-assembly1_A  TM=6.465E-01  e=2.666E-08  Ralstonia solanacearum
  8qnb-assembly1_A  TM=8.485E-01  e=3.220E-14  synthetic construct